Protein AF-0000000072977279 (afdb_homodimer)

Organism: NCBI:txid391626

Secondary structure (DSSP, 8-state):
-EEEEE----B-SS--SSTTS-TTHHHHHHHHHHHHHH-SSPP-EEEE-S--BSS--HHHHHHHHHHHTT--S-EEE---TTS-HHHHHHHTBTTB-PPSTT---EEEEETTEEEEEE--B-TT-SSEE--HHHHHHHHHHHTS---S-EEEEESS-SS--S-HHHHTTSEEETHHHHHHHHHT--S-EEEEE-SSSS-EEEEETTEEEEE---TT--B-----TTPPPP-B--PPEEEEEEEEEETTEEEEEEEEE--/-EEEEE----B-SS--SSTTS-TTHHHHHHHHHHHHHH-SSPP-EEEE-S--BSS--HHHHHHHHHHHTT--S-EEE---TTS-HHHHHHHTTTTS-PPSTT---EEEEETTEEEEEE--B-TT-SSEE--HHHHHHHHHHHHS---S-EEEEESS-SS--S-HHHHTTSEEETHHHHHHHHHT--S-EEEEE-SSSS-EEEEETTEEEEE---TT--B-----TTPPPP-B--PPEEEEEEEEEETTEEEEEEEEE--

Radius of gyration: 22.84 Å; Cα contacts (8 Å, |Δi|>4): 1272; chains: 2; bounding box: 46×68×55 Å

Solvent-accessible surface area (backbone atoms only — not comparable to full-atom values): 26204 Å² total; per-residue (Å²): 92,34,34,36,36,38,19,31,34,39,22,51,69,85,63,66,69,51,88,73,51,46,93,57,19,59,61,38,44,37,50,51,44,50,50,53,58,66,36,67,60,67,52,57,32,35,42,34,14,11,17,59,21,23,63,29,46,67,59,16,49,53,53,46,50,61,50,51,60,74,50,91,46,59,71,48,68,26,45,16,62,33,36,32,70,69,44,50,50,62,74,38,56,89,74,54,66,55,43,71,81,91,47,59,30,30,69,51,70,60,87,74,32,39,33,42,30,37,42,22,52,28,91,98,33,78,32,16,27,41,53,72,69,55,49,50,52,49,50,58,57,67,67,52,89,60,84,40,26,33,38,36,37,24,7,38,40,78,63,71,77,60,27,46,56,58,53,75,41,18,32,59,46,44,32,69,61,49,49,53,53,57,66,69,51,88,51,40,50,35,39,41,17,16,81,64,23,46,49,34,39,27,34,51,73,72,29,48,32,36,28,23,21,17,78,20,45,29,41,46,93,48,58,36,74,84,45,70,69,60,54,76,47,92,65,86,43,39,32,36,38,35,40,42,79,50,54,43,27,34,28,39,36,77,44,76,49,90,114,91,35,32,35,37,39,19,30,34,39,21,53,69,86,63,66,70,51,88,71,52,44,91,57,20,58,60,37,44,37,50,50,43,50,49,53,58,65,36,67,60,66,51,57,31,34,43,36,14,10,17,58,20,23,63,28,45,67,59,16,49,53,51,46,51,60,50,50,60,74,51,92,47,59,73,49,68,26,45,16,61,33,35,33,70,71,43,50,52,62,74,38,55,91,74,52,67,54,42,66,82,90,47,59,29,30,69,51,70,60,86,74,33,38,32,44,29,35,44,22,51,28,90,96,34,77,32,15,28,42,54,71,69,54,47,50,54,48,51,57,57,68,67,51,90,59,84,40,26,35,39,35,35,24,7,38,40,78,64,70,77,60,27,45,55,59,51,75,39,18,32,58,47,44,32,68,62,49,48,53,54,56,65,68,52,89,52,41,50,36,39,41,16,16,81,65,24,46,48,36,39,27,34,52,75,71,30,47,32,36,28,23,20,17,78,20,46,30,42,46,94,49,57,34,76,84,47,72,69,60,56,77,46,93,66,86,42,40,32,38,37,35,40,41,80,51,55,44,26,35,27,39,36,74,42,76,48,90,113

Nearest PDB structures (foldseek):
  3d03-assembly1_A  TM=8.920E-01  e=2.824E-22  Klebsiella aerogenes
  2dxl-assembly1_A  TM=8.934E-01  e=5.277E-21  Klebsiella aerogenes
  3ib7-assembly1_A  TM=8.455E-01  e=9.553E-19  Mycobacterium tuberculosis
  2hy1-assembly1_A-2  TM=8.894E-01  e=1.247E-17  Mycobacterium tuberculosis H37Rv
  2hyo-assembly1_A-2  TM=8.883E-01  e=2.136E-17  Mycobacterium tuberculosis H37Rv

pLDDT: mean 96.82, std 2.59, range [75.62, 98.94]

Foldseek 3Di:
DKEWEEEALAFDDPDAPDPLFDPVSLVLLLLVLVCQLPDPPHHAEYEYFENLHRQADLSRLVSSLVSNVSDPHQYHYEYAQRHDPVNVCVSCPPRFDADDDDGRWHWDDDPLEIETEGHQHDHPALEGEDDPVNLVVVLVVLVPDRQFEYEYGHAFDLDDPLAQQQVVRGYDYCSVSVLVSVLPRDHQYEYEYESQQAWDWDQDNNHTYIYAHHSRWHFDDDNPNPDDGGDTDDDFHWIWMWDDPTSVDIDIDTGTGDD/DKEWEEEALAFDDPDAPDPLFDPVSLVLLLLVLVCQLPDPPHHAEYEYFENLHRQADLRRLVSSLVSNVSDPHQYHYEYAQRHDPVNVCVSCPPRFDADDPDGRWHWDDDPLEIETEGHQHDHPALEGEDDPVNLVVVLVVLVPDRQFEYEYGHAFDLDDPLAQQQVVRGYDYCSVSVLVSVLPRDHQYEYEYESQQAWDWDQDSNHIYIYAHHSRWHFDDDNPNPDDGGDTDDDFHWIWMWDDPTRVDIDIDTGTGDD

Sequence (518 aa):
MLIAHISDFHIFAEAPETSLVRPDAADAARKVVADIAAFTPQIGAVMFTGDLTDGGSAEDYALLTDILSPLDVPVFVVPGNHDARPGMRASFAGKLPFEADPFLNYEAWFNDIRILALDTLWDGQIAGRLDQTQLVWLAERLAVPHHGLTLILMHHPAFPSQMAPLDAMTLQDGRADFERLIANYNEPLRILSGHIHRPFQTLWHGVFCAVSGGPAFQHALTLDPDADEPGIVAEPYAYFIHRITDATSVSIHTRYVALMLIAHISDFHIFAEAPETSLVRPDAADAARKVVADIAAFTPQIGAVMFTGDLTDGGSAEDYALLTDILSPLDVPVFVVPGNHDARPGMRASFAGKLPFEADPFLNYEAWFNDIRILALDTLWDGQIAGRLDQTQLVWLAERLAVPHHGLTLILMHHPAFPSQMAPLDAMTLQDGRADFERLIANYNEPLRILSGHIHRPFQTLWHGVFCAVSGGPAFQHALTLDPDADEPGIVAEPYAYFIHRITDATSVSIHTRYVAL

InterPro domains:
  IPR004843 Calcineurin-like, phosphoesterase domain [PF00149] (1-199)
  IPR029052 Metallo-dependent phosphatase-like [G3DSA:3.60.21.10] (1-258)
  IPR029052 Metallo-dependent phosphatase-like [SSF56300] (1-257)
  IPR050884 Cyclic nucleotide phosphodiesterase class-III [PTHR42988] (1-206)

Structure (mmCIF, N/CA/C/O backbone):
data_AF-0000000072977279-model_v1
#
loop_
_entity.id
_entity.type
_entity.pdbx_description
1 polymer 'Putative calcineurin-like phosphoesterase'
#
loop_
_atom_site.group_PDB
_atom_site.id
_atom_site.type_symbol
_atom_site.label_atom_id
_atom_site.label_alt_id
_atom_site.label_comp_id
_atom_site.label_asym_id
_atom_site.label_entity_id
_atom_site.label_seq_id
_atom_site.pdbx_PDB_ins_code
_atom_site.Cartn_x
_atom_site.Cartn_y
_atom_site.Cartn_z
_atom_site.occupancy
_atom_site.B_iso_or_equiv
_atom_site.auth_seq_id
_atom_site.auth_comp_id
_atom_site.auth_asym_id
_atom_site.auth_atom_id
_atom_site.pdbx_PDB_model_num
ATOM 1 N N . MET A 1 1 ? -15.391 -5.656 -1.01 1 94.06 1 MET A N 1
ATOM 2 C CA . MET A 1 1 ? -14.641 -6.91 -0.968 1 94.06 1 MET A CA 1
ATOM 3 C C . MET A 1 1 ? -13.266 -6.707 -0.345 1 94.06 1 MET A C 1
ATOM 5 O O . MET A 1 1 ? -12.594 -5.707 -0.621 1 94.06 1 MET A O 1
ATOM 9 N N . LEU A 1 2 ? -12.844 -7.707 0.507 1 97.31 2 LEU A N 1
ATOM 10 C CA . LEU A 1 2 ? -11.539 -7.652 1.162 1 97.31 2 LEU A CA 1
ATOM 11 C C . LEU A 1 2 ? -10.617 -8.742 0.624 1 97.31 2 LEU A C 1
ATOM 13 O O . LEU A 1 2 ? -11.008 -9.906 0.544 1 97.31 2 LEU A O 1
ATOM 17 N N . ILE A 1 3 ? -9.391 -8.281 0.251 1 98.38 3 ILE A N 1
ATOM 18 C CA . ILE A 1 3 ? -8.359 -9.219 -0.18 1 98.38 3 ILE A CA 1
ATOM 19 C C . ILE A 1 3 ? -7.105 -9.023 0.673 1 98.38 3 ILE A C 1
ATOM 21 O O . ILE A 1 3 ? -6.727 -7.891 0.988 1 98.38 3 ILE A O 1
ATOM 25 N N . ALA A 1 4 ? -6.465 -10.117 1.058 1 98.88 4 ALA A N 1
ATOM 26 C CA . ALA A 1 4 ? -5.16 -10.07 1.713 1 98.88 4 ALA A CA 1
ATOM 27 C C . ALA A 1 4 ? -4.035 -10.312 0.71 1 98.88 4 ALA A C 1
ATOM 29 O O . ALA A 1 4 ? -4.109 -11.227 -0.108 1 98.88 4 ALA A O 1
ATOM 30 N N . HIS A 1 5 ? -3.047 -9.484 0.627 1 98.94 5 HIS A N 1
ATOM 31 C CA . HIS A 1 5 ? -1.825 -9.633 -0.156 1 98.94 5 HIS A CA 1
ATOM 32 C C . HIS A 1 5 ? -0.649 -10.039 0.728 1 98.94 5 HIS A C 1
ATOM 34 O O . HIS A 1 5 ? -0.213 -9.258 1.581 1 98.94 5 HIS A O 1
ATOM 40 N N . ILE A 1 6 ? -0.159 -11.266 0.569 1 98.94 6 ILE A N 1
ATOM 41 C CA . ILE A 1 6 ? 0.978 -11.773 1.328 1 98.94 6 ILE A CA 1
ATOM 42 C C . ILE A 1 6 ? 2.047 -12.289 0.369 1 98.94 6 ILE A C 1
ATOM 44 O O . ILE A 1 6 ? 1.779 -12.5 -0.816 1 98.94 6 ILE A O 1
ATOM 48 N N . SER A 1 7 ? 3.281 -12.523 0.878 1 98.88 7 SER A N 1
ATOM 49 C CA . SER A 1 7 ? 4.375 -12.977 0.029 1 98.88 7 SER A CA 1
ATOM 50 C C . SER A 1 7 ? 5.531 -13.531 0.86 1 98.88 7 SER A C 1
ATOM 52 O O . SER A 1 7 ? 5.633 -13.242 2.057 1 98.88 7 SER A O 1
ATOM 54 N N . ASP A 1 8 ? 6.359 -14.398 0.327 1 98.81 8 ASP A N 1
ATOM 55 C CA . ASP A 1 8 ? 7.707 -14.742 0.762 1 98.81 8 ASP A CA 1
ATOM 56 C C . ASP A 1 8 ? 7.691 -15.398 2.141 1 98.81 8 ASP A C 1
ATOM 58 O O . ASP A 1 8 ? 8.43 -14.992 3.037 1 98.81 8 ASP A O 1
ATOM 62 N N . PHE A 1 9 ? 6.883 -16.453 2.223 1 98.88 9 PHE A N 1
ATOM 63 C CA . PHE A 1 9 ? 6.863 -17.234 3.449 1 98.88 9 PHE A CA 1
ATOM 64 C C . PHE A 1 9 ? 8.141 -18.062 3.59 1 98.88 9 PHE A C 1
ATOM 66 O O . PHE A 1 9 ? 8.594 -18.328 4.703 1 98.88 9 PHE A O 1
ATOM 73 N N . HIS A 1 10 ? 8.703 -18.547 2.514 1 98.88 10 HIS A N 1
ATOM 74 C CA . HIS A 1 10 ? 9.938 -19.328 2.504 1 98.88 10 HIS A CA 1
ATOM 75 C C . HIS A 1 10 ? 9.82 -20.547 3.41 1 98.88 10 HIS A C 1
ATOM 77 O O . HIS A 1 10 ? 10.734 -20.844 4.195 1 98.88 10 HIS A O 1
ATOM 83 N N . ILE A 1 11 ? 8.766 -21.266 3.217 1 98.81 11 ILE A N 1
ATOM 84 C CA . ILE A 1 11 ? 8.523 -22.438 4.051 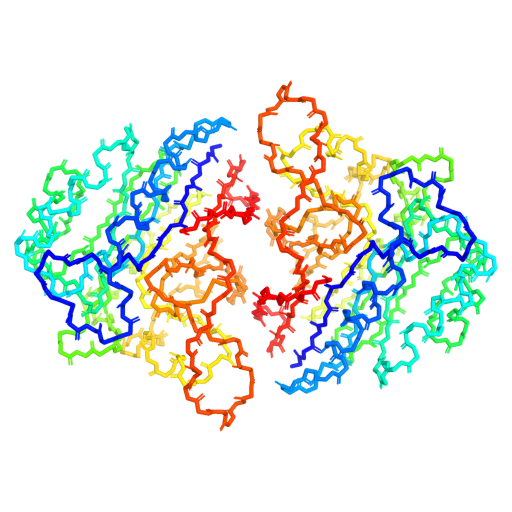1 98.81 11 ILE A CA 1
ATOM 85 C C . ILE A 1 11 ? 9.531 -23.531 3.701 1 98.81 11 ILE A C 1
ATOM 87 O O . ILE A 1 11 ? 9.781 -23.797 2.525 1 98.81 11 ILE A O 1
ATOM 91 N N . PHE A 1 12 ? 10.07 -24.172 4.75 1 98.62 12 PHE A N 1
ATOM 92 C CA . PHE A 1 12 ? 10.969 -25.312 4.562 1 98.62 12 PHE A CA 1
ATOM 93 C C . PHE A 1 12 ? 10.719 -26.391 5.613 1 98.62 12 PHE A C 1
ATOM 95 O O . PHE A 1 12 ? 10.422 -26.078 6.766 1 98.62 12 PHE A O 1
ATOM 102 N N . ALA A 1 13 ? 10.781 -27.641 5.207 1 97.75 13 ALA A N 1
ATOM 103 C CA . ALA A 1 13 ? 10.5 -28.75 6.098 1 97.75 13 ALA A CA 1
ATOM 104 C C . ALA A 1 13 ? 11.766 -29.219 6.812 1 97.75 13 ALA A C 1
ATOM 106 O O . ALA A 1 13 ? 11.727 -29.547 8 1 97.75 13 ALA A O 1
ATOM 107 N N . GLU A 1 14 ? 12.914 -29.266 6.152 1 95.44 14 GLU A N 1
ATOM 108 C CA . GLU A 1 14 ? 14.141 -29.844 6.703 1 95.44 14 GLU A CA 1
ATOM 109 C C . GLU A 1 14 ? 15.18 -28.766 6.984 1 95.44 14 GLU A C 1
ATOM 111 O O . GLU A 1 14 ? 15.562 -28.547 8.133 1 95.44 14 GLU A O 1
ATOM 116 N N . ALA A 1 15 ? 15.578 -28.094 5.805 1 95.44 15 ALA A N 1
ATOM 117 C CA . ALA A 1 15 ? 16.562 -27.016 5.914 1 95.44 15 ALA A CA 1
ATOM 118 C C . ALA A 1 15 ? 16.281 -25.906 4.906 1 95.44 15 ALA A C 1
ATOM 120 O O . ALA A 1 15 ? 15.852 -26.172 3.781 1 95.44 15 ALA A O 1
ATOM 121 N N . PRO A 1 16 ? 16.578 -24.719 5.336 1 95.75 16 PRO A N 1
ATOM 122 C CA . PRO A 1 16 ? 16.375 -23.625 4.375 1 95.75 16 PRO A CA 1
ATOM 123 C C . PRO A 1 16 ? 17.484 -23.562 3.316 1 95.75 16 PRO A C 1
ATOM 125 O O . PRO A 1 16 ? 18.625 -23.906 3.598 1 95.75 16 PRO A O 1
ATOM 128 N N . GLU A 1 17 ? 17.109 -23.25 2.158 1 95.25 17 GLU A N 1
ATOM 129 C CA . GLU A 1 17 ? 18.062 -22.969 1.09 1 95.25 17 GLU A CA 1
ATOM 130 C C . GLU A 1 17 ? 18.734 -21.625 1.3 1 95.25 17 GLU A C 1
ATOM 132 O O . GLU A 1 17 ? 19.938 -21.469 1.048 1 95.25 17 GLU A O 1
ATOM 137 N N . THR A 1 18 ? 17.922 -20.688 1.751 1 95.06 18 THR A N 1
ATOM 138 C CA . THR A 1 18 ? 18.406 -19.328 1.98 1 95.06 18 THR A CA 1
ATOM 139 C C . THR A 1 18 ? 18.828 -19.141 3.436 1 95.06 18 THR A C 1
ATOM 141 O O . THR A 1 18 ? 18.016 -19.344 4.352 1 95.06 18 THR A O 1
ATOM 144 N N . SER A 1 19 ? 20.031 -18.672 3.662 1 95.69 19 SER A N 1
ATOM 145 C CA . SER A 1 19 ? 20.578 -18.531 5.008 1 95.69 19 SER A CA 1
ATOM 146 C C . SER A 1 19 ? 19.906 -17.391 5.766 1 95.69 19 SER A C 1
ATOM 148 O O . SER A 1 19 ? 20 -17.312 6.992 1 95.69 19 SER A O 1
ATOM 150 N N . LEU A 1 20 ? 19.203 -16.562 5.051 1 96.31 20 LEU A N 1
ATOM 151 C CA . LEU A 1 20 ? 18.578 -15.398 5.672 1 96.31 20 LEU A CA 1
ATOM 152 C C . LEU A 1 20 ? 17.25 -15.773 6.32 1 96.31 20 LEU A C 1
ATOM 154 O O . LEU A 1 20 ? 16.703 -15 7.117 1 96.31 20 LEU A O 1
ATOM 158 N N . VAL A 1 21 ? 16.703 -16.953 6.008 1 98.06 21 VAL A N 1
ATOM 159 C CA . VAL A 1 21 ? 15.367 -17.328 6.453 1 98.06 21 VAL A CA 1
ATOM 160 C C . VAL A 1 21 ? 15.391 -17.656 7.945 1 98.06 21 VAL A C 1
ATOM 162 O O . VAL A 1 21 ? 16.266 -18.406 8.406 1 98.06 21 VAL A O 1
ATOM 165 N N . ARG A 1 22 ? 14.484 -17.094 8.672 1 97.94 22 ARG A N 1
ATOM 166 C CA . ARG A 1 22 ? 14.375 -17.406 10.094 1 97.94 22 ARG A CA 1
ATOM 167 C C . ARG A 1 22 ? 14.086 -18.891 10.305 1 97.94 22 ARG A C 1
ATOM 169 O O . ARG A 1 22 ? 13.375 -19.5 9.508 1 97.94 22 ARG A O 1
ATOM 176 N N . PRO A 1 23 ? 14.57 -19.438 11.406 1 97.38 23 PRO A N 1
ATOM 177 C CA . PRO A 1 23 ? 14.375 -20.875 11.648 1 97.38 23 PRO A CA 1
ATOM 178 C C . PRO A 1 23 ? 12.914 -21.234 11.906 1 97.38 23 PRO A C 1
ATOM 180 O O . PRO A 1 23 ? 12.5 -22.359 11.656 1 97.38 23 PRO A O 1
ATOM 183 N N . ASP A 1 24 ? 12.133 -20.219 12.406 1 97.94 24 ASP A N 1
ATOM 184 C CA . ASP A 1 24 ? 10.742 -20.5 12.742 1 97.94 24 ASP A CA 1
ATOM 185 C C . ASP A 1 24 ? 9.797 -20 11.656 1 97.94 24 ASP A C 1
ATOM 187 O O . ASP A 1 24 ? 8.695 -19.516 11.961 1 97.94 24 ASP A O 1
ATOM 191 N N . ALA A 1 25 ? 10.211 -20.047 10.383 1 98.44 25 ALA A N 1
ATOM 192 C CA . ALA A 1 25 ? 9.43 -19.531 9.258 1 98.44 25 ALA A CA 1
ATOM 193 C C . ALA A 1 25 ? 8.047 -20.172 9.227 1 98.44 25 ALA A C 1
ATOM 195 O O . ALA A 1 25 ? 7.051 -19.484 8.953 1 98.44 25 ALA A O 1
ATOM 196 N N . ALA A 1 26 ? 7.941 -21.422 9.539 1 98.75 26 ALA A N 1
ATOM 197 C CA . ALA A 1 26 ? 6.656 -22.109 9.531 1 98.75 26 ALA A CA 1
ATOM 198 C C . ALA A 1 26 ? 5.723 -21.547 10.594 1 98.75 26 ALA A C 1
ATOM 200 O O . ALA A 1 26 ? 4.543 -21.297 10.328 1 98.75 26 ALA A O 1
ATOM 201 N N . ASP A 1 27 ? 6.211 -21.344 11.805 1 98.69 27 ASP A N 1
ATOM 202 C CA . ASP A 1 27 ? 5.41 -20.781 12.891 1 98.69 27 ASP A CA 1
ATOM 203 C C . ASP A 1 27 ? 4.965 -19.344 12.555 1 98.69 27 ASP A C 1
ATOM 205 O O . ASP A 1 27 ? 3.82 -18.984 12.82 1 98.69 27 ASP A O 1
ATOM 209 N N . ALA A 1 28 ? 5.902 -18.578 12.016 1 98.56 28 ALA A N 1
ATOM 210 C CA . ALA A 1 28 ? 5.562 -17.219 11.594 1 98.56 28 ALA A CA 1
ATOM 211 C C . ALA A 1 28 ? 4.441 -17.234 10.562 1 98.56 28 ALA A C 1
ATOM 213 O O . ALA A 1 28 ? 3.486 -16.453 10.664 1 98.56 28 ALA A O 1
ATOM 214 N N . ALA A 1 29 ? 4.539 -18.094 9.641 1 98.81 29 ALA A N 1
ATOM 215 C CA . ALA A 1 29 ? 3.523 -18.219 8.594 1 98.81 29 ALA A CA 1
ATOM 216 C C . ALA A 1 29 ? 2.172 -18.609 9.188 1 98.81 29 ALA A C 1
ATOM 218 O O . ALA A 1 29 ? 1.134 -18.094 8.781 1 98.81 29 ALA A O 1
ATOM 219 N N . ARG A 1 30 ? 2.17 -19.562 10.125 1 98.88 30 ARG A N 1
ATOM 220 C CA . ARG A 1 30 ? 0.931 -20 10.766 1 98.88 30 ARG A CA 1
ATOM 221 C C . ARG A 1 30 ? 0.254 -18.828 11.477 1 98.88 30 ARG A C 1
ATOM 223 O O . ARG A 1 30 ? -0.975 -18.719 11.477 1 98.88 30 ARG A O 1
ATOM 230 N N . LYS A 1 31 ? 1.035 -17.953 12.07 1 98.75 31 LYS A N 1
ATOM 231 C CA . LYS A 1 31 ? 0.484 -16.781 12.742 1 98.75 31 LYS A CA 1
ATOM 232 C C . LYS A 1 31 ? -0.182 -15.844 11.742 1 98.75 31 LYS A C 1
ATOM 234 O O . LYS A 1 31 ? -1.25 -15.289 12.016 1 98.75 31 LYS A O 1
ATOM 239 N N . VAL A 1 32 ? 0.438 -15.617 10.594 1 98.75 32 VAL A N 1
ATOM 240 C CA . VAL A 1 32 ? -0.119 -14.75 9.562 1 98.75 32 VAL A CA 1
ATOM 241 C C . VAL A 1 32 ? -1.418 -15.352 9.031 1 98.75 32 VAL A C 1
ATOM 243 O O . VAL A 1 32 ? -2.426 -14.656 8.906 1 98.75 32 VAL A O 1
ATOM 246 N N . VAL A 1 33 ? -1.401 -16.641 8.797 1 98.88 33 VAL A N 1
ATOM 247 C CA . VAL A 1 33 ? -2.57 -17.344 8.273 1 98.88 33 VAL A CA 1
ATOM 248 C C . VAL A 1 33 ? -3.707 -17.281 9.289 1 98.88 33 VAL A C 1
ATOM 250 O O . VAL A 1 33 ? -4.859 -17.031 8.93 1 98.88 33 VAL A O 1
ATOM 253 N N . ALA A 1 34 ? -3.387 -17.484 10.531 1 98.75 34 ALA A N 1
ATOM 254 C CA . ALA A 1 34 ? -4.395 -17.406 11.586 1 98.75 34 ALA A CA 1
ATOM 255 C C . ALA A 1 34 ? -4.996 -16.016 11.664 1 98.75 34 ALA A C 1
ATOM 257 O O . ALA A 1 34 ? -6.203 -15.859 11.867 1 98.75 34 ALA A O 1
ATOM 258 N N . ASP A 1 35 ? -4.156 -15.047 11.523 1 98.44 35 ASP A N 1
ATOM 259 C CA . ASP A 1 35 ? -4.629 -13.664 11.547 1 98.44 35 ASP A CA 1
ATOM 260 C C . ASP A 1 35 ? -5.594 -13.391 10.398 1 98.44 35 ASP A C 1
ATOM 262 O O . ASP A 1 35 ? -6.648 -12.789 10.594 1 98.44 35 ASP A O 1
ATOM 266 N N . ILE A 1 36 ? -5.262 -13.82 9.219 1 98.69 36 ILE A N 1
ATOM 267 C CA . ILE A 1 36 ? -6.105 -13.641 8.039 1 98.69 36 ILE A CA 1
ATOM 268 C C . ILE A 1 36 ? -7.438 -14.352 8.242 1 98.69 36 ILE A C 1
ATOM 270 O O . ILE A 1 36 ? -8.5 -13.781 7.984 1 98.69 36 ILE A O 1
ATOM 274 N N . ALA A 1 37 ? -7.375 -15.586 8.703 1 98.62 37 ALA A N 1
ATOM 275 C CA . ALA A 1 37 ? -8.57 -16.406 8.883 1 98.62 37 ALA A CA 1
ATOM 276 C C . ALA A 1 37 ? -9.508 -15.797 9.922 1 98.62 37 ALA A C 1
ATOM 278 O O . ALA A 1 37 ? -10.727 -15.938 9.828 1 98.62 37 ALA A O 1
ATOM 279 N N . ALA A 1 38 ? -8.945 -15.055 10.867 1 97.19 38 ALA A N 1
ATOM 280 C CA . ALA A 1 38 ? -9.727 -14.531 11.984 1 97.19 38 ALA A CA 1
ATOM 281 C C . ALA A 1 38 ? -10.18 -13.102 11.719 1 97.19 38 ALA A C 1
ATOM 283 O O . ALA A 1 38 ? -10.969 -12.539 12.484 1 97.19 38 ALA A O 1
ATOM 284 N N . PHE A 1 39 ? -9.727 -12.555 10.648 1 96.94 39 PHE A N 1
ATOM 285 C CA . PHE A 1 39 ? -10.008 -11.148 10.398 1 96.94 39 PHE A CA 1
ATOM 286 C C . PHE A 1 39 ? -11.492 -10.93 10.172 1 96.94 39 PHE A C 1
ATOM 288 O O . PHE A 1 39 ? -12.148 -11.719 9.484 1 96.94 39 PHE A O 1
ATOM 295 N N . THR A 1 40 ? -12.094 -9.883 10.75 1 94.75 40 THR A N 1
ATOM 296 C CA . THR A 1 40 ? -13.484 -9.477 10.578 1 94.75 40 THR A CA 1
ATOM 297 C C . THR A 1 40 ? -13.562 -8.023 10.109 1 94.75 40 THR A C 1
ATOM 299 O O . THR A 1 40 ? -12.961 -7.137 10.711 1 94.75 40 THR A O 1
ATOM 302 N N . PRO A 1 41 ? -14.422 -7.766 9.031 1 96.25 41 PRO A N 1
ATOM 303 C CA . PRO A 1 41 ? -15.172 -8.727 8.219 1 96.25 41 PRO A CA 1
ATOM 304 C C . PRO A 1 41 ? -14.266 -9.719 7.496 1 96.25 41 PRO A C 1
ATOM 306 O O . PRO A 1 41 ? -13.07 -9.461 7.324 1 96.25 41 PRO A O 1
ATOM 309 N N . GLN A 1 42 ? -14.758 -10.805 7.07 1 97.06 42 GLN A N 1
ATOM 310 C CA . GLN A 1 42 ? -13.984 -11.906 6.512 1 97.06 42 GLN A CA 1
ATOM 311 C C . GLN A 1 42 ? -13.234 -11.469 5.254 1 97.06 42 GLN A C 1
ATOM 313 O O . GLN A 1 42 ? -13.812 -10.82 4.375 1 97.06 42 GLN A O 1
ATOM 318 N N . ILE A 1 43 ? -12.016 -11.734 5.145 1 98 43 ILE A N 1
ATOM 319 C CA . ILE A 1 43 ? -11.234 -11.617 3.922 1 98 43 ILE A CA 1
ATOM 320 C C . ILE A 1 43 ? -11.758 -12.594 2.873 1 98 43 ILE A C 1
ATOM 322 O O . ILE A 1 43 ? -11.953 -13.773 3.162 1 98 43 ILE A O 1
ATOM 326 N N . GLY A 1 44 ? -11.938 -12.07 1.696 1 98.44 44 GLY A N 1
ATOM 327 C CA . GLY A 1 44 ? -12.602 -12.867 0.678 1 98.44 44 GLY A CA 1
ATOM 328 C C . GLY A 1 44 ? -11.648 -13.703 -0.146 1 98.44 44 GLY A C 1
ATOM 329 O O . GLY A 1 44 ? -12.047 -14.695 -0.753 1 98.44 44 GLY A O 1
ATOM 330 N N . ALA A 1 45 ? -10.359 -13.297 -0.265 1 98.81 45 ALA A N 1
ATOM 331 C CA . ALA A 1 45 ? -9.352 -14 -1.05 1 98.81 45 ALA A CA 1
ATOM 332 C C . ALA A 1 45 ? -7.941 -13.602 -0.625 1 98.81 45 ALA A C 1
ATOM 334 O O . ALA A 1 45 ? -7.746 -12.531 -0.036 1 98.81 45 ALA A O 1
ATOM 335 N N . VAL A 1 46 ? -7.031 -14.422 -0.862 1 98.88 46 VAL A N 1
ATOM 336 C CA . VAL A 1 46 ? -5.629 -14.172 -0.553 1 98.88 46 VAL A CA 1
ATOM 337 C C . VAL A 1 46 ? -4.805 -14.188 -1.839 1 98.88 46 VAL A C 1
ATOM 339 O O . VAL A 1 46 ? -4.934 -15.102 -2.656 1 98.88 46 VAL A O 1
ATOM 342 N N . MET A 1 47 ? -4.082 -13.18 -2.104 1 98.94 47 MET A N 1
ATOM 343 C CA . MET A 1 47 ? -3.074 -13.109 -3.156 1 98.94 47 MET A CA 1
ATOM 344 C C . MET A 1 47 ? -1.68 -13.359 -2.592 1 98.94 47 MET A C 1
ATOM 346 O O . MET A 1 47 ? -1.15 -12.547 -1.837 1 98.94 47 MET A O 1
ATOM 350 N N . PHE A 1 48 ? -1.059 -14.484 -2.891 1 98.94 48 PHE A N 1
ATOM 351 C CA . PHE A 1 48 ? 0.241 -14.93 -2.398 1 98.94 48 PHE A CA 1
ATOM 352 C C . PHE A 1 48 ? 1.29 -14.859 -3.502 1 98.94 48 PHE A C 1
ATOM 354 O O . PHE A 1 48 ? 1.331 -15.727 -4.379 1 98.94 48 PHE A O 1
ATOM 361 N N . THR A 1 49 ? 2.244 -13.875 -3.416 1 98.88 49 THR A N 1
ATOM 362 C CA . THR A 1 49 ? 2.992 -13.461 -4.598 1 98.88 49 THR A CA 1
ATOM 363 C C . THR A 1 49 ? 4.398 -14.055 -4.582 1 98.88 49 THR A C 1
ATOM 365 O O . THR A 1 49 ? 5.375 -13.352 -4.867 1 98.88 49 THR A O 1
ATOM 368 N N . GLY A 1 50 ? 4.547 -15.281 -4.258 1 98.81 50 GLY A N 1
ATOM 369 C CA . GLY A 1 50 ? 5.734 -16.047 -4.605 1 98.81 50 GLY A CA 1
ATOM 370 C C . GLY A 1 50 ? 6.672 -16.266 -3.43 1 98.81 50 GLY A C 1
ATOM 371 O O . GLY A 1 50 ? 6.445 -15.727 -2.342 1 98.81 50 GLY A O 1
ATOM 372 N N . ASP A 1 51 ? 7.617 -17.203 -3.633 1 98.88 51 ASP A N 1
ATOM 373 C CA . ASP A 1 51 ? 8.5 -17.719 -2.582 1 98.88 51 ASP A CA 1
ATOM 374 C C . ASP A 1 51 ? 7.699 -18.266 -1.405 1 98.88 51 ASP A C 1
ATOM 376 O O . ASP A 1 51 ? 7.941 -17.891 -0.255 1 98.88 51 ASP A O 1
ATOM 380 N N . LEU A 1 52 ? 6.715 -19.094 -1.799 1 98.88 52 LEU A N 1
ATOM 381 C CA . LEU A 1 52 ? 5.918 -19.781 -0.793 1 98.88 52 LEU A CA 1
ATOM 382 C C . LEU A 1 52 ? 6.785 -20.719 0.04 1 98.88 52 LEU A C 1
ATOM 384 O O . LEU A 1 52 ? 6.648 -20.766 1.264 1 98.88 52 LEU A O 1
ATOM 388 N N . THR A 1 53 ? 7.664 -21.406 -0.678 1 98.75 53 THR A N 1
ATOM 389 C CA . THR A 1 53 ? 8.617 -22.312 -0.061 1 98.75 53 THR A CA 1
ATOM 390 C C . THR A 1 53 ? 10.039 -21.781 -0.187 1 98.75 53 THR A C 1
ATOM 392 O O . THR A 1 53 ? 10.266 -20.734 -0.8 1 98.75 53 THR A O 1
ATOM 395 N N . ASP A 1 54 ? 11.008 -22.5 0.523 1 98.25 54 ASP A N 1
ATOM 396 C CA . ASP A 1 54 ? 12.422 -22.156 0.457 1 98.25 54 ASP A CA 1
ATOM 397 C C . ASP A 1 54 ? 13.242 -23.297 -0.144 1 98.25 54 ASP A C 1
ATOM 399 O O . ASP A 1 54 ? 14.156 -23.812 0.496 1 98.25 54 ASP A O 1
ATOM 403 N N . GLY A 1 55 ? 13.023 -23.703 -1.337 1 95.62 55 GLY A N 1
ATOM 404 C CA . GLY A 1 55 ? 13.703 -24.781 -2.035 1 95.62 55 GLY A CA 1
ATOM 405 C C . GLY A 1 55 ? 12.781 -25.609 -2.904 1 95.62 55 GLY A C 1
ATOM 406 O O . GLY A 1 55 ? 13.234 -26.312 -3.812 1 95.62 55 GLY A O 1
ATOM 407 N N . GLY A 1 56 ? 11.539 -25.703 -2.525 1 96.5 56 GLY A N 1
ATOM 408 C CA . GLY A 1 56 ? 10.516 -26.25 -3.402 1 96.5 56 GLY A CA 1
ATOM 409 C C . GLY A 1 56 ? 10.461 -27.766 -3.371 1 96.5 56 GLY A C 1
ATOM 410 O O . GLY A 1 56 ? 10.047 -28.391 -4.348 1 96.5 56 GLY A O 1
ATOM 411 N N . SER A 1 57 ? 10.922 -28.453 -2.283 1 96.44 57 SER A N 1
ATOM 412 C CA . SER A 1 57 ? 10.797 -29.906 -2.164 1 96.44 57 SER A CA 1
ATOM 413 C C . SER A 1 57 ? 9.344 -30.328 -1.964 1 96.44 57 SER A C 1
ATOM 415 O O . SER A 1 57 ? 8.492 -29.484 -1.649 1 96.44 57 SER A O 1
ATOM 417 N N . ALA A 1 58 ? 9.094 -31.516 -2.195 1 96.94 58 ALA A N 1
ATOM 418 C CA . ALA A 1 58 ? 7.758 -32.031 -1.942 1 96.94 58 ALA A CA 1
ATOM 419 C C . ALA A 1 58 ? 7.359 -31.859 -0.48 1 96.94 58 ALA A C 1
ATOM 421 O O . ALA A 1 58 ? 6.203 -31.562 -0.178 1 96.94 58 ALA A O 1
ATOM 422 N N . GLU A 1 59 ? 8.336 -32.062 0.365 1 97.94 59 GLU A N 1
ATOM 423 C CA . GLU A 1 59 ? 8.094 -31.875 1.793 1 97.94 59 GLU A CA 1
ATOM 424 C C . GLU A 1 59 ? 7.777 -30.422 2.121 1 97.94 59 GLU A C 1
ATOM 426 O O . GLU A 1 59 ? 6.949 -30.141 2.992 1 97.94 59 GLU A O 1
ATOM 431 N N . ASP A 1 60 ? 8.406 -29.516 1.473 1 98.62 60 ASP A N 1
ATOM 432 C CA . ASP A 1 60 ? 8.109 -28.094 1.654 1 98.62 60 ASP A CA 1
ATOM 433 C C . ASP A 1 60 ? 6.656 -27.781 1.299 1 98.62 60 ASP A C 1
ATOM 435 O O . ASP A 1 60 ? 5.949 -27.125 2.064 1 98.62 60 ASP A O 1
ATOM 439 N N . TYR A 1 61 ? 6.219 -28.266 0.222 1 98.5 61 TYR A N 1
ATOM 440 C CA . TYR A 1 61 ? 4.867 -27.969 -0.245 1 98.5 61 TYR A CA 1
ATOM 441 C C . TYR A 1 61 ? 3.828 -28.672 0.622 1 98.5 61 TYR A C 1
ATOM 443 O O . TYR A 1 61 ? 2.73 -28.141 0.826 1 98.5 61 TYR A O 1
ATOM 451 N N . ALA A 1 62 ? 4.133 -29.859 1.095 1 98.19 62 ALA A N 1
ATOM 452 C CA . ALA A 1 62 ? 3.23 -30.516 2.033 1 98.19 62 ALA A CA 1
ATOM 453 C C . ALA A 1 62 ? 3.049 -29.688 3.301 1 98.19 62 ALA A C 1
ATOM 455 O O . ALA A 1 62 ? 1.928 -29.516 3.783 1 98.19 62 ALA A O 1
ATOM 456 N N . LEU A 1 63 ? 4.145 -29.219 3.771 1 98.62 63 LEU A N 1
ATOM 457 C CA . LEU A 1 63 ? 4.098 -28.359 4.949 1 98.62 63 LEU A CA 1
ATOM 458 C C . LEU A 1 63 ? 3.324 -27.078 4.664 1 98.62 63 LEU A C 1
ATOM 460 O O . LEU A 1 63 ? 2.52 -26.641 5.484 1 98.62 63 LEU A O 1
ATOM 464 N N . LEU A 1 64 ? 3.541 -26.5 3.514 1 98.75 64 LEU A N 1
ATOM 465 C CA . LEU A 1 64 ? 2.818 -25.297 3.1 1 98.75 64 LEU A CA 1
ATOM 466 C C . LEU A 1 64 ? 1.314 -25.547 3.072 1 98.75 64 LEU A C 1
ATOM 468 O O . LEU A 1 64 ? 0.533 -24.719 3.545 1 98.75 64 LEU A O 1
ATOM 472 N N . THR A 1 65 ? 0.967 -26.625 2.52 1 98.06 65 THR A N 1
ATOM 473 C CA . THR A 1 65 ? -0.445 -26.984 2.434 1 98.06 65 THR A CA 1
ATOM 474 C C . THR A 1 65 ? -1.071 -27.047 3.824 1 98.06 65 THR A C 1
ATOM 476 O O . THR A 1 65 ? -2.178 -26.531 4.035 1 98.06 65 THR A O 1
ATOM 479 N N . ASP A 1 66 ? -0.41 -27.641 4.703 1 98.5 66 ASP A N 1
ATOM 480 C CA . ASP A 1 66 ? -0.869 -27.719 6.086 1 98.5 66 ASP A CA 1
ATOM 481 C C . ASP A 1 66 ? -1.021 -26.328 6.691 1 98.5 66 ASP A C 1
ATOM 483 O O . ASP A 1 66 ? -2.023 -26.031 7.344 1 98.5 66 ASP A O 1
ATOM 487 N N . ILE A 1 67 ? -0.114 -25.5 6.445 1 98.75 67 ILE A N 1
ATOM 488 C CA . ILE A 1 67 ? -0.078 -24.156 7 1 98.75 67 ILE A CA 1
ATOM 489 C C . ILE A 1 67 ? -1.249 -23.344 6.457 1 98.75 67 ILE A C 1
ATOM 491 O O . ILE A 1 67 ? -1.861 -22.547 7.184 1 98.75 67 ILE A O 1
ATOM 495 N N . LEU A 1 68 ? -1.594 -23.5 5.195 1 98.69 68 LEU A N 1
ATOM 496 C CA . LEU A 1 68 ? -2.625 -22.719 4.535 1 98.69 68 LEU A CA 1
ATOM 497 C C . LEU A 1 68 ? -4.012 -23.281 4.812 1 98.69 68 LEU A C 1
ATOM 499 O O . LEU A 1 68 ? -5.023 -22.641 4.512 1 98.69 68 LEU A O 1
ATOM 503 N N . SER A 1 69 ? -4.137 -24.438 5.422 1 98.12 69 SER A N 1
ATOM 504 C CA . SER A 1 69 ? -5.359 -25.219 5.527 1 98.12 69 SER A CA 1
ATOM 505 C C . SER A 1 69 ? -6.434 -24.469 6.309 1 98.12 69 SER A C 1
ATOM 507 O O . SER A 1 69 ? -7.629 -24.688 6.098 1 9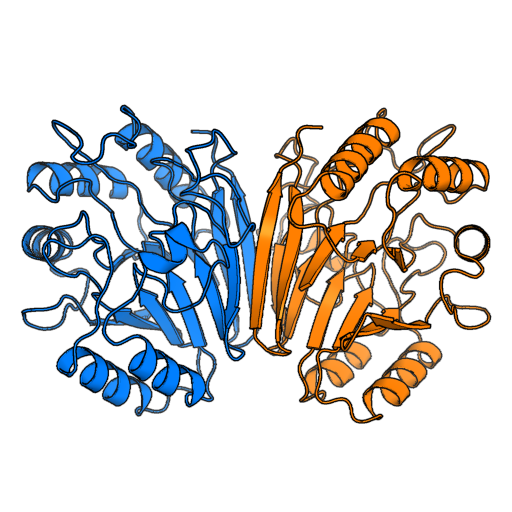8.12 69 SER A O 1
ATOM 509 N N . PRO A 1 70 ? -6.09 -23.531 7.176 1 98.25 70 PRO A N 1
ATOM 510 C CA . PRO A 1 70 ? -7.137 -22.797 7.898 1 98.25 70 PRO A CA 1
ATOM 511 C C . PRO A 1 70 ? -7.84 -21.766 7.023 1 98.25 70 PRO A C 1
ATOM 513 O O . PRO A 1 70 ? -8.867 -21.203 7.426 1 98.25 70 PRO A O 1
ATOM 516 N N . LEU A 1 71 ? -7.281 -21.438 5.922 1 98.31 71 LEU A N 1
ATOM 517 C CA . LEU A 1 71 ? -7.918 -20.484 5.02 1 98.31 71 LEU A CA 1
ATOM 518 C C . LEU A 1 71 ? -9.039 -21.156 4.227 1 98.31 71 LEU A C 1
ATOM 520 O O . LEU A 1 71 ? -8.789 -22.078 3.453 1 98.31 71 LEU A O 1
ATOM 524 N N . ASP A 1 72 ? -10.281 -20.688 4.434 1 95.69 72 ASP A N 1
ATOM 525 C CA . ASP A 1 72 ? -11.445 -21.219 3.734 1 95.69 72 ASP A CA 1
ATOM 526 C C . ASP A 1 72 ? -11.836 -20.312 2.559 1 95.69 72 ASP A C 1
ATOM 528 O O . ASP A 1 72 ? -12.992 -20.312 2.137 1 95.69 72 ASP A O 1
ATOM 532 N N . VAL A 1 73 ? -10.922 -19.578 2.086 1 98 73 VAL A N 1
ATOM 533 C CA . VAL A 1 73 ? -11.141 -18.656 0.967 1 98 73 VAL A CA 1
ATOM 534 C C . VAL A 1 73 ? -10.156 -18.969 -0.156 1 98 73 VAL A C 1
ATOM 536 O O . VAL A 1 73 ? -9.133 -19.625 0.072 1 98 73 VAL A O 1
ATOM 539 N N . PRO A 1 74 ? -10.469 -18.516 -1.426 1 98.38 74 PRO A N 1
ATOM 540 C CA . PRO A 1 74 ? -9.523 -18.734 -2.521 1 98.38 74 PRO A CA 1
ATOM 541 C C . PRO A 1 74 ? -8.156 -18.109 -2.262 1 98.38 74 PRO A C 1
ATOM 543 O O . PRO A 1 74 ? -8.078 -16.984 -1.74 1 98.38 74 PRO A O 1
ATOM 546 N N . VAL A 1 75 ? -7.117 -18.875 -2.559 1 98.81 75 VAL A N 1
ATOM 547 C CA . VAL A 1 75 ? -5.738 -18.406 -2.52 1 98.81 75 VAL A CA 1
ATOM 548 C C . VAL A 1 75 ? -5.137 -18.453 -3.924 1 98.81 75 VAL A C 1
ATOM 550 O O . VAL A 1 75 ? -5.031 -19.516 -4.527 1 98.81 75 VAL A O 1
ATOM 553 N N . PHE A 1 76 ? -4.793 -17.312 -4.469 1 98.88 76 PHE A N 1
ATOM 554 C CA . PHE A 1 76 ? -4.125 -17.203 -5.762 1 98.88 76 PHE A CA 1
ATOM 555 C C . PHE A 1 76 ? -2.619 -17.062 -5.578 1 98.88 76 PHE A C 1
ATOM 557 O O . PHE A 1 76 ? -2.158 -16.234 -4.781 1 98.88 76 PHE A O 1
ATOM 564 N N . VAL A 1 77 ? -1.809 -17.906 -6.316 1 98.88 77 VAL A N 1
ATOM 565 C CA . VAL A 1 77 ? -0.371 -17.938 -6.062 1 98.88 77 VAL A CA 1
ATOM 566 C C . VAL A 1 77 ? 0.388 -17.766 -7.379 1 98.88 77 VAL A C 1
ATOM 568 O O . VAL A 1 77 ? -0.148 -18.047 -8.453 1 98.88 77 VAL A O 1
ATOM 571 N N . VAL A 1 78 ? 1.582 -17.266 -7.285 1 98.75 78 VAL A N 1
ATOM 572 C CA . VAL A 1 78 ? 2.592 -17.312 -8.336 1 98.75 78 VAL A CA 1
ATOM 573 C C . VAL A 1 78 ? 3.916 -17.812 -7.762 1 98.75 78 VAL A C 1
ATOM 575 O O . VAL A 1 78 ? 4.172 -17.672 -6.566 1 98.75 78 VAL A O 1
ATOM 578 N N . PRO A 1 79 ? 4.746 -18.5 -8.625 1 98.62 79 PRO A N 1
ATOM 579 C CA . PRO A 1 79 ? 6.031 -18.969 -8.094 1 98.62 79 PRO A CA 1
ATOM 580 C C . PRO A 1 79 ? 7.059 -17.844 -7.977 1 98.62 79 PRO A C 1
ATOM 582 O O . PRO A 1 79 ? 7.047 -16.906 -8.773 1 98.62 79 PRO A O 1
ATOM 585 N N . GLY A 1 80 ? 7.84 -17.875 -6.977 1 98.62 80 GLY A N 1
ATOM 586 C CA . GLY A 1 80 ? 9.055 -17.094 -6.879 1 98.62 80 GLY A CA 1
ATOM 587 C C . GLY A 1 80 ? 10.312 -17.891 -7.172 1 98.62 80 GLY A C 1
ATOM 588 O O . GLY A 1 80 ? 10.234 -19.047 -7.582 1 98.62 80 GLY A O 1
ATOM 589 N N . ASN A 1 81 ? 11.523 -17.312 -7.039 1 98.44 81 ASN A N 1
ATOM 590 C CA . ASN A 1 81 ? 12.781 -17.938 -7.43 1 98.44 81 ASN A CA 1
ATOM 591 C C . ASN A 1 81 ? 13.18 -19.047 -6.465 1 98.44 81 ASN A C 1
ATOM 593 O O . ASN A 1 81 ? 14.055 -19.859 -6.77 1 98.44 81 ASN A O 1
ATOM 597 N N . HIS A 1 82 ? 12.469 -19.234 -5.336 1 98.56 82 HIS A N 1
ATOM 598 C CA . HIS A 1 82 ? 12.766 -20.312 -4.41 1 98.56 82 HIS A CA 1
ATOM 599 C C . HIS A 1 82 ? 11.703 -21.422 -4.488 1 98.56 82 HIS A C 1
ATOM 601 O O . HIS A 1 82 ? 11.797 -22.422 -3.783 1 98.56 82 HIS A O 1
ATOM 607 N N . ASP A 1 83 ? 10.75 -21.188 -5.336 1 98.31 83 ASP A N 1
ATOM 608 C CA . ASP A 1 83 ? 9.711 -22.203 -5.551 1 98.31 83 ASP A CA 1
ATOM 609 C C . ASP A 1 83 ? 10.094 -23.156 -6.676 1 98.31 83 ASP A C 1
ATOM 611 O O . ASP A 1 83 ? 11.117 -22.969 -7.336 1 98.31 83 ASP A O 1
ATOM 615 N N . ALA A 1 84 ? 9.297 -24.234 -6.762 1 97.38 84 ALA A N 1
ATOM 616 C CA . ALA A 1 84 ? 9.438 -25.219 -7.84 1 97.38 84 ALA A CA 1
ATOM 617 C C . ALA A 1 84 ? 8.117 -25.422 -8.57 1 97.38 84 ALA A C 1
ATOM 619 O O . ALA A 1 84 ? 7.094 -25.719 -7.941 1 97.38 84 ALA A O 1
ATOM 620 N N . ARG A 1 85 ? 8.188 -25.297 -9.906 1 96.94 85 ARG A N 1
ATOM 621 C CA . ARG A 1 85 ? 6.977 -25.375 -10.719 1 96.94 85 ARG A CA 1
ATOM 622 C C . ARG A 1 85 ? 6.258 -26.703 -10.508 1 96.94 85 ARG A C 1
ATOM 624 O O . ARG A 1 85 ? 5.043 -26.719 -10.305 1 96.94 85 ARG A O 1
ATOM 631 N N . PRO A 1 86 ? 7.031 -27.828 -10.5 1 95.5 86 PRO A N 1
ATOM 632 C CA . PRO A 1 86 ? 6.305 -29.094 -10.352 1 95.5 86 PRO A CA 1
ATOM 633 C C . PRO A 1 86 ? 5.582 -29.203 -9.008 1 95.5 86 PRO A C 1
ATOM 635 O O . PRO A 1 86 ? 4.434 -29.656 -8.953 1 95.5 86 PRO A O 1
ATOM 638 N N . GLY A 1 87 ? 6.234 -28.859 -7.984 1 96.31 87 GLY A N 1
ATOM 639 C CA . GLY A 1 87 ? 5.633 -28.906 -6.66 1 96.31 87 GLY A CA 1
ATOM 640 C C . GLY A 1 87 ? 4.418 -28 -6.527 1 96.31 87 GLY A C 1
ATOM 641 O O . GLY A 1 87 ? 3.396 -28.406 -5.969 1 96.31 87 GLY A O 1
ATOM 642 N N . MET A 1 88 ? 4.547 -26.75 -7.039 1 97.5 88 MET A N 1
ATOM 643 C CA . MET A 1 88 ? 3.43 -25.812 -6.961 1 97.5 88 MET A CA 1
ATOM 644 C C . MET A 1 88 ? 2.246 -26.312 -7.781 1 97.5 88 MET A C 1
ATOM 646 O O . MET A 1 88 ? 1.102 -26.25 -7.328 1 97.5 88 MET A O 1
ATOM 650 N N . ARG A 1 89 ? 2.51 -26.797 -8.969 1 96.69 89 ARG A N 1
ATOM 651 C CA . ARG A 1 89 ? 1.448 -27.328 -9.812 1 96.69 89 ARG A CA 1
ATOM 652 C C . ARG A 1 89 ? 0.69 -28.438 -9.094 1 96.69 89 ARG A C 1
ATOM 654 O O . ARG A 1 89 ? -0.542 -28.469 -9.109 1 96.69 89 ARG A O 1
ATOM 661 N N . ALA A 1 90 ? 1.438 -29.281 -8.516 1 95.75 90 ALA A N 1
ATOM 662 C CA . ALA A 1 90 ? 0.823 -30.406 -7.828 1 95.75 90 ALA A CA 1
ATOM 663 C C . ALA A 1 90 ? 0.014 -29.938 -6.621 1 95.75 90 ALA A C 1
ATOM 665 O O . ALA A 1 90 ? -1.113 -30.391 -6.41 1 95.75 90 ALA A O 1
ATOM 666 N N . SER A 1 91 ? 0.536 -29.047 -5.879 1 96.56 91 SER A N 1
ATOM 667 C CA . SER A 1 91 ? -0.073 -28.609 -4.629 1 96.56 91 SER A CA 1
ATOM 668 C C . SER A 1 91 ? -1.348 -27.812 -4.883 1 96.56 91 SER A C 1
ATOM 670 O O . SER A 1 91 ? -2.26 -27.797 -4.055 1 96.56 91 SER A O 1
ATOM 672 N N . PHE A 1 92 ? -1.434 -27.109 -6.008 1 97.06 92 PHE A N 1
ATOM 673 C CA . PHE A 1 92 ? -2.582 -26.266 -6.285 1 97.06 92 PHE A CA 1
ATOM 674 C C . PHE A 1 92 ? -3.391 -26.812 -7.457 1 97.06 92 PHE A C 1
ATOM 676 O O . PHE A 1 92 ? -4.191 -26.078 -8.055 1 97.06 92 PHE A O 1
ATOM 683 N N . ALA A 1 93 ? -3.084 -28.062 -7.734 1 94.69 93 ALA A N 1
ATOM 684 C CA . ALA A 1 93 ? -3.861 -28.734 -8.773 1 94.69 93 ALA A CA 1
ATOM 685 C C . ALA A 1 93 ? -5.352 -28.719 -8.438 1 94.69 93 ALA A C 1
ATOM 687 O O . ALA A 1 93 ? -5.742 -29.016 -7.305 1 94.69 93 ALA A O 1
ATOM 688 N N . GLY A 1 94 ? -6.117 -28.281 -9.461 1 94.06 94 GLY A N 1
ATOM 689 C CA . GLY A 1 94 ? -7.559 -28.25 -9.258 1 94.06 94 GLY A CA 1
ATOM 690 C C . GLY A 1 94 ? -8.039 -27 -8.562 1 94.06 94 GLY A C 1
ATOM 691 O O . GLY A 1 94 ? -9.242 -26.734 -8.516 1 94.06 94 GLY A O 1
ATOM 692 N N . LYS A 1 95 ? -7.137 -26.344 -8.039 1 95.44 95 LYS A N 1
ATOM 693 C CA . LYS A 1 95 ? -7.5 -25.109 -7.344 1 95.44 95 LYS A CA 1
ATOM 694 C C . LYS A 1 95 ? -7.27 -23.891 -8.227 1 95.44 95 LYS A C 1
ATOM 696 O O . LYS A 1 95 ? -8 -22.906 -8.133 1 95.44 95 LYS A O 1
ATOM 701 N N . LEU A 1 96 ? -6.258 -23.969 -9.016 1 97.62 96 LEU A N 1
ATOM 702 C CA . LEU A 1 96 ? -5.918 -22.859 -9.914 1 97.62 96 LEU A CA 1
ATOM 703 C C . LEU A 1 96 ? -5.789 -23.359 -11.352 1 97.62 96 LEU A C 1
ATOM 705 O O . LEU A 1 96 ? -5.328 -24.484 -11.586 1 97.62 96 LEU A O 1
ATOM 709 N N . PRO A 1 97 ? -6.168 -22.531 -12.281 1 97.38 97 PRO A N 1
ATOM 710 C CA . PRO A 1 97 ? -6.152 -22.938 -13.688 1 97.38 97 PRO A CA 1
ATOM 711 C C . PRO A 1 97 ? -4.812 -22.641 -14.367 1 97.38 97 PRO A C 1
ATOM 713 O O . PRO A 1 97 ? -4.77 -21.938 -15.383 1 97.38 97 PRO A O 1
ATOM 716 N N . PHE A 1 98 ? -3.758 -23.266 -13.891 1 96.06 98 PHE A N 1
ATOM 717 C CA . PHE A 1 98 ? -2.443 -23.094 -14.492 1 96.06 98 PHE A CA 1
ATOM 718 C C . PHE A 1 98 ? -2.484 -23.438 -15.977 1 96.06 98 PHE A C 1
ATOM 720 O O . PHE A 1 98 ? -3.139 -24.406 -16.375 1 96.06 98 PHE A O 1
ATOM 727 N N . GLU A 1 99 ? -1.819 -22.547 -16.734 1 89.69 99 GLU A N 1
ATOM 728 C CA . GLU A 1 99 ? -1.595 -22.906 -18.125 1 89.69 99 GLU A CA 1
ATOM 729 C C . GLU A 1 99 ? -0.749 -24.156 -18.25 1 89.69 99 GLU A C 1
ATOM 731 O O . GLU A 1 99 ? -0.129 -24.594 -17.281 1 89.69 99 GLU A O 1
ATOM 736 N N . ALA A 1 100 ? -0.782 -24.703 -19.469 1 77.81 100 ALA A N 1
ATOM 737 C CA . ALA A 1 100 ? 0.054 -25.875 -19.734 1 77.81 100 ALA A CA 1
ATOM 738 C C . ALA A 1 100 ? 1.535 -25.531 -19.625 1 77.81 100 ALA A C 1
ATOM 740 O O . ALA A 1 100 ? 1.913 -24.359 -19.703 1 77.81 100 ALA A O 1
ATOM 741 N N . ASP A 1 101 ? 2.385 -26.453 -19.391 1 75.62 101 ASP A N 1
ATOM 742 C CA . ASP A 1 101 ? 3.828 -26.312 -19.234 1 75.62 101 ASP A CA 1
ATOM 743 C C . ASP A 1 101 ? 4.43 -25.5 -20.391 1 75.62 101 ASP A C 1
ATOM 745 O O . ASP A 1 101 ? 3.848 -25.422 -21.469 1 75.62 101 ASP A O 1
ATOM 749 N N . PRO A 1 102 ? 5.395 -24.672 -20.141 1 91.5 102 PRO A N 1
ATOM 750 C CA . PRO A 1 102 ? 6.289 -24.891 -19 1 91.5 102 PRO A CA 1
ATOM 751 C C . PRO A 1 102 ? 6.039 -23.906 -17.859 1 91.5 102 PRO A C 1
ATOM 753 O O . PRO A 1 102 ? 6.613 -24.062 -16.766 1 91.5 102 PRO A O 1
ATOM 756 N N . PHE A 1 103 ? 5.246 -22.906 -18.094 1 95.19 103 PHE A N 1
ATOM 757 C CA . PHE A 1 103 ? 5.09 -21.875 -17.078 1 95.19 103 PHE A CA 1
ATOM 758 C C . PHE A 1 103 ? 3.748 -22 -16.375 1 95.19 103 PHE A C 1
ATOM 760 O O . PHE A 1 103 ? 2.801 -22.562 -16.922 1 95.19 103 PHE A O 1
ATOM 767 N N . LEU A 1 104 ? 3.625 -21.5 -15.148 1 97.5 104 LEU A N 1
ATOM 768 C CA . LEU A 1 104 ? 2.42 -21.562 -14.328 1 97.5 104 LEU A CA 1
ATOM 769 C C . LEU A 1 104 ? 1.604 -20.281 -14.469 1 97.5 104 LEU A C 1
ATOM 771 O O . LEU A 1 104 ? 1.027 -19.797 -13.492 1 97.5 104 LEU A O 1
ATOM 775 N N . ASN A 1 105 ? 1.646 -19.641 -15.672 1 98.25 105 ASN A N 1
ATOM 776 C CA . ASN A 1 105 ? 0.737 -18.531 -15.906 1 98.25 105 ASN A CA 1
ATOM 777 C C . ASN A 1 105 ? -0.722 -18.969 -15.867 1 98.25 105 ASN A C 1
ATOM 779 O O . ASN A 1 105 ? -1.036 -20.109 -16.219 1 98.25 105 ASN A O 1
ATOM 783 N N . TYR A 1 106 ? -1.639 -18.047 -15.398 1 98.62 106 TYR A N 1
ATOM 784 C CA . TYR A 1 106 ? -3.057 -18.375 -15.5 1 98.62 106 TYR A CA 1
ATOM 785 C C . TYR A 1 106 ? -3.912 -17.125 -15.406 1 98.62 106 TYR A C 1
ATOM 787 O O . TYR A 1 106 ? -3.455 -16.078 -14.914 1 98.62 106 TYR A O 1
ATOM 795 N N . GLU A 1 107 ? -5.043 -17.188 -16.016 1 98.31 107 GLU A N 1
ATOM 796 C CA . GLU A 1 107 ? -6.121 -16.219 -15.867 1 98.31 107 GLU A CA 1
ATOM 797 C C . GLU A 1 107 ? -7.234 -16.766 -14.984 1 98.31 107 GLU A C 1
ATOM 799 O O . GLU A 1 107 ? -7.645 -17.922 -15.141 1 98.31 107 GLU A O 1
ATOM 804 N N . ALA A 1 108 ? -7.656 -16.078 -14 1 98.44 108 ALA A N 1
ATOM 805 C CA . ALA A 1 108 ? -8.742 -16.453 -13.102 1 98.44 108 ALA A CA 1
ATOM 806 C C . ALA A 1 108 ? -9.625 -15.25 -12.781 1 98.44 108 ALA A C 1
ATOM 808 O O . ALA A 1 108 ? -9.383 -14.141 -13.266 1 98.44 108 ALA A O 1
ATOM 809 N N . TRP A 1 109 ? -10.711 -15.5 -12.078 1 97.5 109 TRP A N 1
ATOM 810 C CA . TRP A 1 109 ? -11.656 -14.461 -11.68 1 97.5 109 TRP A CA 1
ATOM 811 C C . TRP A 1 109 ? -12 -14.57 -10.203 1 97.5 109 TRP A C 1
ATOM 813 O O . TRP A 1 109 ? -12.188 -15.68 -9.688 1 97.5 109 TRP A O 1
ATOM 823 N N . PHE A 1 110 ? -12.008 -13.57 -9.516 1 97.69 110 PHE A N 1
ATOM 824 C CA . PHE A 1 110 ? -12.609 -13.422 -8.195 1 97.69 110 PHE A CA 1
ATOM 825 C C . PHE A 1 110 ? -13.688 -12.352 -8.211 1 97.69 110 PHE A C 1
ATOM 827 O O . PHE A 1 110 ? -13.391 -11.156 -8.203 1 97.69 110 PHE A O 1
ATOM 834 N N . ASN A 1 111 ? -14.898 -12.867 -8.203 1 95.44 111 ASN A N 1
ATOM 835 C CA . ASN A 1 111 ? -16.016 -11.977 -8.492 1 95.44 111 ASN A CA 1
ATOM 836 C C . ASN A 1 111 ? -15.812 -11.227 -9.805 1 95.44 111 ASN A C 1
ATOM 838 O O . ASN A 1 111 ? -15.656 -11.844 -10.859 1 95.44 111 ASN A O 1
ATOM 842 N N . ASP A 1 112 ? -15.719 -9.945 -9.805 1 95.25 112 ASP A N 1
ATOM 843 C CA . ASP A 1 112 ? -15.594 -9.164 -11.031 1 95.25 112 ASP A CA 1
ATOM 844 C C . ASP A 1 112 ? -14.156 -8.727 -11.266 1 95.25 112 ASP A C 1
ATOM 846 O O . ASP A 1 112 ? -13.875 -7.961 -12.188 1 95.25 112 ASP A O 1
ATOM 850 N N . ILE A 1 113 ? -13.266 -9.242 -10.484 1 97.62 113 ILE A N 1
ATOM 851 C CA . ILE A 1 113 ? -11.852 -8.922 -10.641 1 97.62 113 ILE A CA 1
ATOM 852 C C . ILE A 1 113 ? -11.188 -9.969 -11.539 1 97.62 113 ILE A C 1
ATOM 854 O O . ILE A 1 113 ? -11.258 -11.164 -11.266 1 97.62 113 ILE A O 1
ATOM 858 N N . ARG A 1 114 ? -10.562 -9.5 -12.68 1 98.56 114 ARG A N 1
ATOM 859 C CA . ARG A 1 114 ? -9.727 -10.352 -13.516 1 98.56 114 ARG A CA 1
ATOM 860 C C . ARG A 1 114 ? -8.328 -10.492 -12.922 1 98.56 114 ARG A C 1
ATOM 862 O O . ARG A 1 114 ? -7.684 -9.492 -12.586 1 98.56 114 ARG A O 1
ATOM 869 N N . ILE A 1 115 ? -7.914 -11.703 -12.711 1 98.81 115 ILE A N 1
ATOM 870 C CA . ILE A 1 115 ? -6.586 -11.984 -12.18 1 98.81 115 ILE A CA 1
ATOM 871 C C . ILE A 1 115 ? -5.703 -12.57 -13.281 1 98.81 115 ILE A C 1
ATOM 873 O O . ILE A 1 115 ? -6.051 -13.586 -13.891 1 98.81 115 ILE A O 1
ATOM 877 N N . LEU A 1 116 ? -4.676 -11.906 -13.609 1 98.88 116 LEU A N 1
ATOM 878 C CA . LEU A 1 116 ? -3.629 -12.422 -14.484 1 98.88 116 LEU A CA 1
ATOM 879 C C . LEU A 1 116 ? -2.359 -12.719 -13.695 1 98.88 116 LEU A C 1
ATOM 881 O O . LEU A 1 116 ? -1.643 -11.805 -13.289 1 98.88 116 LEU A O 1
ATOM 885 N N . ALA A 1 117 ? -2.117 -14.023 -13.445 1 98.88 117 ALA A N 1
ATOM 886 C CA . ALA A 1 117 ? -0.97 -14.477 -12.664 1 98.88 117 ALA A CA 1
ATOM 887 C C . ALA A 1 117 ? 0.189 -14.875 -13.57 1 98.88 117 ALA A C 1
ATOM 889 O O . ALA A 1 117 ? 0.021 -15.695 -14.477 1 98.88 117 ALA A O 1
ATOM 890 N N . LEU A 1 118 ? 1.355 -14.281 -13.336 1 98.81 118 LEU A N 1
ATOM 891 C CA . LEU A 1 118 ? 2.506 -14.477 -14.211 1 98.81 118 LEU A CA 1
ATOM 892 C C . LEU A 1 118 ? 3.629 -15.203 -13.484 1 98.81 118 LEU A C 1
ATOM 894 O O . LEU A 1 118 ? 4.066 -14.766 -12.414 1 98.81 118 LEU A O 1
ATOM 898 N N . ASP A 1 119 ? 4.105 -16.281 -14.07 1 98.69 119 ASP A N 1
ATOM 899 C CA . ASP A 1 119 ? 5.285 -17.016 -13.625 1 98.69 119 ASP A CA 1
ATOM 900 C C . ASP A 1 119 ? 6.566 -16.328 -14.07 1 98.69 119 ASP A C 1
ATOM 902 O O . ASP A 1 119 ? 6.992 -16.469 -15.219 1 98.69 119 ASP A O 1
ATOM 906 N N . THR A 1 120 ? 7.168 -15.641 -13.125 1 98.75 120 THR A N 1
ATOM 907 C CA . THR A 1 120 ? 8.367 -14.891 -13.461 1 98.75 120 THR A CA 1
ATOM 908 C C . THR A 1 120 ? 9.625 -15.648 -13.039 1 98.75 120 THR A C 1
ATOM 910 O O . THR A 1 120 ? 10.727 -15.094 -13.039 1 98.75 120 THR A O 1
ATOM 913 N N . LEU A 1 121 ? 9.516 -16.844 -12.648 1 98.31 121 LEU A N 1
ATOM 914 C CA . LEU A 1 121 ? 10.625 -17.688 -12.203 1 98.31 121 LEU A CA 1
ATOM 915 C C . LEU A 1 121 ? 11.609 -17.938 -13.344 1 98.31 121 LEU A C 1
ATOM 917 O O . LEU A 1 121 ? 11.219 -18.422 -14.406 1 98.31 121 LEU A O 1
ATOM 921 N N . TRP A 1 122 ? 12.859 -17.516 -13.125 1 97.62 122 TRP A N 1
ATOM 922 C CA . TRP A 1 122 ? 13.984 -17.781 -14.008 1 97.62 122 TRP A CA 1
ATOM 923 C C . TRP A 1 122 ? 14.914 -18.828 -13.406 1 97.62 122 TRP A C 1
ATOM 925 O O . TRP A 1 122 ? 15.719 -18.531 -12.523 1 97.62 122 TRP A O 1
ATOM 935 N N . ASP A 1 123 ? 14.781 -20.125 -13.969 1 95.12 123 ASP A N 1
ATOM 936 C CA . ASP A 1 123 ? 15.469 -21.266 -13.383 1 95.12 123 ASP A CA 1
ATOM 937 C C . ASP A 1 123 ? 16.953 -20.969 -13.156 1 95.12 123 ASP A C 1
ATOM 939 O O . ASP A 1 123 ? 17.656 -20.547 -14.086 1 95.12 123 ASP A O 1
ATOM 943 N N . GLY A 1 124 ? 17.344 -21.094 -11.875 1 94.75 124 GLY A N 1
ATOM 944 C CA . GLY A 1 124 ? 18.734 -20.953 -11.516 1 94.75 124 GLY A CA 1
ATOM 945 C C . GLY A 1 124 ? 19.141 -19.516 -11.266 1 94.75 124 GLY A C 1
ATOM 946 O O . GLY A 1 124 ? 20.312 -19.219 -11.016 1 94.75 124 GLY A O 1
ATOM 947 N N . GLN A 1 125 ? 18.172 -18.625 -11.383 1 97.5 125 GLN A N 1
ATOM 948 C CA . GLN A 1 125 ? 18.469 -17.219 -11.203 1 97.5 125 GLN A CA 1
ATOM 949 C C . GLN A 1 125 ? 17.656 -16.625 -10.047 1 97.5 125 GLN A C 1
ATOM 951 O O . GLN A 1 125 ? 16.547 -17.078 -9.766 1 97.5 125 GLN A O 1
ATOM 956 N N . ILE A 1 126 ? 18.266 -15.656 -9.398 1 97.5 126 ILE A N 1
ATOM 957 C CA . ILE A 1 126 ? 17.562 -14.898 -8.375 1 97.5 126 ILE A CA 1
ATOM 958 C C . ILE A 1 126 ? 16.578 -13.938 -9.031 1 97.5 126 ILE A C 1
ATOM 960 O O . ILE A 1 126 ? 15.445 -13.766 -8.562 1 97.5 126 ILE A O 1
ATOM 964 N N . ALA A 1 127 ? 16.969 -13.32 -10.203 1 98.38 127 ALA A N 1
ATOM 965 C CA . ALA A 1 127 ? 16.141 -12.375 -10.961 1 98.38 127 ALA A CA 1
ATOM 966 C C . ALA A 1 127 ? 15.047 -13.102 -11.734 1 98.38 127 ALA A C 1
ATOM 968 O O . ALA A 1 127 ? 15.047 -14.336 -11.82 1 98.38 127 ALA A O 1
ATOM 969 N N . GLY A 1 128 ? 14.039 -12.305 -12.188 1 98.75 128 GLY A N 1
ATOM 970 C CA . GLY A 1 128 ? 12.906 -12.875 -12.906 1 98.75 128 GLY A CA 1
ATOM 971 C C . GLY A 1 128 ? 12.961 -12.633 -14.398 1 98.75 128 GLY A C 1
ATOM 972 O O . GLY A 1 128 ? 13.789 -11.852 -14.875 1 98.75 128 GLY A O 1
ATOM 973 N N . ARG A 1 129 ? 12.086 -13.359 -15.031 1 98.38 129 ARG A N 1
ATOM 974 C CA . ARG A 1 129 ? 12.016 -13.258 -16.484 1 98.38 129 ARG A CA 1
ATOM 975 C C . ARG A 1 129 ? 10.594 -13.508 -16.969 1 98.38 129 ARG A C 1
ATOM 977 O O . ARG A 1 129 ? 9.836 -14.25 -16.344 1 98.38 129 ARG A O 1
ATOM 984 N N . LEU A 1 130 ? 10.227 -12.766 -17.938 1 98.38 130 LEU A N 1
ATOM 985 C CA . LEU A 1 130 ? 9.109 -13.094 -18.828 1 98.38 130 LEU A CA 1
ATOM 986 C C . LEU A 1 130 ? 9.586 -13.242 -20.266 1 98.38 130 LEU A C 1
ATOM 988 O O . LEU A 1 130 ? 9.938 -12.258 -20.922 1 98.38 130 LEU A O 1
ATOM 992 N N . ASP A 1 131 ? 9.625 -14.477 -20.75 1 97.12 131 ASP A N 1
ATOM 993 C CA . ASP A 1 131 ? 10.094 -14.648 -22.125 1 97.12 131 ASP A CA 1
ATOM 994 C C . ASP A 1 131 ? 9.023 -14.219 -23.125 1 97.12 131 ASP A C 1
ATOM 996 O O . ASP A 1 131 ? 7.953 -13.75 -22.734 1 97.12 131 ASP A O 1
ATOM 1000 N N . GLN A 1 132 ? 9.383 -14.352 -24.375 1 97.31 132 GLN A N 1
ATOM 1001 C CA . GLN A 1 132 ? 8.508 -13.844 -25.438 1 97.31 132 GLN A CA 1
ATOM 1002 C C . GLN A 1 132 ? 7.168 -14.57 -25.438 1 97.31 132 GLN A C 1
ATOM 1004 O O . GLN A 1 132 ? 6.129 -13.961 -25.719 1 97.31 132 GLN A O 1
ATOM 1009 N N . THR A 1 133 ? 7.145 -15.789 -25.156 1 96.38 133 THR A N 1
ATOM 1010 C CA . THR A 1 133 ? 5.91 -16.562 -25.141 1 96.38 133 THR A CA 1
ATOM 1011 C C . THR A 1 133 ? 4.98 -16.062 -24.031 1 96.38 133 THR A C 1
ATOM 1013 O O . THR A 1 133 ? 3.777 -15.906 -24.25 1 96.38 133 THR A O 1
ATOM 1016 N N . GLN A 1 134 ? 5.5 -15.812 -22.906 1 97.19 134 GLN A N 1
ATOM 1017 C CA . GLN A 1 134 ? 4.723 -15.312 -21.781 1 97.19 134 GLN A CA 1
ATOM 1018 C C . GLN A 1 134 ? 4.203 -13.906 -22.047 1 97.19 134 GLN A C 1
ATOM 1020 O O . GLN A 1 134 ? 3.076 -13.57 -21.688 1 97.19 134 GLN A O 1
ATOM 1025 N N . LEU A 1 135 ? 5.047 -13.102 -22.703 1 98.25 135 LEU A N 1
ATOM 1026 C CA . LEU A 1 135 ? 4.648 -11.734 -23.031 1 98.25 135 LEU A CA 1
ATOM 1027 C C . LEU A 1 135 ? 3.525 -11.727 -24.062 1 98.25 135 LEU A C 1
ATOM 1029 O O . LEU A 1 135 ? 2.613 -10.898 -23.984 1 98.25 135 LEU A O 1
ATOM 1033 N N . VAL A 1 136 ? 3.629 -12.633 -24.984 1 97.88 136 VAL A N 1
ATOM 1034 C CA . VAL A 1 136 ? 2.564 -12.758 -25.969 1 97.88 136 VAL A CA 1
ATOM 1035 C C . VAL A 1 136 ? 1.275 -13.211 -25.297 1 97.88 136 VAL A C 1
ATOM 1037 O O . VAL A 1 136 ? 0.197 -12.68 -25.578 1 97.88 136 VAL A O 1
ATOM 1040 N N . TRP A 1 137 ? 1.387 -14.133 -24.391 1 97.75 137 TRP A N 1
ATOM 1041 C CA . TRP A 1 137 ? 0.241 -14.602 -23.625 1 97.75 137 TRP A CA 1
ATOM 1042 C C . TRP A 1 137 ? -0.428 -13.445 -22.891 1 97.75 137 TRP A C 1
ATOM 1044 O O . TRP A 1 137 ? -1.65 -13.289 -22.938 1 97.75 137 TRP A O 1
ATOM 1054 N N . LEU A 1 138 ? 0.355 -12.68 -22.234 1 98.19 138 LEU A N 1
ATOM 1055 C CA . LEU A 1 138 ? -0.162 -11.531 -21.484 1 98.19 138 LEU A CA 1
ATOM 1056 C C . LEU A 1 138 ? -0.822 -10.531 -22.422 1 98.19 138 LEU A C 1
ATOM 1058 O O . LEU A 1 138 ? -1.916 -10.031 -22.141 1 98.19 138 LEU A O 1
ATOM 1062 N N . ALA A 1 139 ? -0.162 -10.188 -23.5 1 98.25 139 ALA A N 1
ATOM 1063 C CA . ALA A 1 139 ? -0.685 -9.234 -24.484 1 98.25 139 ALA A CA 1
ATOM 1064 C C . ALA A 1 139 ? -2.055 -9.672 -25 1 98.25 139 ALA A C 1
ATOM 1066 O O . ALA A 1 139 ? -2.965 -8.852 -25.125 1 98.25 139 ALA A O 1
ATOM 1067 N N . GLU A 1 140 ? -2.154 -10.992 -25.25 1 98 140 GLU A N 1
ATOM 1068 C CA . GLU A 1 140 ? -3.414 -11.531 -25.75 1 98 140 GLU A CA 1
ATOM 1069 C C . GLU A 1 140 ? -4.523 -11.383 -24.703 1 98 140 GLU A C 1
ATOM 1071 O O . GLU A 1 140 ? -5.664 -11.07 -25.062 1 98 140 GLU A O 1
ATOM 1076 N N . ARG A 1 141 ? -4.242 -11.617 -23.484 1 97.69 141 ARG A N 1
ATOM 1077 C CA . ARG A 1 141 ? -5.238 -11.477 -22.422 1 97.69 141 ARG A CA 1
ATOM 1078 C C . ARG A 1 141 ? -5.637 -10.016 -22.234 1 97.69 141 ARG A C 1
ATOM 1080 O O . ARG A 1 141 ? -6.816 -9.711 -22.078 1 97.69 141 ARG A O 1
ATOM 1087 N N . LEU A 1 142 ? -4.652 -9.141 -22.297 1 97.75 142 LEU A N 1
ATOM 1088 C CA . LEU A 1 142 ? -4.91 -7.723 -22.078 1 97.75 142 LEU A CA 1
ATOM 1089 C C . LEU A 1 142 ? -5.684 -7.117 -23.234 1 97.75 142 LEU A C 1
ATOM 1091 O O . LEU A 1 142 ? -6.309 -6.066 -23.094 1 97.75 142 LEU A O 1
ATOM 1095 N N . ALA A 1 143 ? -5.578 -7.758 -24.344 1 97.31 143 ALA A N 1
ATOM 1096 C CA . ALA A 1 143 ? -6.281 -7.27 -25.531 1 97.31 143 ALA A CA 1
ATOM 1097 C C . ALA A 1 143 ? -7.785 -7.508 -25.406 1 97.31 143 ALA A C 1
ATOM 1099 O O . ALA A 1 143 ? -8.57 -6.887 -26.125 1 97.31 143 ALA A O 1
ATOM 1100 N N . VAL A 1 144 ? -8.227 -8.5 -24.578 1 96.88 144 VAL A N 1
ATOM 1101 C CA . VAL A 1 144 ? -9.641 -8.766 -24.344 1 96.88 144 VAL A CA 1
ATOM 1102 C C . VAL A 1 144 ? -10.234 -7.672 -23.453 1 96.88 144 VAL A C 1
ATOM 1104 O O . VAL A 1 144 ? -9.781 -7.461 -22.328 1 96.88 144 VAL A O 1
ATOM 1107 N N . PRO A 1 145 ? -11.203 -7.031 -23.938 1 94 145 PRO A N 1
ATOM 1108 C CA . PRO A 1 145 ? -11.758 -5.906 -23.188 1 94 145 PRO A CA 1
ATOM 1109 C C . PRO A 1 145 ? -12.305 -6.316 -21.828 1 94 145 PRO A C 1
ATOM 1111 O O . PRO A 1 145 ? -12.938 -7.367 -21.703 1 94 145 PRO A O 1
ATOM 1114 N N . HIS A 1 146 ? -11.969 -5.664 -20.781 1 95.88 146 HIS A N 1
ATOM 1115 C CA . HIS A 1 146 ? -12.453 -5.773 -19.406 1 95.88 146 HIS A CA 1
ATOM 1116 C C . HIS A 1 146 ? -12.438 -4.418 -18.703 1 95.88 146 HIS A C 1
ATOM 1118 O O . HIS A 1 146 ? -11.375 -3.85 -18.469 1 95.88 146 HIS A O 1
ATOM 1124 N N . HIS A 1 147 ? -13.648 -3.941 -18.344 1 93.69 147 HIS A N 1
ATOM 1125 C CA . HIS A 1 147 ? -13.75 -2.592 -17.797 1 93.69 147 HIS A CA 1
ATOM 1126 C C . HIS A 1 147 ? -13.617 -2.598 -16.281 1 93.69 147 HIS A C 1
ATOM 1128 O O . HIS A 1 147 ? -13.484 -1.539 -15.656 1 93.69 147 HIS A O 1
ATOM 1134 N N . GLY A 1 148 ? -13.672 -3.865 -15.734 1 95.81 148 GLY A N 1
ATOM 1135 C CA . GLY A 1 148 ? -13.43 -4.004 -14.312 1 95.81 148 GLY A CA 1
ATOM 1136 C C . GLY A 1 148 ? -11.953 -4.043 -13.961 1 95.81 148 GLY A C 1
ATOM 1137 O O . GLY A 1 148 ? -11.102 -3.775 -14.812 1 95.81 148 GLY A O 1
ATOM 1138 N N . LEU A 1 149 ? -11.641 -4.262 -12.727 1 97.06 149 LEU A N 1
ATOM 1139 C CA . LEU A 1 149 ? -10.266 -4.281 -12.242 1 97.06 149 LEU A CA 1
ATOM 1140 C C . LEU A 1 149 ? -9.539 -5.531 -12.719 1 97.06 149 LEU A C 1
ATOM 1142 O O . LEU A 1 149 ? -10.055 -6.645 -12.594 1 97.06 149 LEU A O 1
ATOM 1146 N N . THR A 1 150 ? -8.406 -5.355 -13.383 1 98.38 150 THR A N 1
ATOM 1147 C CA . THR A 1 150 ? -7.445 -6.426 -13.609 1 98.38 150 THR A CA 1
ATOM 1148 C C . THR A 1 150 ? -6.328 -6.387 -12.578 1 98.38 150 THR A C 1
ATOM 1150 O O . THR A 1 150 ? -5.719 -5.336 -12.352 1 98.38 150 THR A O 1
ATOM 1153 N N . LEU A 1 151 ? -6.16 -7.445 -11.914 1 98.5 151 LEU A N 1
ATOM 1154 C CA . LEU A 1 151 ? -5.066 -7.625 -10.961 1 98.5 151 LEU A CA 1
ATOM 1155 C C . LEU A 1 151 ? -3.986 -8.531 -11.547 1 98.5 151 LEU A C 1
ATOM 1157 O O . LEU A 1 151 ? -4.258 -9.68 -11.891 1 98.5 151 LEU A O 1
ATOM 1161 N N . ILE A 1 152 ? -2.771 -8.016 -11.703 1 98.88 152 ILE A N 1
ATOM 1162 C CA . ILE A 1 152 ? -1.645 -8.844 -12.117 1 98.88 152 ILE A CA 1
ATOM 1163 C C . ILE A 1 152 ? -0.865 -9.312 -10.891 1 98.88 152 ILE A C 1
ATOM 1165 O O . ILE A 1 152 ? -0.488 -8.5 -10.039 1 98.88 152 ILE A O 1
ATOM 1169 N N . LEU A 1 153 ? -0.688 -10.547 -10.773 1 98.94 153 LEU A N 1
ATOM 1170 C CA . LEU A 1 153 ? 0.181 -11.141 -9.758 1 98.94 153 LEU A CA 1
ATOM 1171 C C . LEU A 1 153 ? 1.511 -11.57 -10.367 1 98.94 153 LEU A C 1
ATOM 1173 O O . LEU A 1 153 ? 1.536 -12.242 -11.398 1 98.94 153 LEU A O 1
ATOM 1177 N N . MET A 1 154 ? 2.59 -11.18 -9.773 1 98.94 154 MET A N 1
ATOM 1178 C CA . MET A 1 154 ? 3.93 -11.609 -10.164 1 98.94 154 MET A CA 1
ATOM 1179 C C . MET A 1 154 ? 4.891 -11.523 -8.984 1 98.94 154 MET A C 1
ATOM 1181 O O . MET A 1 154 ? 4.715 -10.688 -8.094 1 98.94 154 MET A O 1
ATOM 1185 N N . HIS A 1 155 ? 5.848 -12.367 -8.969 1 98.94 155 HIS A N 1
ATOM 1186 C CA . HIS A 1 155 ? 6.77 -12.375 -7.836 1 98.94 155 HIS A CA 1
ATOM 1187 C C . HIS A 1 155 ? 7.805 -11.258 -7.957 1 98.94 155 HIS A C 1
ATOM 1189 O O . HIS A 1 155 ? 8.023 -10.508 -7.008 1 98.94 155 HIS A O 1
ATOM 1195 N N . HIS A 1 156 ? 8.406 -11.195 -9.141 1 98.94 156 HIS A N 1
ATOM 1196 C CA . HIS A 1 156 ? 9.453 -10.219 -9.398 1 98.94 156 HIS A CA 1
ATOM 1197 C C . HIS A 1 156 ? 8.875 -8.914 -9.922 1 98.94 156 HIS A C 1
ATOM 1199 O O . HIS A 1 156 ? 8.398 -8.844 -11.055 1 98.94 156 HIS A O 1
ATOM 1205 N N . PRO A 1 157 ? 8.945 -7.824 -9.133 1 98.81 157 PRO A N 1
ATOM 1206 C CA . PRO A 1 157 ? 8.359 -6.559 -9.586 1 98.81 157 PRO A CA 1
ATOM 1207 C C . PRO A 1 157 ? 9.031 -6.023 -10.852 1 98.81 157 PRO A C 1
ATOM 1209 O O . PRO A 1 157 ? 10.25 -6.133 -11 1 98.81 157 PRO A O 1
ATOM 1212 N N . ALA A 1 158 ? 8.211 -5.539 -11.695 1 98.25 158 ALA A N 1
ATOM 1213 C CA . ALA A 1 158 ? 8.719 -4.82 -12.859 1 98.25 158 ALA A CA 1
ATOM 1214 C C . ALA A 1 158 ? 8.875 -3.332 -12.562 1 98.25 158 ALA A C 1
ATOM 1216 O O . ALA A 1 158 ? 9.5 -2.598 -13.336 1 98.25 158 ALA A O 1
ATOM 1217 N N . PHE A 1 159 ? 8.258 -2.816 -11.469 1 97.56 159 PHE A N 1
ATOM 1218 C CA . PHE A 1 159 ? 8.273 -1.425 -11.031 1 97.56 159 PHE A CA 1
ATOM 1219 C C . PHE A 1 159 ? 9.359 -1.203 -9.984 1 97.56 159 PHE A C 1
ATOM 1221 O O . PHE A 1 159 ? 9.703 -2.121 -9.242 1 97.56 159 PHE A O 1
ATOM 1228 N N . PRO A 1 160 ? 9.906 -0.079 -9.883 1 95.44 160 PRO A N 1
ATOM 1229 C CA . PRO A 1 160 ? 11.07 0.138 -9.023 1 95.44 160 PRO A CA 1
ATOM 1230 C C . PRO A 1 160 ? 10.695 0.393 -7.566 1 95.44 160 PRO A C 1
ATOM 1232 O O . PRO A 1 160 ? 9.703 1.07 -7.293 1 95.44 160 PRO A O 1
ATOM 1235 N N . SER A 1 161 ? 11.461 -0.194 -6.625 1 95.56 161 SER A N 1
ATOM 1236 C CA . SER A 1 161 ? 11.461 0.163 -5.211 1 95.56 161 SER A CA 1
ATOM 1237 C C . SER A 1 161 ? 12.367 1.358 -4.938 1 95.56 161 SER A C 1
ATOM 1239 O O . SER A 1 161 ? 12.281 1.974 -3.871 1 95.56 161 SER A O 1
ATOM 1241 N N . GLN A 1 162 ? 13.266 1.672 -5.832 1 94.06 162 GLN A N 1
ATOM 1242 C CA . GLN A 1 162 ? 14.297 2.701 -5.727 1 94.06 162 GLN A CA 1
ATOM 1243 C C . GLN A 1 162 ? 15.406 2.273 -4.777 1 94.06 162 GLN A C 1
ATOM 1245 O O . GLN A 1 162 ? 16.188 3.105 -4.309 1 94.06 162 GLN A O 1
ATOM 1250 N N . MET A 1 163 ? 15.398 1.033 -4.348 1 95.94 163 MET A N 1
ATOM 1251 C CA . MET A 1 163 ? 16.547 0.39 -3.709 1 95.94 163 MET A CA 1
ATOM 1252 C C . MET A 1 163 ? 17.359 -0.392 -4.73 1 95.94 163 MET A C 1
ATOM 1254 O O . MET A 1 163 ? 17.062 -1.554 -5.012 1 95.94 163 MET A O 1
ATOM 1258 N N . ALA A 1 164 ? 18.453 0.256 -5.199 1 94.06 164 ALA A N 1
ATOM 1259 C CA . ALA A 1 164 ? 19.141 -0.12 -6.43 1 94.06 164 ALA A CA 1
ATOM 1260 C C . ALA A 1 164 ? 19.609 -1.572 -6.375 1 94.06 164 ALA A C 1
ATOM 1262 O O . ALA A 1 164 ? 19.359 -2.342 -7.309 1 94.06 164 ALA A O 1
ATOM 1263 N N . PRO A 1 165 ? 20.234 -2.029 -5.27 1 95.19 165 PRO A N 1
ATOM 1264 C CA . PRO A 1 165 ? 20.703 -3.414 -5.25 1 95.19 165 PRO A CA 1
ATOM 1265 C C . PRO A 1 165 ? 19.578 -4.43 -5.336 1 95.19 165 PRO A C 1
ATOM 1267 O O . PRO A 1 165 ? 19.75 -5.508 -5.91 1 95.19 165 PRO A O 1
ATOM 1270 N N . LEU A 1 166 ? 18.406 -4.102 -4.773 1 96.25 166 LEU A N 1
ATOM 1271 C CA . LEU A 1 166 ? 17.266 -5.004 -4.812 1 96.25 166 LEU A CA 1
ATOM 1272 C C . LEU A 1 166 ? 16.562 -4.938 -6.168 1 96.25 166 LEU A C 1
ATOM 1274 O O . LEU A 1 166 ? 16.141 -5.965 -6.703 1 96.25 166 LEU A O 1
ATOM 1278 N N . ASP A 1 167 ? 16.469 -3.742 -6.715 1 96.44 167 ASP A N 1
ATOM 1279 C CA . ASP A 1 167 ? 15.859 -3.566 -8.031 1 96.44 167 ASP A CA 1
ATOM 1280 C C . ASP A 1 167 ? 16.641 -4.332 -9.102 1 96.44 167 ASP A C 1
ATOM 1282 O O . ASP A 1 167 ? 16.062 -4.793 -10.086 1 96.44 167 ASP A O 1
ATOM 1286 N N . ALA A 1 168 ? 17.969 -4.535 -8.836 1 95.56 168 ALA A N 1
ATOM 1287 C CA . ALA A 1 168 ? 18.828 -5.215 -9.797 1 95.56 168 ALA A CA 1
ATOM 1288 C C . ALA A 1 168 ? 18.5 -6.707 -9.852 1 95.56 168 ALA A C 1
ATOM 1290 O O . ALA A 1 168 ? 18.953 -7.406 -10.766 1 95.56 168 ALA A O 1
ATOM 1291 N N . MET A 1 169 ? 17.672 -7.16 -8.945 1 97.12 169 MET A N 1
ATOM 1292 C CA . MET A 1 169 ? 17.391 -8.594 -8.875 1 97.12 169 MET A CA 1
ATOM 1293 C C . MET A 1 169 ? 15.922 -8.883 -9.133 1 97.12 169 MET A C 1
ATOM 1295 O O . MET A 1 169 ? 15.438 -9.969 -8.828 1 97.12 169 MET A O 1
ATOM 1299 N N . THR A 1 170 ? 15.148 -7.945 -9.617 1 98.25 170 THR A N 1
ATOM 1300 C CA . THR A 1 170 ? 13.719 -8.109 -9.875 1 98.25 170 THR A CA 1
ATOM 1301 C C . THR A 1 170 ? 13.484 -8.641 -11.289 1 98.25 170 THR A C 1
ATOM 1303 O O . THR A 1 170 ? 14.227 -9.484 -11.773 1 98.25 170 THR A O 1
ATOM 1306 N N . LEU A 1 171 ? 12.391 -8.227 -11.93 1 98.69 171 LEU A N 1
ATOM 1307 C CA . LEU A 1 171 ? 12.172 -8.648 -13.312 1 98.69 171 LEU A CA 1
ATOM 1308 C C . LEU A 1 171 ? 13.211 -8.031 -14.242 1 98.69 171 LEU A C 1
ATOM 1310 O O . LEU A 1 171 ? 13.266 -6.809 -14.391 1 98.69 171 LEU A O 1
ATOM 1314 N N . GLN A 1 172 ? 14.078 -8.883 -14.82 1 97.62 172 GLN A N 1
ATOM 1315 C CA . GLN A 1 172 ? 15.164 -8.391 -15.664 1 97.62 172 GLN A CA 1
ATOM 1316 C C . GLN A 1 172 ? 14.875 -8.656 -17.141 1 97.62 172 GLN A C 1
ATOM 1318 O O . GLN A 1 172 ? 14.734 -7.723 -17.922 1 97.62 172 GLN A O 1
ATOM 1323 N N . ASP A 1 173 ? 14.688 -9.898 -17.438 1 98.12 173 ASP A N 1
ATOM 1324 C CA . ASP A 1 173 ? 14.367 -10.266 -18.812 1 98.12 173 ASP A CA 1
ATOM 1325 C C . ASP A 1 173 ? 12.883 -10.062 -19.109 1 98.12 173 ASP A C 1
ATOM 1327 O O . ASP A 1 173 ? 12.031 -10.539 -18.359 1 98.12 173 ASP A O 1
ATOM 1331 N N . GLY A 1 174 ? 12.57 -9.281 -20.188 1 98.56 174 GLY A N 1
ATOM 1332 C CA . GLY A 1 174 ? 11.188 -9.039 -20.578 1 98.56 174 GLY A CA 1
ATOM 1333 C C . GLY A 1 174 ? 10.586 -7.809 -19.938 1 98.56 174 GLY A C 1
ATOM 1334 O O . GLY A 1 174 ? 9.438 -7.461 -20.188 1 98.56 174 GLY A O 1
ATOM 1335 N N . ARG A 1 175 ? 11.398 -7.16 -19.125 1 98.31 175 ARG A N 1
ATOM 1336 C CA . ARG A 1 175 ? 10.898 -6.031 -18.359 1 98.31 175 ARG A CA 1
ATOM 1337 C C . ARG A 1 175 ? 10.406 -4.918 -19.281 1 98.31 175 ARG A C 1
ATOM 1339 O O . ARG A 1 175 ? 9.328 -4.352 -19.062 1 98.31 175 ARG A O 1
ATOM 1346 N N . ALA A 1 176 ? 11.164 -4.57 -20.281 1 98.12 176 ALA A N 1
ATOM 1347 C CA . ALA A 1 176 ? 10.82 -3.471 -21.188 1 98.12 176 ALA A CA 1
ATOM 1348 C C . ALA A 1 176 ? 9.523 -3.756 -21.938 1 98.12 176 ALA A C 1
ATOM 1350 O O . ALA A 1 176 ? 8.68 -2.869 -22.078 1 98.12 176 ALA A O 1
ATOM 1351 N N . ASP A 1 177 ? 9.375 -5 -22.406 1 98.56 177 ASP A N 1
ATOM 1352 C CA . ASP A 1 177 ? 8.156 -5.387 -23.109 1 98.56 177 ASP A CA 1
ATOM 1353 C C . ASP A 1 177 ? 6.949 -5.375 -22.172 1 98.56 177 ASP A C 1
ATOM 1355 O O . ASP A 1 177 ? 5.867 -4.918 -22.562 1 98.56 177 ASP A O 1
ATOM 1359 N N . PHE A 1 178 ? 7.145 -5.902 -21.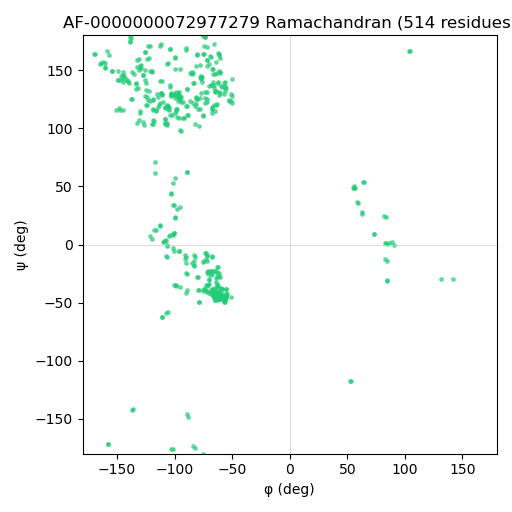031 1 98.75 178 PHE A N 1
ATOM 1360 C CA . PHE A 1 178 ? 6.09 -5.852 -20.031 1 98.75 178 PHE A CA 1
ATOM 1361 C C . PHE A 1 178 ? 5.668 -4.414 -19.75 1 98.75 178 PHE A C 1
ATOM 1363 O O . PHE A 1 178 ? 4.473 -4.105 -19.75 1 98.75 178 PHE A O 1
ATOM 1370 N N . GLU A 1 179 ? 6.629 -3.549 -19.5 1 98.06 179 GLU A N 1
ATOM 1371 C CA . GLU A 1 179 ? 6.371 -2.135 -19.25 1 98.06 179 GLU A CA 1
ATOM 1372 C C . GLU A 1 179 ? 5.562 -1.505 -20.375 1 98.06 179 GLU A C 1
ATOM 1374 O O . GLU A 1 179 ? 4.641 -0.729 -20.125 1 98.06 179 GLU A O 1
ATOM 1379 N N . ARG A 1 180 ? 5.887 -1.817 -21.609 1 97.69 180 ARG A N 1
ATOM 1380 C CA . ARG A 1 180 ? 5.16 -1.289 -22.75 1 97.69 180 ARG A CA 1
ATOM 1381 C C . ARG A 1 180 ? 3.701 -1.729 -22.734 1 97.69 180 ARG A C 1
ATOM 1383 O O . ARG A 1 180 ? 2.805 -0.935 -23.016 1 97.69 180 ARG A O 1
ATOM 1390 N N . LEU A 1 181 ? 3.482 -3.016 -22.375 1 98 181 LEU A N 1
ATOM 1391 C CA . LEU A 1 181 ? 2.119 -3.525 -22.281 1 98 181 LEU A CA 1
ATOM 1392 C C . LEU A 1 181 ? 1.319 -2.773 -21.234 1 98 181 LEU A C 1
ATOM 1394 O O . LEU A 1 181 ? 0.182 -2.365 -21.484 1 98 181 LEU A O 1
ATOM 1398 N N . ILE A 1 182 ? 1.92 -2.582 -20.078 1 96.31 182 ILE A N 1
ATOM 1399 C CA . ILE A 1 182 ? 1.261 -1.945 -18.953 1 96.31 182 ILE A CA 1
ATOM 1400 C C . ILE A 1 182 ? 0.995 -0.475 -19.266 1 96.31 182 ILE A C 1
ATOM 1402 O O . ILE A 1 182 ? -0.091 0.039 -18.984 1 96.31 182 ILE A O 1
ATOM 1406 N N . ALA A 1 183 ? 1.977 0.202 -19.875 1 94.12 183 ALA A N 1
ATOM 1407 C CA . ALA A 1 183 ? 1.872 1.625 -20.188 1 94.12 183 ALA A CA 1
ATOM 1408 C C . ALA A 1 183 ? 0.76 1.887 -21.188 1 94.12 183 ALA A C 1
ATOM 1410 O O . ALA A 1 183 ? 0.198 2.984 -21.234 1 94.12 183 ALA A O 1
ATOM 1411 N N . ASN A 1 184 ? 0.372 0.805 -22 1 94.44 184 ASN A N 1
ATOM 1412 C CA . ASN A 1 184 ? -0.613 0.971 -23.062 1 94.44 184 ASN A CA 1
ATOM 1413 C C . ASN A 1 184 ? -1.985 0.452 -22.641 1 94.44 184 ASN A C 1
ATOM 1415 O O . ASN A 1 184 ? -2.951 0.548 -23.391 1 94.44 184 ASN A O 1
ATOM 1419 N N . TYR A 1 185 ? -2.02 -0.078 -21.484 1 95 185 TYR A N 1
ATOM 1420 C CA . TYR A 1 185 ? -3.293 -0.589 -20.984 1 95 185 TYR A CA 1
ATOM 1421 C C . TYR A 1 185 ? -4.094 0.512 -20.297 1 95 185 TYR A C 1
ATOM 1423 O O . TYR A 1 185 ? -3.645 1.085 -19.312 1 95 185 TYR A O 1
ATOM 1431 N N . ASN A 1 186 ? -5.332 0.803 -20.719 1 91.38 186 ASN A N 1
ATOM 1432 C CA . ASN A 1 186 ? -6.055 2.008 -20.328 1 91.38 186 ASN A CA 1
ATOM 1433 C C . ASN A 1 186 ? -7.207 1.684 -19.375 1 91.38 186 ASN A C 1
ATOM 1435 O O . ASN A 1 186 ? -8.016 2.557 -19.062 1 91.38 186 ASN A O 1
ATOM 1439 N N . GLU A 1 187 ? -7.363 0.456 -18.984 1 95.12 187 GLU A N 1
ATOM 1440 C CA . GLU A 1 187 ? -8.383 0.042 -18.031 1 95.12 187 GLU A CA 1
ATOM 1441 C C . GLU A 1 187 ? -7.793 -0.108 -16.625 1 95.12 187 GLU A C 1
ATOM 1443 O O . GLU A 1 187 ? -6.574 -0.111 -16.453 1 95.12 187 GLU A O 1
ATOM 1448 N N . PRO A 1 188 ? -8.656 -0.093 -15.539 1 95.31 188 PRO A N 1
ATOM 1449 C CA . PRO A 1 188 ? -8.141 -0.236 -14.172 1 95.31 188 PRO A CA 1
ATOM 1450 C C . PRO A 1 188 ? -7.25 -1.464 -14.008 1 95.31 188 PRO A C 1
ATOM 1452 O O . PRO A 1 188 ? -7.645 -2.574 -14.375 1 95.31 188 PRO A O 1
ATOM 1455 N N . LEU A 1 189 ? -6.027 -1.235 -13.555 1 96.56 189 LEU A N 1
ATOM 1456 C CA . LEU A 1 189 ? -5.012 -2.27 -13.398 1 96.56 189 LEU A CA 1
ATOM 1457 C C . LEU A 1 189 ? -4.219 -2.064 -12.117 1 96.56 189 LEU A C 1
ATOM 1459 O O . LEU A 1 189 ? -3.91 -0.93 -11.742 1 96.56 189 LEU A O 1
ATOM 1463 N N . ARG A 1 190 ? -3.936 -3.129 -11.43 1 97.19 190 ARG A N 1
ATOM 1464 C CA . ARG A 1 190 ? -3.053 -3.143 -10.266 1 97.19 190 ARG A CA 1
ATOM 1465 C C . ARG A 1 190 ? -2.092 -4.324 -10.32 1 97.19 190 ARG A C 1
ATOM 1467 O O . ARG A 1 190 ? -2.438 -5.391 -10.844 1 97.19 190 ARG A O 1
ATOM 1474 N N . ILE A 1 191 ? -0.901 -4.125 -9.797 1 98.69 191 ILE A N 1
ATOM 1475 C CA . ILE A 1 191 ? 0.109 -5.176 -9.812 1 98.69 191 ILE A CA 1
ATOM 1476 C C . ILE A 1 191 ? 0.542 -5.492 -8.383 1 98.69 191 ILE A C 1
ATOM 1478 O O . ILE A 1 191 ? 0.915 -4.59 -7.629 1 98.69 191 ILE A O 1
ATOM 1482 N N . LEU A 1 192 ? 0.421 -6.734 -7.98 1 98.88 192 LEU A N 1
ATOM 1483 C CA . LEU A 1 192 ? 0.876 -7.207 -6.676 1 98.88 192 LEU A CA 1
ATOM 1484 C C . LEU A 1 192 ? 2.082 -8.133 -6.824 1 98.88 192 LEU A C 1
ATOM 1486 O O . LEU A 1 192 ? 2.072 -9.047 -7.652 1 98.88 192 LEU A O 1
ATOM 1490 N N . SER A 1 193 ? 3.182 -7.867 -6.066 1 98.94 193 SER A N 1
ATOM 1491 C CA . SER A 1 193 ? 4.438 -8.594 -6.195 1 98.94 193 SER A CA 1
ATOM 1492 C C . SER A 1 193 ? 5.039 -8.906 -4.832 1 98.94 193 SER A C 1
ATOM 1494 O O . SER A 1 193 ? 4.395 -8.695 -3.801 1 98.94 193 SER A O 1
ATOM 1496 N N . GLY A 1 194 ? 6.168 -9.617 -4.797 1 98.75 194 GLY A N 1
ATOM 1497 C CA . GLY A 1 194 ? 6.973 -9.93 -3.625 1 98.75 194 GLY A CA 1
ATOM 1498 C C . GLY A 1 194 ? 8.461 -9.758 -3.859 1 98.75 194 GLY A C 1
ATOM 1499 O O . GLY A 1 194 ? 8.898 -8.727 -4.375 1 98.75 194 GLY A O 1
ATOM 1500 N N . HIS A 1 195 ? 9.273 -10.516 -3.396 1 98.56 195 HIS A N 1
ATOM 1501 C CA . HIS A 1 195 ? 10.68 -10.703 -3.746 1 98.56 195 HIS A CA 1
ATOM 1502 C C . HIS A 1 195 ? 11.57 -9.695 -3.023 1 98.56 195 HIS A C 1
ATOM 1504 O O . HIS A 1 195 ? 12.664 -10.039 -2.57 1 98.56 195 HIS A O 1
ATOM 1510 N N . ILE A 1 196 ? 11.07 -8.57 -2.748 1 97.44 196 ILE A N 1
ATOM 1511 C CA . ILE A 1 196 ? 11.852 -7.453 -2.229 1 97.44 196 ILE A CA 1
ATOM 1512 C C . ILE A 1 196 ? 12.062 -7.625 -0.726 1 97.44 196 ILE A C 1
ATOM 1514 O O . ILE A 1 196 ? 13.062 -7.164 -0.176 1 97.44 196 ILE A O 1
ATOM 1518 N N . HIS A 1 197 ? 11.156 -8.297 -0.006 1 97.5 197 HIS A N 1
ATOM 1519 C CA . HIS A 1 197 ? 11.195 -8.555 1.43 1 97.5 197 HIS A CA 1
ATOM 1520 C C . HIS A 1 197 ? 11.148 -7.25 2.223 1 97.5 197 HIS A C 1
ATOM 1522 O O . HIS A 1 197 ? 11.758 -7.145 3.289 1 97.5 197 HIS A O 1
ATOM 1528 N N . ARG A 1 198 ? 10.594 -6.312 1.656 1 96 198 ARG A N 1
ATOM 1529 C CA . ARG A 1 198 ? 10.203 -5.055 2.289 1 96 198 ARG A CA 1
ATOM 1530 C C . ARG A 1 198 ? 8.953 -4.473 1.631 1 96 198 ARG A C 1
ATOM 1532 O O . ARG A 1 198 ? 8.961 -4.18 0.434 1 96 198 ARG A O 1
ATOM 1539 N N . PRO A 1 199 ? 7.863 -4.359 2.451 1 97.06 199 PRO A N 1
ATOM 1540 C CA . PRO A 1 199 ? 6.617 -3.881 1.846 1 97.06 199 PRO A CA 1
ATOM 1541 C C . PRO A 1 199 ? 6.691 -2.416 1.422 1 97.06 199 PRO A C 1
ATOM 1543 O O . PRO A 1 199 ? 7.289 -1.597 2.125 1 97.06 199 PRO A O 1
ATOM 1546 N N . PHE A 1 200 ? 6.172 -2.107 0.236 1 97.12 200 PHE A N 1
ATOM 1547 C CA . PHE A 1 200 ? 6.031 -0.743 -0.258 1 97.12 200 PHE A CA 1
ATOM 1548 C C . PHE A 1 200 ? 4.938 -0.662 -1.316 1 97.12 200 PHE A C 1
ATOM 1550 O O . PHE A 1 200 ? 4.414 -1.688 -1.756 1 97.12 200 PHE A O 1
ATOM 1557 N N . GLN A 1 201 ? 4.496 0.525 -1.569 1 97.12 201 GLN A N 1
ATOM 1558 C CA . GLN A 1 201 ? 3.545 0.804 -2.641 1 97.12 201 GLN A CA 1
ATOM 1559 C C . GLN A 1 201 ? 4.113 1.812 -3.633 1 97.12 201 GLN A C 1
ATOM 1561 O O . GLN A 1 201 ? 5.008 2.59 -3.293 1 97.12 201 GLN A O 1
ATOM 1566 N N . THR A 1 202 ? 3.693 1.669 -4.879 1 95.25 202 THR A N 1
ATOM 1567 C CA . THR A 1 202 ? 4.211 2.562 -5.91 1 95.25 202 THR A CA 1
ATOM 1568 C C . THR A 1 202 ? 3.137 2.869 -6.949 1 95.25 202 THR A C 1
ATOM 1570 O O . THR A 1 202 ? 2.256 2.043 -7.203 1 95.25 202 THR A O 1
ATOM 1573 N N . LEU A 1 203 ? 3.111 4.074 -7.359 1 94.38 203 LEU A N 1
ATOM 1574 C CA . LEU A 1 203 ? 2.514 4.402 -8.648 1 94.38 203 LEU A CA 1
ATOM 1575 C C . LEU A 1 203 ? 3.549 4.328 -9.766 1 94.38 203 LEU A C 1
ATOM 1577 O O . LEU A 1 203 ? 4.598 4.973 -9.688 1 94.38 203 LEU A O 1
ATOM 1581 N N . TRP A 1 204 ? 3.324 3.463 -10.719 1 95.56 204 TRP A N 1
ATOM 1582 C CA . TRP A 1 204 ? 4.234 3.199 -11.828 1 95.56 204 TRP A CA 1
ATOM 1583 C C . TRP A 1 204 ? 3.512 3.328 -13.172 1 95.56 204 TRP A C 1
ATOM 1585 O O . TRP A 1 204 ? 2.73 2.453 -13.547 1 95.56 204 TRP A O 1
ATOM 1595 N N . HIS A 1 205 ? 3.729 4.473 -13.906 1 91.44 205 HIS A N 1
ATOM 1596 C CA . HIS A 1 205 ? 3.006 4.793 -15.133 1 91.44 205 HIS A CA 1
ATOM 1597 C C . HIS A 1 205 ? 1.504 4.883 -14.875 1 91.44 205 HIS A C 1
ATOM 1599 O O . HIS A 1 205 ? 0.704 4.395 -15.672 1 91.44 205 HIS A O 1
ATOM 1605 N N . GLY A 1 206 ? 1.22 5.383 -13.719 1 89.75 206 GLY A N 1
ATOM 1606 C CA . GLY A 1 206 ? -0.181 5.574 -13.375 1 89.75 206 GLY A CA 1
ATOM 1607 C C . GLY A 1 206 ? -0.836 4.324 -12.82 1 89.75 206 GLY A C 1
ATOM 1608 O O . GLY A 1 206 ? -2.016 4.344 -12.461 1 89.75 206 GLY A O 1
ATOM 1609 N N . VAL A 1 207 ? -0.111 3.236 -12.703 1 94.56 207 VAL A N 1
ATOM 1610 C CA . VAL A 1 207 ? -0.629 1.972 -12.195 1 94.56 207 VAL A CA 1
ATOM 1611 C C . VAL A 1 207 ? -0.216 1.797 -10.734 1 94.56 207 VAL A C 1
ATOM 1613 O O . VAL A 1 207 ? 0.953 1.979 -10.383 1 94.56 207 VAL A O 1
ATOM 1616 N N . PHE A 1 208 ? -1.21 1.487 -9.883 1 95.25 208 PHE A N 1
ATOM 1617 C CA . PHE A 1 208 ? -0.911 1.232 -8.477 1 95.25 208 PHE A CA 1
ATOM 1618 C C . PHE A 1 208 ? -0.332 -0.166 -8.297 1 95.25 208 PHE A C 1
ATOM 1620 O O . PHE A 1 208 ? -0.898 -1.147 -8.781 1 95.25 208 PHE A O 1
ATOM 1627 N N . CYS A 1 209 ? 0.813 -0.26 -7.672 1 97.88 209 CYS A N 1
ATOM 1628 C CA . CYS A 1 209 ? 1.536 -1.507 -7.449 1 97.88 209 CYS A CA 1
ATOM 1629 C C . CYS A 1 209 ? 1.93 -1.657 -5.984 1 97.88 209 CYS A C 1
ATOM 1631 O O . CYS A 1 209 ? 2.049 -0.664 -5.266 1 97.88 209 CYS A O 1
ATOM 1633 N N . ALA A 1 210 ? 2.047 -2.873 -5.57 1 98.44 210 ALA A N 1
ATOM 1634 C CA . ALA A 1 210 ? 2.445 -3.104 -4.184 1 98.44 210 ALA A CA 1
ATOM 1635 C C . ALA A 1 210 ? 3.336 -4.34 -4.07 1 98.44 210 ALA A C 1
ATOM 1637 O O . ALA A 1 210 ? 3.186 -5.293 -4.832 1 98.44 210 ALA A O 1
ATOM 1638 N N . VAL A 1 211 ? 4.285 -4.273 -3.215 1 98.62 211 VAL A N 1
ATOM 1639 C CA . VAL A 1 211 ? 5.031 -5.422 -2.709 1 98.62 211 VAL A CA 1
ATOM 1640 C C . VAL A 1 211 ? 4.664 -5.672 -1.247 1 98.62 211 VAL A C 1
ATOM 1642 O O . VAL A 1 211 ? 4.723 -4.758 -0.421 1 98.62 211 VAL A O 1
ATOM 1645 N N . SER A 1 212 ? 4.188 -6.848 -0.967 1 97.88 212 SER A N 1
ATOM 1646 C CA . SER A 1 212 ? 3.846 -7.199 0.408 1 97.88 212 SER A CA 1
ATOM 1647 C C . SER A 1 212 ? 5.086 -7.598 1.2 1 97.88 212 SER A C 1
ATOM 1649 O O . SER A 1 212 ? 6.145 -7.855 0.62 1 97.88 212 SER A O 1
ATOM 1651 N N . GLY A 1 213 ? 4.977 -7.617 2.518 1 95.5 213 GLY A N 1
ATOM 1652 C CA . GLY A 1 213 ? 6.047 -8.086 3.381 1 95.5 213 GLY A CA 1
ATOM 1653 C C . GLY A 1 213 ? 6.246 -9.594 3.324 1 95.5 213 GLY A C 1
ATOM 1654 O O . GLY A 1 213 ? 5.375 -10.32 2.84 1 95.5 213 GLY A O 1
ATOM 1655 N N . GLY A 1 214 ? 7.359 -10.023 3.693 1 96.75 214 GLY A N 1
ATOM 1656 C CA . GLY A 1 214 ? 7.707 -11.414 3.902 1 96.75 214 GLY A CA 1
ATOM 1657 C C . GLY A 1 214 ? 8.125 -11.727 5.328 1 96.75 214 GLY A C 1
ATOM 1658 O O . GLY A 1 214 ? 9.109 -11.172 5.824 1 96.75 214 GLY A O 1
ATOM 1659 N N . PRO A 1 215 ? 7.348 -12.547 5.957 1 97.81 215 PRO A N 1
ATOM 1660 C CA . PRO A 1 215 ? 7.621 -12.797 7.375 1 97.81 215 PRO A CA 1
ATOM 1661 C C . PRO A 1 215 ? 8.93 -13.555 7.594 1 97.81 215 PRO A C 1
ATOM 1663 O O . PRO A 1 215 ? 9.398 -13.672 8.727 1 97.81 215 PRO A O 1
ATOM 1666 N N . ALA A 1 216 ? 9.531 -14.055 6.504 1 98.31 216 ALA A N 1
ATOM 1667 C CA . ALA A 1 216 ? 10.734 -14.867 6.633 1 98.31 216 ALA A CA 1
ATOM 1668 C C . ALA A 1 216 ? 11.93 -14.008 7.031 1 98.31 216 ALA A C 1
ATOM 1670 O O . ALA A 1 216 ? 12.812 -14.461 7.77 1 98.31 216 ALA A O 1
ATOM 1671 N N . PHE A 1 217 ? 12.047 -12.914 6.523 1 97.88 217 PHE A N 1
ATOM 1672 C CA . PHE A 1 217 ? 13.023 -11.875 6.848 1 97.88 217 PHE A CA 1
ATOM 1673 C C . PHE A 1 217 ? 12.672 -10.57 6.152 1 97.88 217 PHE A C 1
ATOM 1675 O O . PHE A 1 217 ? 11.812 -10.539 5.27 1 97.88 217 PHE A O 1
ATOM 1682 N N . GLN A 1 218 ? 13.203 -9.477 6.523 1 97.44 218 GLN A N 1
ATOM 1683 C CA . GLN A 1 218 ? 12.938 -8.164 5.953 1 97.44 218 GLN A CA 1
ATOM 1684 C C . GLN A 1 218 ? 14.227 -7.398 5.695 1 97.44 218 GLN A C 1
ATOM 1686 O O . GLN A 1 218 ? 15.164 -7.457 6.5 1 97.44 218 GLN A O 1
ATOM 1691 N N . HIS A 1 219 ? 14.297 -6.738 4.566 1 97.25 219 HIS A N 1
ATOM 1692 C CA . HIS A 1 219 ? 15.438 -5.879 4.246 1 97.25 219 HIS A CA 1
ATOM 1693 C C . HIS A 1 219 ? 15.25 -4.484 4.832 1 97.25 219 HIS A C 1
ATOM 1695 O O . HIS A 1 219 ? 14.125 -3.992 4.941 1 97.25 219 HIS A O 1
ATOM 1701 N N . ALA A 1 220 ? 16.359 -3.861 5.195 1 95.75 220 ALA A N 1
ATOM 1702 C CA . ALA A 1 220 ? 16.359 -2.473 5.648 1 95.75 220 ALA A CA 1
ATOM 1703 C C . ALA A 1 220 ? 15.992 -1.527 4.504 1 95.75 220 ALA A C 1
ATOM 1705 O O . ALA A 1 220 ? 16.203 -1.85 3.334 1 95.75 220 ALA A O 1
ATOM 1706 N N . LEU A 1 221 ? 15.391 -0.404 4.805 1 96.19 221 LEU A N 1
ATOM 1707 C CA . LEU A 1 221 ? 15.125 0.646 3.828 1 96.19 221 LEU A CA 1
ATOM 1708 C C . LEU A 1 221 ? 16.406 1.413 3.494 1 96.19 221 LEU A C 1
ATOM 1710 O O . LEU A 1 221 ? 16.984 2.068 4.363 1 96.19 221 LEU A O 1
ATOM 1714 N N . THR A 1 222 ? 16.906 1.27 2.32 1 95.56 222 THR A N 1
ATOM 1715 C CA . THR A 1 222 ? 18.062 2.008 1.823 1 95.56 222 THR A CA 1
ATOM 1716 C C . THR A 1 222 ? 17.766 2.633 0.464 1 95.56 222 THR A C 1
ATOM 1718 O O . THR A 1 222 ? 17.641 1.924 -0.537 1 95.56 222 THR A O 1
ATOM 1721 N N . LEU A 1 223 ? 17.719 3.992 0.419 1 95.44 223 LEU A N 1
ATOM 1722 C CA . LEU A 1 223 ? 17.359 4.664 -0.824 1 95.44 223 LEU A CA 1
ATOM 1723 C C . LEU A 1 223 ? 18.578 5.348 -1.446 1 95.44 223 LEU A C 1
ATOM 1725 O O . LEU A 1 223 ? 18.453 6.02 -2.473 1 95.44 223 LEU A O 1
ATOM 1729 N N . ASP A 1 224 ? 19.75 5.152 -0.785 1 93.06 224 ASP A N 1
ATOM 1730 C CA . ASP A 1 224 ? 21 5.598 -1.395 1 93.06 224 ASP A CA 1
ATOM 1731 C C . ASP A 1 224 ? 21.328 4.781 -2.646 1 93.06 224 ASP A C 1
ATOM 1733 O O . ASP A 1 224 ? 21.5 3.562 -2.574 1 93.06 224 ASP A O 1
ATOM 1737 N N . PRO A 1 225 ? 21.406 5.461 -3.822 1 89.12 225 PRO A N 1
ATOM 1738 C CA . PRO A 1 225 ? 21.625 4.734 -5.074 1 89.12 225 PRO A CA 1
ATOM 1739 C C . PRO A 1 225 ? 22.953 3.99 -5.102 1 89.12 225 PRO A C 1
ATOM 1741 O O . PRO A 1 225 ? 23.125 3.057 -5.887 1 89.12 225 PRO A O 1
ATOM 1744 N N . ASP A 1 226 ? 23.875 4.371 -4.258 1 90.62 226 ASP A N 1
ATOM 1745 C CA . ASP A 1 226 ? 25.203 3.773 -4.262 1 90.62 226 ASP A CA 1
ATOM 1746 C C . ASP A 1 226 ? 25.375 2.797 -3.1 1 90.62 226 ASP A C 1
ATOM 1748 O O . ASP A 1 226 ? 26.484 2.312 -2.844 1 90.62 226 ASP A O 1
ATOM 1752 N N . ALA A 1 227 ? 24.234 2.574 -2.449 1 91.31 227 ALA A N 1
ATOM 1753 C CA . ALA A 1 227 ? 24.312 1.699 -1.281 1 91.31 227 ALA A CA 1
ATOM 1754 C C . ALA A 1 227 ? 24.547 0.249 -1.698 1 91.31 227 ALA A C 1
ATOM 1756 O O . ALA A 1 227 ? 24.141 -0.16 -2.791 1 91.31 227 ALA A O 1
ATOM 1757 N N . ASP A 1 228 ? 25.156 -0.52 -0.83 1 93.19 228 ASP A N 1
ATOM 1758 C CA . ASP A 1 228 ? 25.203 -1.972 -0.973 1 93.19 228 ASP A CA 1
ATOM 1759 C C . ASP A 1 228 ? 23.844 -2.594 -0.689 1 93.19 228 ASP A C 1
ATOM 1761 O O . ASP A 1 228 ? 22.891 -1.893 -0.315 1 93.19 228 ASP A O 1
ATOM 1765 N N . GLU A 1 229 ? 23.688 -3.855 -0.971 1 92.56 229 GLU A N 1
ATOM 1766 C CA . GLU A 1 229 ? 22.484 -4.582 -0.601 1 92.56 229 GLU A CA 1
ATOM 1767 C C . GLU A 1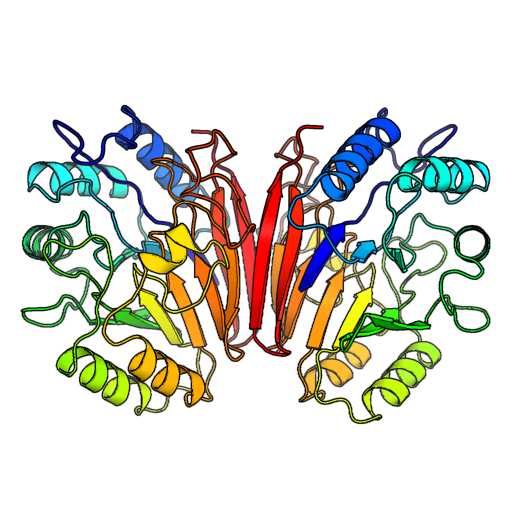 229 ? 22.141 -4.379 0.875 1 92.56 229 GLU A C 1
ATOM 1769 O O . GLU A 1 229 ? 23.016 -4.527 1.739 1 92.56 229 GLU A O 1
ATOM 1774 N N . PRO A 1 230 ? 20.984 -4.004 1.079 1 94.5 230 PRO A N 1
ATOM 1775 C CA . PRO A 1 230 ? 20.641 -3.742 2.479 1 94.5 230 PRO A CA 1
ATOM 1776 C C . PRO A 1 230 ? 20.688 -5 3.344 1 94.5 230 PRO A C 1
ATOM 1778 O O . PRO A 1 230 ? 20.359 -6.09 2.873 1 94.5 230 PRO A O 1
ATOM 1781 N N . GLY A 1 231 ? 21.062 -4.863 4.57 1 94.69 231 GLY A N 1
ATOM 1782 C CA . GLY A 1 231 ? 20.984 -5.953 5.531 1 94.69 231 GLY A CA 1
ATOM 1783 C C . GLY A 1 231 ? 19.578 -6.266 5.98 1 94.69 231 GLY A C 1
ATOM 1784 O O . GLY A 1 231 ? 18.609 -5.652 5.508 1 94.69 231 GLY A O 1
ATOM 1785 N N . ILE A 1 232 ? 19.422 -7.246 6.812 1 94.69 232 ILE A N 1
ATOM 1786 C CA . ILE A 1 232 ? 18.141 -7.652 7.375 1 94.69 232 ILE A CA 1
ATOM 1787 C C . ILE A 1 232 ? 17.828 -6.805 8.602 1 94.69 232 ILE A C 1
ATOM 1789 O O . ILE A 1 232 ? 18.734 -6.371 9.32 1 94.69 232 ILE A O 1
ATOM 1793 N N . VAL A 1 233 ? 16.516 -6.555 8.789 1 94.88 233 VAL A N 1
ATOM 1794 C CA . VAL A 1 233 ? 16.094 -5.762 9.938 1 94.88 233 VAL A CA 1
ATOM 1795 C C . VAL A 1 233 ? 14.961 -6.48 10.672 1 94.88 233 VAL A C 1
ATOM 1797 O O . VAL A 1 233 ? 14.312 -7.367 10.109 1 94.88 233 VAL A O 1
ATOM 1800 N N . ALA A 1 234 ? 14.758 -6.094 11.977 1 90.88 234 ALA A N 1
ATOM 1801 C CA . ALA A 1 234 ? 13.656 -6.605 12.797 1 90.88 234 ALA A CA 1
ATOM 1802 C C . ALA A 1 234 ? 12.523 -5.59 12.883 1 90.88 234 ALA A C 1
ATOM 1804 O O . ALA A 1 234 ? 12.117 -5.199 13.984 1 90.88 234 ALA A O 1
ATOM 1805 N N . GLU A 1 235 ? 12.047 -5.125 11.781 1 92.75 235 GLU A N 1
ATOM 1806 C CA . GLU A 1 235 ? 10.859 -4.273 11.734 1 92.75 235 GLU A CA 1
ATOM 1807 C C . GLU A 1 235 ? 9.586 -5.094 11.875 1 92.75 235 GLU A C 1
ATOM 1809 O O . GLU A 1 235 ? 9.586 -6.305 11.648 1 92.75 235 GLU A O 1
ATOM 1814 N N . PRO A 1 236 ? 8.477 -4.387 12.406 1 91.69 236 PRO A N 1
ATOM 1815 C CA . PRO A 1 236 ? 7.211 -5.125 12.477 1 91.69 236 PRO A CA 1
ATOM 1816 C C . PRO A 1 236 ? 6.789 -5.703 11.125 1 91.69 236 PRO A C 1
ATOM 1818 O O . PRO A 1 236 ? 6.945 -5.043 10.094 1 91.69 236 PRO A O 1
ATOM 1821 N N . TYR A 1 237 ? 6.371 -7.027 11.25 1 95.56 237 TYR A N 1
ATOM 1822 C CA . TYR A 1 237 ? 5.848 -7.605 10.016 1 95.56 237 TYR A CA 1
ATOM 1823 C C . TYR A 1 237 ? 4.438 -7.102 9.734 1 95.56 237 TYR A C 1
ATOM 1825 O O . TYR A 1 237 ? 3.629 -6.961 10.648 1 95.56 237 TYR A O 1
ATOM 1833 N N . ALA A 1 238 ? 4.238 -6.852 8.484 1 96.56 238 ALA A N 1
ATOM 1834 C CA . ALA A 1 238 ? 2.902 -6.449 8.055 1 96.56 238 ALA A CA 1
ATOM 1835 C C . ALA A 1 238 ? 2.584 -6.996 6.668 1 96.56 238 ALA A C 1
ATOM 1837 O O . ALA A 1 238 ? 3.492 -7.246 5.871 1 96.56 238 ALA A O 1
ATOM 1838 N N . TYR A 1 239 ? 1.351 -7.277 6.422 1 98.19 239 TYR A N 1
ATOM 1839 C CA . TYR A 1 239 ? 0.818 -7.531 5.09 1 98.19 239 TYR A CA 1
ATOM 1840 C C . TYR A 1 239 ? -0.295 -6.543 4.75 1 98.19 239 TYR A C 1
ATOM 1842 O O . TYR A 1 239 ? -0.66 -5.703 5.574 1 98.19 239 TYR A O 1
ATOM 1850 N N . PHE A 1 240 ? -0.741 -6.543 3.523 1 98.62 240 PHE A N 1
ATOM 1851 C CA . PHE A 1 240 ? -1.706 -5.539 3.09 1 98.62 240 PHE A CA 1
ATOM 1852 C C . PHE A 1 240 ? -3.105 -6.137 2.996 1 98.62 240 PHE A C 1
ATOM 1854 O O . PHE A 1 240 ? -3.273 -7.266 2.527 1 98.62 240 PHE A O 1
ATOM 1861 N N . ILE A 1 241 ? -4.098 -5.41 3.471 1 98.62 241 ILE A N 1
ATOM 1862 C CA . ILE A 1 241 ? -5.508 -5.676 3.227 1 98.62 241 ILE A CA 1
ATOM 1863 C C . ILE A 1 241 ? -6.066 -4.645 2.248 1 98.62 241 ILE A C 1
ATOM 1865 O O . ILE A 1 241 ? -5.984 -3.439 2.494 1 98.62 241 ILE A O 1
ATOM 1869 N N . HIS A 1 242 ? -6.551 -5.105 1.144 1 98.06 242 HIS A N 1
ATOM 1870 C CA . HIS A 1 242 ? -7.184 -4.262 0.134 1 98.06 242 HIS A CA 1
ATOM 1871 C C . HIS A 1 242 ? -8.703 -4.309 0.245 1 98.06 242 HIS A C 1
ATOM 1873 O O . HIS A 1 242 ? -9.297 -5.387 0.163 1 98.06 242 HIS A O 1
ATOM 1879 N N . ARG A 1 243 ? -9.32 -3.227 0.535 1 97.38 243 ARG A N 1
ATOM 1880 C CA . ARG A 1 243 ? -10.766 -3.078 0.404 1 97.38 243 ARG A CA 1
ATOM 1881 C C . ARG A 1 243 ? -11.141 -2.51 -0.962 1 97.38 243 ARG A C 1
ATOM 1883 O O . ARG A 1 243 ? -10.914 -1.326 -1.229 1 97.38 243 ARG A O 1
ATOM 1890 N N . ILE A 1 244 ? -11.688 -3.311 -1.747 1 96.06 244 ILE A N 1
ATOM 1891 C CA . ILE A 1 244 ? -12.031 -2.922 -3.109 1 96.06 244 ILE A CA 1
ATOM 1892 C C . ILE A 1 244 ? -13.516 -2.568 -3.178 1 96.06 244 ILE A C 1
ATOM 1894 O O . ILE A 1 244 ? -14.383 -3.434 -3.006 1 96.06 244 ILE A O 1
ATOM 1898 N N . THR A 1 245 ? -13.82 -1.287 -3.426 1 93.56 245 THR A N 1
ATOM 1899 C CA . THR A 1 245 ? -15.195 -0.813 -3.521 1 93.56 245 THR A CA 1
ATOM 1900 C C . THR A 1 245 ? -15.656 -0.779 -4.977 1 93.56 245 THR A C 1
ATOM 1902 O O . THR A 1 245 ? -16.812 -1.068 -5.27 1 93.56 245 THR A O 1
ATOM 1905 N N . ASP A 1 246 ? -14.797 -0.444 -5.848 1 93.06 246 ASP A N 1
ATOM 1906 C CA . ASP A 1 246 ? -14.984 -0.563 -7.289 1 93.06 246 ASP A CA 1
ATOM 1907 C C . ASP A 1 246 ? -13.648 -0.613 -8.016 1 93.06 246 ASP A C 1
ATOM 1909 O O . ASP A 1 246 ? -12.594 -0.735 -7.383 1 93.06 246 ASP A O 1
ATOM 1913 N N . ALA A 1 247 ? -13.672 -0.542 -9.352 1 92.38 247 ALA A N 1
ATOM 1914 C CA . ALA A 1 247 ? -12.484 -0.784 -10.172 1 92.38 247 ALA A CA 1
ATOM 1915 C C . ALA A 1 247 ? -11.445 0.316 -9.969 1 92.38 247 ALA A C 1
ATOM 1917 O O . ALA A 1 247 ? -10.258 0.097 -10.188 1 92.38 247 ALA A O 1
ATOM 1918 N N . THR A 1 248 ? -11.859 1.5 -9.516 1 91.12 248 THR A N 1
ATOM 1919 C CA . THR A 1 248 ? -10.93 2.621 -9.43 1 91.12 248 THR A CA 1
ATOM 1920 C C . THR A 1 248 ? -10.836 3.131 -7.996 1 91.12 248 THR A C 1
ATOM 1922 O O . THR A 1 248 ? -10.219 4.168 -7.738 1 91.12 248 THR A O 1
ATOM 1925 N N . SER A 1 249 ? -11.469 2.385 -7.098 1 92.81 249 SER A N 1
ATOM 1926 C CA . SER A 1 249 ? -11.477 2.791 -5.695 1 92.81 249 SER A CA 1
ATOM 1927 C C . SER A 1 249 ? -11.125 1.624 -4.781 1 92.81 249 SER A C 1
ATOM 1929 O O . SER A 1 249 ? -11.93 0.707 -4.598 1 92.81 249 SER A O 1
ATOM 1931 N N . VAL A 1 250 ? -9.883 1.673 -4.281 1 94.5 250 VAL A N 1
ATOM 1932 C CA . VAL A 1 250 ? -9.344 0.633 -3.414 1 94.5 250 VAL A CA 1
ATOM 1933 C C . VAL A 1 250 ? -8.586 1.271 -2.25 1 94.5 250 VAL A C 1
ATOM 1935 O O . VAL A 1 250 ? -7.742 2.146 -2.457 1 94.5 250 VAL A O 1
ATOM 1938 N N . SER A 1 251 ? -8.969 0.899 -1.062 1 96.06 251 SER A N 1
ATOM 1939 C CA . SER A 1 251 ? -8.203 1.292 0.122 1 96.06 251 SER A CA 1
ATOM 1940 C C . SER A 1 251 ? -7.281 0.172 0.582 1 96.06 251 SER A C 1
ATOM 1942 O O . SER A 1 251 ? -7.672 -0.997 0.601 1 96.06 251 SER A O 1
ATOM 1944 N N . ILE A 1 252 ? -6.008 0.515 0.829 1 97.56 252 ILE A N 1
ATOM 1945 C CA . ILE A 1 252 ? -5.004 -0.452 1.255 1 97.56 252 ILE A CA 1
ATOM 1946 C C . ILE A 1 252 ? -4.566 -0.144 2.686 1 97.56 252 ILE A C 1
ATOM 1948 O O . ILE A 1 252 ? -4.078 0.952 2.971 1 97.56 252 ILE A O 1
ATOM 1952 N N . HIS A 1 253 ? -4.773 -1.096 3.535 1 97.75 253 HIS A N 1
ATOM 1953 C CA . HIS A 1 253 ? -4.398 -0.961 4.938 1 97.75 253 HIS A CA 1
ATOM 1954 C C . HIS A 1 253 ? -3.262 -1.915 5.297 1 97.75 253 HIS A C 1
ATOM 1956 O O . HIS A 1 253 ? -3.199 -3.033 4.785 1 97.75 253 HIS A O 1
ATOM 1962 N N . THR A 1 254 ? -2.357 -1.408 6.105 1 96.81 254 THR A N 1
ATOM 1963 C CA . THR A 1 254 ? -1.281 -2.223 6.66 1 96.81 254 THR A CA 1
ATOM 1964 C C . THR A 1 254 ? -1.768 -3.01 7.875 1 96.81 254 THR A C 1
ATOM 1966 O O . THR A 1 254 ? -2.275 -2.428 8.836 1 96.81 254 THR A O 1
ATOM 1969 N N . ARG A 1 255 ? -1.677 -4.316 7.824 1 97.06 255 ARG A N 1
ATOM 1970 C CA . ARG A 1 255 ? -2.049 -5.199 8.922 1 97.06 255 ARG A CA 1
ATOM 1971 C C . ARG A 1 255 ? -0.813 -5.777 9.609 1 97.06 255 ARG A C 1
ATOM 1973 O O . ARG A 1 255 ? -0.031 -6.492 8.984 1 97.06 255 ARG A O 1
ATOM 1980 N N . TYR A 1 256 ? -0.639 -5.441 10.859 1 96 256 TYR A N 1
ATOM 1981 C CA . TYR A 1 256 ? 0.521 -5.895 11.625 1 96 256 TYR A CA 1
ATOM 1982 C C . TYR A 1 256 ? 0.235 -7.223 12.312 1 96 256 TYR A C 1
ATOM 1984 O O . TYR A 1 256 ? -0.855 -7.43 12.852 1 96 256 TYR A O 1
ATOM 1992 N N . VAL A 1 257 ? 1.149 -8.125 12.219 1 96.75 257 VAL A N 1
ATOM 1993 C CA . VAL A 1 257 ? 1.084 -9.406 12.906 1 96.75 257 VAL A CA 1
ATOM 1994 C C . VAL A 1 257 ? 2.334 -9.602 13.758 1 96.75 257 VAL A C 1
ATOM 1996 O O . VAL A 1 257 ? 3.457 -9.516 13.258 1 96.75 257 VAL A O 1
ATOM 1999 N N . ALA A 1 258 ? 2.191 -9.758 15.078 1 93.69 258 ALA A N 1
ATOM 2000 C CA . ALA A 1 258 ? 3.316 -10.109 15.938 1 93.69 258 ALA A CA 1
ATOM 2001 C C . ALA A 1 258 ? 3.814 -11.523 15.648 1 93.69 258 ALA A C 1
ATOM 2003 O O . ALA A 1 258 ? 3.08 -12.5 15.828 1 93.69 258 ALA A O 1
ATOM 2004 N N . LEU A 1 259 ? 5.023 -11.648 15.188 1 95.25 259 LEU A N 1
ATOM 2005 C CA . LEU A 1 259 ? 5.559 -12.945 14.789 1 95.25 259 LEU A CA 1
ATOM 2006 C C . LEU A 1 259 ? 6.266 -13.625 15.953 1 95.25 259 LEU A C 1
ATOM 2008 O O . LEU A 1 259 ? 6.812 -12.953 16.828 1 95.25 259 LEU A O 1
ATOM 2012 N N . MET B 1 1 ? 13.617 12.836 -6.23 1 94.12 1 MET B N 1
ATOM 2013 C CA . MET B 1 1 ? 13.336 13.703 -5.09 1 94.12 1 MET B CA 1
ATOM 2014 C C . MET B 1 1 ? 12.625 12.93 -3.979 1 94.12 1 MET B C 1
ATOM 2016 O O . MET B 1 1 ? 11.75 12.109 -4.246 1 94.12 1 MET B O 1
ATOM 2020 N N . LEU B 1 2 ? 13.031 13.227 -2.711 1 97.31 2 LEU B N 1
ATOM 2021 C CA . LEU B 1 2 ? 12.438 12.578 -1.546 1 97.31 2 LEU B CA 1
ATOM 2022 C C . LEU B 1 2 ? 11.625 13.57 -0.726 1 97.31 2 LEU B C 1
ATOM 2024 O O . LEU B 1 2 ? 12.109 14.656 -0.402 1 97.31 2 LEU B O 1
ATOM 2028 N N . ILE B 1 3 ? 10.406 13.133 -0.421 1 98.38 3 ILE B N 1
ATOM 2029 C CA . ILE B 1 3 ? 9.555 13.922 0.461 1 98.38 3 ILE B CA 1
ATOM 2030 C C . ILE B 1 3 ? 9.078 13.062 1.632 1 98.38 3 ILE B C 1
ATOM 2032 O O . ILE B 1 3 ? 8.75 11.891 1.454 1 98.38 3 ILE B O 1
ATOM 2036 N N . ALA B 1 4 ? 9.016 13.664 2.799 1 98.88 4 ALA B N 1
ATOM 2037 C CA . ALA B 1 4 ? 8.414 13.023 3.967 1 98.88 4 ALA B CA 1
ATOM 2038 C C . ALA B 1 4 ? 6.988 13.516 4.195 1 98.88 4 ALA B C 1
ATOM 2040 O O . ALA B 1 4 ? 6.727 14.719 4.145 1 98.88 4 ALA B O 1
ATOM 2041 N N . HIS B 1 5 ? 6.055 12.648 4.332 1 98.94 5 HIS B N 1
ATOM 2042 C CA . HIS B 1 5 ? 4.672 12.93 4.699 1 98.94 5 HIS B CA 1
ATOM 2043 C C . HIS B 1 5 ? 4.402 12.57 6.156 1 98.94 5 HIS B C 1
ATOM 2045 O O . HIS B 1 5 ? 4.441 11.391 6.523 1 98.94 5 HIS B O 1
ATOM 2051 N N . ILE B 1 6 ? 4.172 13.578 7.004 1 98.94 6 ILE B N 1
ATOM 2052 C CA . ILE B 1 6 ? 3.881 13.375 8.414 1 98.94 6 ILE B CA 1
ATOM 2053 C C . ILE B 1 6 ? 2.58 14.086 8.781 1 98.94 6 ILE B C 1
ATOM 2055 O O . ILE B 1 6 ? 2.092 14.93 8.023 1 98.94 6 ILE B O 1
ATOM 2059 N N . SER B 1 7 ? 2.029 13.75 9.953 1 98.88 7 SER B N 1
ATOM 2060 C CA . SER B 1 7 ? 0.767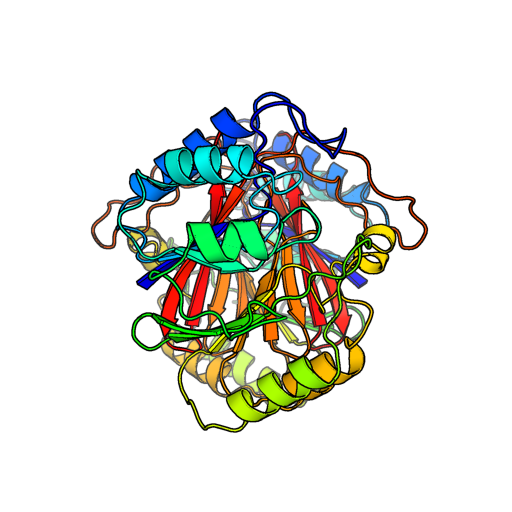 14.344 10.375 1 98.88 7 SER B CA 1
ATOM 2061 C C . SER B 1 7 ? 0.52 14.133 11.867 1 98.88 7 SER B C 1
ATOM 2063 O O . SER B 1 7 ? 1.126 13.25 12.477 1 98.88 7 SER B O 1
ATOM 2065 N N . ASP B 1 8 ? -0.28 14.961 12.492 1 98.81 8 ASP B N 1
ATOM 2066 C CA . ASP B 1 8 ? -0.966 14.75 13.758 1 98.81 8 ASP B CA 1
ATOM 2067 C C . ASP B 1 8 ? 0.034 14.578 14.898 1 98.81 8 ASP B C 1
ATOM 2069 O O . ASP B 1 8 ? -0.051 13.617 15.672 1 98.81 8 ASP B O 1
ATOM 2073 N N . PHE B 1 9 ? 0.923 15.562 15.008 1 98.88 9 PHE B N 1
ATOM 2074 C CA . PHE B 1 9 ? 1.857 15.578 16.125 1 98.88 9 PHE B CA 1
ATOM 2075 C C . PHE B 1 9 ? 1.138 15.922 17.422 1 98.88 9 PHE B C 1
ATOM 2077 O O . PHE B 1 9 ? 1.546 15.477 18.5 1 98.88 9 PHE B O 1
ATOM 2084 N N . HIS B 1 10 ? 0.145 16.781 17.391 1 98.88 10 HIS B N 1
ATOM 2085 C CA . HIS B 1 10 ? -0.637 17.188 18.562 1 98.88 10 HIS B CA 1
ATOM 2086 C C . HIS B 1 10 ? 0.26 17.75 19.656 1 98.88 10 HIS B C 1
ATOM 2088 O O . HIS B 1 10 ? 0.11 17.391 20.828 1 98.88 10 HIS B O 1
ATOM 2094 N N . ILE B 1 11 ? 1.111 18.625 19.266 1 98.81 11 ILE B N 1
ATOM 2095 C CA . ILE B 1 11 ? 2.045 19.219 20.219 1 98.81 11 ILE B CA 1
ATOM 2096 C C . ILE B 1 11 ? 1.284 20.094 21.203 1 98.81 11 ILE B C 1
ATOM 2098 O O . ILE B 1 11 ? 0.424 20.891 20.812 1 98.81 11 ILE B O 1
ATOM 2102 N N . PHE B 1 12 ? 1.655 19.984 22.453 1 98.62 12 PHE B N 1
ATOM 2103 C CA . PHE B 1 12 ? 1.088 20.844 23.484 1 98.62 12 PHE B CA 1
ATOM 2104 C C . PHE B 1 12 ? 2.148 21.234 24.516 1 98.62 12 PHE B C 1
ATOM 2106 O O . PHE B 1 12 ? 3.02 20.438 24.844 1 98.62 12 PHE B O 1
ATOM 2113 N N . ALA B 1 13 ? 2.082 22.422 24.969 1 97.81 13 ALA B N 1
ATOM 2114 C CA . ALA B 1 13 ? 3.072 22.953 25.906 1 97.81 13 ALA B CA 1
ATOM 2115 C C . ALA B 1 13 ? 2.645 22.688 27.344 1 97.81 13 ALA B C 1
ATOM 2117 O O . ALA B 1 13 ? 3.471 22.328 28.188 1 97.81 13 ALA B O 1
ATOM 2118 N N . GLU B 1 14 ? 1.408 22.859 27.656 1 95.5 14 GLU B N 1
ATOM 2119 C CA . GLU B 1 14 ? 0.94 22.781 29.047 1 95.5 14 GLU B CA 1
ATOM 2120 C C . GLU B 1 14 ? 0.084 21.547 29.266 1 95.5 14 GLU B C 1
ATOM 2122 O O . GLU B 1 14 ? 0.449 20.672 30.062 1 95.5 14 GLU B O 1
ATOM 2127 N N . ALA B 1 15 ? -1.098 21.5 28.5 1 95.38 15 ALA B N 1
ATOM 2128 C CA . ALA B 1 15 ? -2.01 20.375 28.594 1 95.38 15 ALA B CA 1
ATOM 2129 C C . ALA B 1 15 ? -2.639 20.047 27.25 1 95.38 15 ALA B C 1
ATOM 2131 O O . ALA B 1 15 ? -2.939 20.953 26.469 1 95.38 15 ALA B O 1
ATOM 2132 N N . PRO B 1 16 ? -2.84 18.797 27.078 1 95.88 16 PRO B N 1
ATOM 2133 C CA . PRO B 1 16 ? -3.502 18.438 25.812 1 95.88 16 PRO B CA 1
ATOM 2134 C C . PRO B 1 16 ? -5.004 18.719 25.844 1 95.88 16 PRO B C 1
ATOM 2136 O O . PRO B 1 16 ? -5.629 18.641 26.906 1 95.88 16 PRO B O 1
ATOM 2139 N N . GLU B 1 17 ? -5.527 19.109 24.75 1 95.12 17 GLU B N 1
ATOM 2140 C CA . GLU B 1 17 ? -6.973 19.234 24.562 1 95.12 17 GLU B CA 1
ATOM 2141 C C . GLU B 1 17 ? -7.629 17.859 24.406 1 95.12 17 GLU B C 1
ATOM 2143 O O . GLU B 1 17 ? -8.719 17.641 24.938 1 95.12 17 GLU B O 1
ATOM 2148 N N . THR B 1 18 ? -6.926 17.016 23.719 1 94.88 18 THR B N 1
ATOM 2149 C CA . THR B 1 18 ? -7.422 15.68 23.453 1 94.88 18 THR B CA 1
ATOM 2150 C C . THR B 1 18 ? -6.871 14.688 24.484 1 94.88 18 THR B C 1
ATOM 2152 O O . THR B 1 18 ? -5.652 14.547 24.625 1 94.88 18 THR B O 1
ATOM 2155 N N . SER B 1 19 ? -7.75 13.938 25.109 1 95.56 19 SER B N 1
ATOM 2156 C CA . SER B 1 19 ? -7.348 13.016 26.172 1 95.56 19 SER B CA 1
ATOM 2157 C C . SER B 1 19 ? -6.605 11.812 25.609 1 95.56 19 SER B C 1
ATOM 2159 O O . SER B 1 19 ? -5.93 11.094 26.344 1 95.56 19 SER B O 1
ATOM 2161 N N . LEU B 1 20 ? -6.656 11.664 24.344 1 96.31 20 LEU B N 1
ATOM 2162 C CA . LEU B 1 20 ? -6.043 10.5 23.719 1 96.31 20 LEU B CA 1
ATOM 2163 C C . LEU B 1 20 ? -4.559 10.734 23.469 1 96.31 20 LEU B C 1
ATOM 2165 O O . LEU B 1 20 ? -3.811 9.789 23.203 1 96.31 20 LEU B O 1
ATOM 2169 N N . VAL B 1 21 ? -4.102 11.977 23.531 1 98.12 21 VAL B N 1
ATOM 2170 C CA . VAL B 1 21 ? -2.734 12.336 23.172 1 98.12 21 VAL B CA 1
ATOM 2171 C C . VAL B 1 21 ? -1.764 11.828 24.234 1 98.12 21 VAL B C 1
ATOM 2173 O O . VAL B 1 21 ? -1.989 12.016 25.438 1 98.12 21 VAL B O 1
ATOM 2176 N N . ARG B 1 22 ? -0.747 11.188 23.828 1 97.94 22 ARG B N 1
ATOM 2177 C CA . ARG B 1 22 ? 0.281 10.727 24.75 1 97.94 22 ARG B CA 1
ATOM 2178 C C . ARG B 1 22 ? 0.932 11.906 25.469 1 97.94 22 ARG B C 1
ATOM 2180 O O . ARG B 1 22 ? 1.103 12.977 24.891 1 97.94 22 ARG B O 1
ATOM 2187 N N . PRO B 1 23 ? 1.359 11.648 26.688 1 97.44 23 PRO B N 1
ATOM 2188 C CA . PRO B 1 23 ? 1.945 12.75 27.453 1 97.44 23 PRO B CA 1
ATOM 2189 C C . PRO B 1 23 ? 3.289 13.211 26.891 1 97.44 23 PRO B C 1
ATOM 2191 O O . PRO B 1 23 ? 3.676 14.367 27.078 1 97.44 23 PRO B O 1
ATOM 2194 N N . ASP B 1 24 ? 3.975 12.289 26.203 1 98 24 ASP B N 1
ATOM 2195 C CA . ASP B 1 24 ? 5.301 12.625 25.688 1 98 24 ASP B CA 1
ATOM 2196 C C . ASP B 1 24 ? 5.254 12.969 24.203 1 98 24 ASP B C 1
ATOM 2198 O O . ASP B 1 24 ? 6.184 12.641 23.469 1 98 24 ASP B O 1
ATOM 2202 N N . ALA B 1 25 ? 4.164 13.594 23.734 1 98.5 25 ALA B N 1
ATOM 2203 C CA . ALA B 1 25 ? 3.965 13.906 22.328 1 98.5 25 ALA B CA 1
ATOM 2204 C C . ALA B 1 25 ? 5.129 14.727 21.781 1 98.5 25 ALA B C 1
ATOM 2206 O O . ALA B 1 25 ? 5.574 14.508 20.656 1 98.5 25 ALA B O 1
ATOM 2207 N N . ALA B 1 26 ? 5.648 15.641 22.562 1 98.75 26 ALA B N 1
ATOM 2208 C CA . ALA B 1 26 ? 6.762 16.484 22.125 1 98.75 26 ALA B CA 1
ATOM 2209 C C . ALA B 1 26 ? 8.016 15.641 21.891 1 98.75 26 ALA B C 1
ATOM 2211 O O . ALA B 1 26 ? 8.703 15.812 20.875 1 98.75 26 ALA B O 1
ATOM 2212 N N . ASP B 1 27 ? 8.32 14.75 22.797 1 98.69 27 ASP B N 1
ATOM 2213 C CA . ASP B 1 27 ? 9.484 13.883 22.641 1 98.69 27 ASP B CA 1
ATOM 2214 C C . ASP B 1 27 ? 9.336 12.969 21.438 1 98.69 27 ASP B C 1
ATOM 2216 O O . ASP B 1 27 ? 10.297 12.758 20.688 1 98.69 27 ASP B O 1
ATOM 2220 N N . ALA B 1 28 ? 8.172 12.398 21.297 1 98.56 28 ALA B N 1
ATOM 2221 C CA . ALA B 1 28 ? 7.891 11.57 20.125 1 98.56 28 ALA B CA 1
ATOM 2222 C C . ALA B 1 28 ? 8.109 12.344 18.828 1 98.56 28 ALA B C 1
ATOM 2224 O O . ALA B 1 28 ? 8.742 11.844 17.891 1 98.56 28 ALA B O 1
ATOM 2225 N N . ALA B 1 29 ? 7.602 13.562 18.797 1 98.81 29 ALA B N 1
ATOM 2226 C CA . ALA B 1 29 ? 7.754 14.414 17.625 1 98.81 29 ALA B CA 1
ATOM 2227 C C . ALA B 1 29 ? 9.227 14.703 17.344 1 98.81 29 ALA B C 1
ATOM 2229 O O . ALA B 1 29 ? 9.656 14.688 16.188 1 98.81 29 ALA B O 1
ATOM 2230 N N . ARG B 1 30 ? 10.008 14.969 18.391 1 98.88 30 ARG B N 1
ATOM 2231 C CA . ARG B 1 30 ? 11.43 15.234 18.219 1 98.88 30 ARG B CA 1
ATOM 2232 C C . ARG B 1 30 ? 12.148 14.039 17.609 1 98.88 30 ARG B C 1
ATOM 2234 O O . ARG B 1 30 ? 13.062 14.195 16.797 1 98.88 30 ARG B O 1
ATOM 2241 N N . LYS B 1 31 ? 11.742 12.867 18 1 98.75 31 LYS B N 1
ATOM 2242 C CA . LYS B 1 31 ? 12.336 11.656 17.438 1 98.75 31 LYS B CA 1
ATOM 2243 C C . LYS B 1 31 ? 12.031 11.539 15.953 1 98.75 31 LYS B C 1
ATOM 2245 O O . LYS B 1 31 ? 12.898 11.156 15.164 1 98.75 31 LYS B O 1
ATOM 2250 N N . VAL B 1 32 ? 10.805 11.828 15.547 1 98.75 32 VAL B N 1
ATOM 2251 C CA . VAL B 1 32 ? 10.414 11.766 14.148 1 98.75 32 VAL B CA 1
ATOM 2252 C C . VAL B 1 32 ? 11.195 12.797 13.344 1 98.75 32 VAL B C 1
ATOM 2254 O O . VAL B 1 32 ? 11.742 12.484 12.281 1 98.75 32 VAL B O 1
ATOM 2257 N N . VAL B 1 33 ? 11.289 14.008 13.883 1 98.88 33 VAL B N 1
ATOM 2258 C CA . VAL B 1 33 ? 12 15.094 13.219 1 98.88 33 VAL B CA 1
ATOM 2259 C C . VAL B 1 33 ? 13.477 14.734 13.086 1 98.88 33 VAL B C 1
ATOM 2261 O O . VAL B 1 33 ? 14.078 14.953 12.023 1 98.88 33 VAL B O 1
ATOM 2264 N N . ALA B 1 34 ? 14.047 14.195 14.125 1 98.75 34 ALA B N 1
ATOM 2265 C CA . ALA B 1 34 ? 15.453 13.781 14.086 1 98.75 34 ALA B CA 1
ATOM 2266 C C . ALA B 1 34 ? 15.672 12.703 13.023 1 98.75 34 ALA B C 1
ATOM 2268 O O . ALA B 1 34 ? 16.672 12.719 12.32 1 98.75 34 ALA B O 1
ATOM 2269 N N . ASP B 1 35 ? 14.75 11.789 12.961 1 98.44 35 ASP B N 1
ATOM 2270 C CA . ASP B 1 35 ? 14.836 10.727 11.961 1 98.44 35 ASP B CA 1
ATOM 2271 C C . ASP B 1 35 ? 14.812 11.305 10.547 1 98.44 35 ASP B C 1
ATOM 2273 O O . ASP 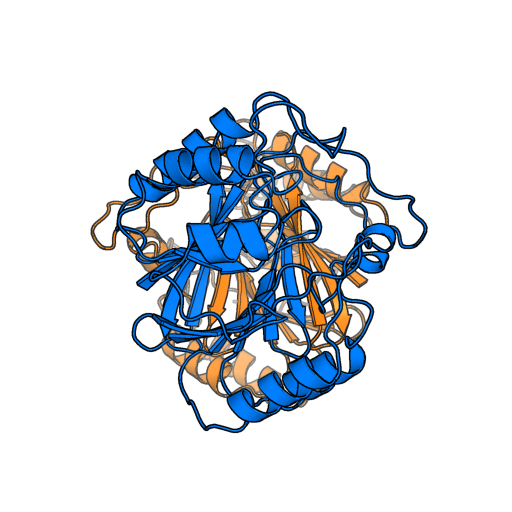B 1 35 ? 15.609 10.914 9.695 1 98.44 35 ASP B O 1
ATOM 2277 N N . ILE B 1 36 ? 13.906 12.219 10.273 1 98.69 36 ILE B N 1
ATOM 2278 C CA . ILE B 1 36 ? 13.781 12.859 8.961 1 98.69 36 ILE B CA 1
ATOM 2279 C C . ILE B 1 36 ? 15.062 13.609 8.633 1 98.69 36 ILE B C 1
ATOM 2281 O O . ILE B 1 36 ? 15.594 13.484 7.523 1 98.69 36 ILE B O 1
ATOM 2285 N N . ALA B 1 37 ? 15.555 14.359 9.602 1 98.62 37 ALA B N 1
ATOM 2286 C CA . ALA B 1 37 ? 16.734 15.188 9.398 1 98.62 37 ALA B CA 1
ATOM 2287 C C . ALA B 1 37 ? 17.969 14.32 9.102 1 98.62 37 ALA B C 1
ATOM 2289 O O . ALA B 1 37 ? 18.859 14.734 8.367 1 98.62 37 ALA B O 1
ATOM 2290 N N . ALA B 1 38 ? 17.969 13.117 9.625 1 97.19 38 ALA B N 1
ATOM 2291 C CA . ALA B 1 38 ? 19.156 12.258 9.531 1 97.19 38 ALA B CA 1
ATOM 2292 C C . ALA B 1 38 ? 19.047 11.297 8.352 1 97.19 38 ALA B C 1
ATOM 2294 O O . ALA B 1 38 ? 20 10.594 8.016 1 97.19 38 ALA B O 1
ATOM 2295 N N . PHE B 1 39 ? 17.906 11.32 7.715 1 97.06 39 PHE B N 1
ATOM 2296 C CA . PHE B 1 39 ? 17.672 10.336 6.66 1 97.06 39 PHE B CA 1
ATOM 2297 C C . PHE B 1 39 ? 18.625 10.57 5.488 1 97.06 39 PHE B C 1
ATOM 2299 O O . PHE B 1 39 ? 18.859 11.711 5.09 1 97.06 39 PHE B O 1
ATOM 2306 N N . THR B 1 40 ? 19.25 9.492 4.949 1 94.62 40 THR B N 1
ATOM 2307 C CA . THR B 1 40 ? 20.109 9.523 3.773 1 94.62 40 THR B CA 1
ATOM 2308 C C . THR B 1 40 ? 19.578 8.578 2.697 1 94.62 40 THR B C 1
ATOM 2310 O O . THR B 1 40 ? 19.312 7.406 2.967 1 94.62 40 THR B O 1
ATOM 2313 N N . PRO B 1 41 ? 19.5 9.117 1.407 1 96.25 41 PRO B N 1
ATOM 2314 C CA . PRO B 1 41 ? 19.766 10.484 0.964 1 96.25 41 PRO B CA 1
ATOM 2315 C C . PRO B 1 41 ? 18.828 11.508 1.608 1 96.25 41 PRO B C 1
ATOM 2317 O O . PRO B 1 41 ? 17.766 11.148 2.111 1 96.25 41 PRO B O 1
ATOM 2320 N N . GLN B 1 42 ? 19.156 12.734 1.553 1 97 42 GLN B N 1
ATOM 2321 C CA . GLN B 1 42 ? 18.453 13.781 2.279 1 97 42 GLN B CA 1
ATOM 2322 C C . GLN B 1 42 ? 17.016 13.922 1.781 1 97 42 GLN B C 1
ATOM 2324 O O . GLN B 1 42 ? 16.781 13.961 0.573 1 97 42 GLN B O 1
ATOM 2329 N N . ILE B 1 43 ? 16.094 13.953 2.65 1 98.06 43 ILE B N 1
ATOM 2330 C CA . ILE B 1 43 ? 14.727 14.336 2.354 1 98.06 43 ILE B CA 1
ATOM 2331 C C . ILE B 1 43 ? 14.672 15.797 1.921 1 98.06 43 ILE B C 1
ATOM 2333 O O . ILE B 1 43 ? 15.242 16.672 2.586 1 98.06 43 ILE B O 1
ATOM 2337 N N . GLY B 1 44 ? 13.961 16.047 0.82 1 98.44 44 GLY B N 1
ATOM 2338 C CA . GLY B 1 44 ? 14.008 17.359 0.222 1 98.44 44 GLY B CA 1
ATOM 2339 C C . GLY B 1 44 ? 12.945 18.297 0.769 1 98.44 44 GLY B C 1
ATOM 2340 O O . GLY B 1 44 ? 13.086 19.516 0.686 1 98.44 44 GLY B O 1
ATOM 2341 N N . ALA B 1 45 ? 11.836 17.734 1.29 1 98.81 45 ALA B N 1
ATOM 2342 C CA . ALA B 1 45 ? 10.734 18.531 1.824 1 98.81 45 ALA B CA 1
ATOM 2343 C C . ALA B 1 45 ? 9.836 17.688 2.729 1 98.81 45 ALA B C 1
ATOM 2345 O O . ALA B 1 45 ? 9.828 16.453 2.633 1 98.81 45 ALA B O 1
ATOM 2346 N N . VAL B 1 46 ? 9.148 18.344 3.582 1 98.94 46 VAL B N 1
ATOM 2347 C CA . VAL B 1 46 ? 8.219 17.688 4.504 1 98.94 46 VAL B CA 1
ATOM 2348 C C . VAL B 1 46 ? 6.805 18.203 4.254 1 98.94 46 VAL B C 1
ATOM 2350 O O . VAL B 1 46 ? 6.586 19.422 4.168 1 98.94 46 VAL B O 1
ATOM 2353 N N . MET B 1 47 ? 5.906 17.344 3.998 1 98.94 47 MET B N 1
ATOM 2354 C CA . MET B 1 47 ? 4.473 17.625 3.967 1 98.94 47 MET B CA 1
ATOM 2355 C C . MET B 1 47 ? 3.816 17.266 5.293 1 98.94 47 MET B C 1
ATOM 2357 O O . MET B 1 47 ? 3.713 16.078 5.637 1 98.94 47 MET B O 1
ATOM 2361 N N . PHE B 1 48 ? 3.393 18.25 6.082 1 98.94 48 PHE B N 1
ATOM 2362 C CA . PHE B 1 48 ? 2.805 18.094 7.406 1 98.94 48 PHE B CA 1
ATOM 2363 C C . PHE B 1 48 ? 1.312 18.391 7.375 1 98.94 48 PHE B C 1
ATOM 2365 O O . PHE B 1 48 ? 0.913 19.562 7.332 1 98.94 48 PHE B O 1
ATOM 2372 N N . THR B 1 49 ? 0.444 17.328 7.508 1 98.88 49 THR B N 1
ATOM 2373 C CA . THR B 1 49 ? -0.939 17.438 7.059 1 98.88 49 THR B CA 1
ATOM 2374 C C . THR B 1 49 ? -1.878 17.641 8.242 1 98.88 49 THR B C 1
ATOM 2376 O O . THR B 1 49 ? -2.936 17.016 8.32 1 98.88 49 THR B O 1
ATOM 2379 N N . GLY B 1 50 ? -1.536 18.469 9.156 1 98.81 50 GLY B N 1
ATOM 2380 C CA . GLY B 1 50 ? -2.494 19.031 10.086 1 98.81 50 GLY B CA 1
ATOM 2381 C C . GLY B 1 50 ? -2.434 18.406 11.469 1 98.81 50 GLY B C 1
ATOM 2382 O O . GLY B 1 50 ? -1.691 17.453 11.688 1 98.81 50 GLY B O 1
ATOM 2383 N N . ASP B 1 51 ? -3.094 19.094 12.406 1 98.88 51 ASP B N 1
ATOM 2384 C CA . ASP B 1 51 ? -3.02 18.797 13.836 1 98.88 51 ASP B CA 1
ATOM 2385 C C . ASP B 1 51 ? -1.573 18.797 14.32 1 98.88 51 ASP B C 1
ATOM 2387 O O . ASP B 1 51 ? -1.126 17.844 14.961 1 98.88 51 ASP B O 1
ATOM 2391 N N . LEU B 1 52 ? -0.897 19.891 13.906 1 98.88 52 LEU B N 1
ATOM 2392 C CA . LEU B 1 52 ? 0.47 20.094 14.367 1 98.88 52 LEU B CA 1
ATOM 2393 C C . LEU B 1 52 ? 0.511 20.266 15.883 1 98.88 52 LEU B C 1
ATOM 2395 O O . LEU B 1 52 ? 1.379 19.688 16.547 1 98.88 52 LEU B O 1
ATOM 2399 N N . THR B 1 53 ? -0.458 21.016 16.359 1 98.75 53 THR B N 1
ATOM 2400 C CA . THR B 1 53 ? -0.612 21.266 17.781 1 98.75 53 THR B CA 1
ATOM 2401 C C . THR B 1 53 ? -1.884 20.609 18.312 1 98.75 53 THR B C 1
ATOM 2403 O O . THR B 1 53 ? -2.654 20.031 17.531 1 98.75 53 THR B O 1
ATOM 2406 N N . ASP B 1 54 ? -2.012 20.625 19.641 1 98.31 54 ASP B N 1
ATOM 2407 C CA . ASP B 1 54 ? -3.205 20.109 20.297 1 98.31 54 ASP B CA 1
ATOM 2408 C C . ASP B 1 54 ? -3.93 21.219 21.062 1 98.31 54 ASP B C 1
ATOM 2410 O O . ASP B 1 54 ? -4.039 21.156 22.297 1 98.31 54 ASP B O 1
ATOM 2414 N N . GLY B 1 55 ? -4.539 22.141 20.406 1 95.69 55 GLY B N 1
ATOM 2415 C CA . GLY B 1 55 ? -5.238 23.266 21 1 95.69 55 GLY B CA 1
ATOM 2416 C C . GLY B 1 55 ? -4.867 24.594 20.375 1 95.69 55 GLY B C 1
ATOM 2417 O O . GLY B 1 55 ? -5.609 25.578 20.484 1 95.69 55 GLY B O 1
ATOM 2418 N N . GLY B 1 56 ? -3.643 24.719 19.875 1 96.69 56 GLY B N 1
ATOM 2419 C CA . GLY B 1 56 ? -3.268 25.828 19.031 1 96.69 56 GLY B CA 1
ATOM 2420 C C . GLY B 1 56 ? -2.904 27.078 19.812 1 96.69 56 GLY B C 1
ATOM 2421 O O . GLY B 1 56 ? -3.068 28.203 19.312 1 96.69 56 GLY B O 1
ATOM 2422 N N . SER B 1 57 ? -2.477 27 21.078 1 96.69 57 SER B N 1
ATOM 2423 C CA . SER B 1 57 ? -2.02 28.156 21.828 1 96.69 57 SER B CA 1
ATOM 2424 C C . SER B 1 57 ? -0.705 28.703 21.281 1 96.69 57 SER B C 1
ATOM 2426 O O . SER B 1 57 ? -0.027 28.016 20.5 1 96.69 57 SER B O 1
ATOM 2428 N N . ALA B 1 58 ? -0.409 29.859 21.594 1 97 58 ALA B N 1
ATOM 2429 C CA . ALA B 1 58 ? 0.871 30.438 21.188 1 97 58 ALA B CA 1
ATOM 2430 C C . ALA B 1 58 ? 2.037 29.609 21.719 1 97 58 ALA B C 1
ATOM 2432 O O . ALA B 1 58 ? 3.045 29.438 21.016 1 97 58 ALA B O 1
ATOM 2433 N N . GLU B 1 59 ? 1.865 29.141 22.906 1 98.06 59 GLU B N 1
ATOM 2434 C CA . GLU B 1 59 ? 2.898 28.297 23.516 1 98.06 59 GLU B CA 1
ATOM 2435 C C . GLU B 1 59 ? 3.051 26.984 22.75 1 98.06 59 GLU B C 1
ATOM 2437 O O . GLU B 1 59 ? 4.16 26.469 22.609 1 98.06 59 GLU B O 1
ATOM 2442 N N . ASP B 1 60 ? 1.984 26.438 22.328 1 98.62 60 ASP B N 1
ATOM 2443 C CA . ASP B 1 60 ? 2.037 25.234 21.516 1 98.62 60 ASP B CA 1
ATOM 2444 C C . ASP B 1 60 ? 2.857 25.453 20.234 1 98.62 60 ASP B C 1
ATOM 2446 O O . ASP B 1 60 ? 3.736 24.656 19.922 1 98.62 60 ASP B O 1
ATOM 2450 N N . TYR B 1 61 ? 2.598 26.516 19.562 1 98.5 61 TYR B N 1
ATOM 2451 C CA . TYR B 1 61 ? 3.277 26.781 18.312 1 98.5 61 TYR B CA 1
ATOM 2452 C C . TYR B 1 61 ? 4.746 27.125 18.531 1 98.5 61 TYR B C 1
ATOM 2454 O O . TYR B 1 61 ? 5.602 26.812 17.703 1 98.5 61 TYR B O 1
ATOM 2462 N N . ALA B 1 62 ? 5.051 27.797 19.641 1 98.25 62 ALA B N 1
ATOM 2463 C CA . ALA B 1 62 ? 6.449 28.047 19.984 1 98.25 62 ALA B CA 1
ATOM 2464 C C . ALA B 1 62 ? 7.203 26.734 20.188 1 98.25 62 ALA B C 1
ATOM 2466 O O . ALA B 1 62 ? 8.32 26.562 19.688 1 98.25 62 ALA B O 1
ATOM 2467 N N . LEU B 1 63 ? 6.582 25.891 20.875 1 98.62 63 LEU B N 1
ATOM 2468 C CA . LEU B 1 63 ? 7.172 24.578 21.094 1 98.62 63 LEU B CA 1
ATOM 2469 C C . LEU B 1 63 ? 7.328 23.812 19.781 1 98.62 63 LEU B C 1
ATOM 2471 O O . LEU B 1 63 ? 8.359 23.188 19.547 1 98.62 63 LEU B O 1
ATOM 2475 N N . LEU B 1 64 ? 6.328 23.859 18.969 1 98.75 64 LEU B N 1
ATOM 2476 C CA . LEU B 1 64 ? 6.383 23.234 17.656 1 98.75 64 LEU B CA 1
ATOM 2477 C C . LEU B 1 64 ? 7.559 23.766 16.844 1 98.75 64 LEU B C 1
ATOM 2479 O O . LEU B 1 64 ? 8.273 22.984 16.203 1 98.75 64 LEU B O 1
ATOM 2483 N N . THR B 1 65 ? 7.688 25.047 16.828 1 98.06 65 THR B N 1
ATOM 2484 C CA . THR B 1 65 ? 8.781 25.672 16.094 1 98.06 65 THR B CA 1
ATOM 2485 C C . THR B 1 65 ? 10.125 25.125 16.547 1 98.06 65 THR B C 1
ATOM 2487 O O . THR B 1 65 ? 11 24.828 15.734 1 98.06 65 THR B O 1
ATOM 2490 N N . ASP B 1 66 ? 10.281 25.016 17.828 1 98.5 66 ASP B N 1
ATOM 2491 C CA . ASP B 1 66 ? 11.5 24.453 18.391 1 98.5 66 ASP B CA 1
ATOM 2492 C C . ASP B 1 66 ? 11.711 23.016 17.922 1 98.5 66 ASP B C 1
ATOM 2494 O O . ASP B 1 66 ? 12.82 22.625 17.531 1 98.5 66 ASP B O 1
ATOM 2498 N N . ILE B 1 67 ? 10.711 22.281 17.906 1 98.81 67 ILE B N 1
ATOM 2499 C CA . ILE B 1 67 ? 10.75 20.875 17.547 1 98.81 67 ILE B CA 1
ATOM 2500 C C . ILE B 1 67 ? 11.141 20.719 16.078 1 98.81 67 ILE B C 1
ATOM 2502 O O . ILE B 1 67 ? 11.898 19.812 15.727 1 98.81 67 ILE B O 1
ATOM 2506 N N . LEU B 1 68 ? 10.648 21.562 15.234 1 98.69 68 LEU B N 1
ATOM 2507 C CA . LEU B 1 68 ? 10.859 21.469 13.797 1 98.69 68 LEU B CA 1
ATOM 2508 C C . LEU B 1 68 ? 12.203 22.078 13.406 1 98.69 68 LEU B C 1
ATOM 2510 O O . LEU B 1 68 ? 12.656 21.906 12.266 1 98.69 68 LEU B O 1
ATOM 2514 N N . SER B 1 69 ? 12.891 22.766 14.273 1 98.12 69 SER B N 1
ATOM 2515 C CA . SER B 1 69 ? 14.047 23.625 13.984 1 98.12 69 SER B CA 1
ATOM 2516 C C . SER B 1 69 ? 15.188 22.812 13.391 1 98.12 69 SER B C 1
ATOM 2518 O O . SER B 1 69 ? 16 23.328 12.633 1 98.12 69 SER B O 1
ATOM 2520 N N . PRO B 1 70 ? 15.305 21.469 13.633 1 98.25 70 PRO B N 1
ATOM 2521 C CA . PRO B 1 70 ? 16.391 20.703 13.039 1 98.25 70 PRO B CA 1
ATOM 2522 C C . PRO B 1 70 ? 16.188 20.438 11.547 1 98.25 70 PRO B C 1
ATOM 2524 O O . PRO B 1 70 ? 17.109 19.984 10.859 1 98.25 70 PRO B O 1
ATOM 2527 N N . LEU B 1 71 ? 14.984 20.656 11.062 1 98.31 71 LEU B N 1
ATOM 2528 C CA . LEU B 1 71 ? 14.719 20.453 9.641 1 98.31 71 LEU B CA 1
ATOM 2529 C C . LEU B 1 71 ? 15.219 21.641 8.828 1 98.31 71 LEU B C 1
ATOM 2531 O O . LEU B 1 71 ? 14.742 22.766 9 1 98.31 71 LEU B O 1
ATOM 2535 N N . ASP B 1 72 ? 16.188 21.406 7.949 1 96.19 72 ASP B N 1
ATOM 2536 C CA . ASP B 1 72 ? 16.734 22.453 7.094 1 96.19 72 ASP B CA 1
ATOM 2537 C C . ASP B 1 72 ? 16.125 22.391 5.695 1 96.19 72 ASP B C 1
ATOM 2539 O O . ASP B 1 72 ? 16.766 22.812 4.719 1 96.19 72 ASP B O 1
ATOM 2543 N N . VAL B 1 73 ? 15 21.828 5.551 1 98.06 73 VAL B N 1
ATOM 2544 C CA . VAL B 1 73 ? 14.289 21.703 4.281 1 98.06 73 VAL B CA 1
ATOM 2545 C C . VAL B 1 73 ? 12.914 22.359 4.395 1 98.06 73 VAL B C 1
ATOM 2547 O O . VAL B 1 73 ? 12.406 22.562 5.5 1 98.06 73 VAL B O 1
ATOM 2550 N N . PRO B 1 74 ? 12.266 22.703 3.271 1 98.44 74 PRO B N 1
ATOM 2551 C CA . PRO B 1 74 ? 10.914 23.266 3.33 1 98.44 74 PRO B CA 1
ATOM 2552 C C . PRO B 1 74 ? 9.906 22.328 3.996 1 98.44 74 PRO B C 1
ATOM 2554 O O . PRO B 1 74 ? 9.938 21.125 3.768 1 98.44 74 PRO B O 1
ATOM 2557 N N . VAL B 1 75 ? 9.102 22.922 4.844 1 98.81 75 VAL B N 1
ATOM 2558 C CA . VAL B 1 75 ? 7.98 22.234 5.473 1 98.81 75 VAL B CA 1
ATOM 2559 C C . VAL B 1 75 ? 6.668 22.875 5.039 1 98.81 75 VAL B C 1
ATOM 2561 O O . VAL B 1 75 ? 6.434 24.062 5.305 1 98.81 75 VAL B O 1
ATOM 2564 N N . PHE B 1 76 ? 5.84 22.156 4.332 1 98.88 76 PHE B N 1
ATOM 2565 C CA . PHE B 1 76 ? 4.512 22.609 3.924 1 98.88 76 PHE B CA 1
ATOM 2566 C C . PHE B 1 76 ? 3.447 22.078 4.883 1 98.88 76 PHE B C 1
ATOM 2568 O O . PHE B 1 76 ? 3.408 20.891 5.191 1 98.88 76 PHE B O 1
ATOM 2575 N N . VAL B 1 77 ? 2.549 23 5.383 1 98.88 77 VAL B N 1
ATOM 2576 C CA . VAL B 1 77 ? 1.621 22.594 6.438 1 98.88 77 VAL B CA 1
ATOM 2577 C C . VAL B 1 77 ? 0.198 23 6.051 1 98.88 77 VAL B C 1
ATOM 2579 O O . VAL B 1 77 ? -0.002 23.891 5.234 1 98.88 77 VAL B O 1
ATOM 2582 N N . VAL B 1 78 ? -0.75 22.297 6.566 1 98.81 78 VAL B N 1
ATOM 2583 C CA . VAL B 1 78 ? -2.158 22.688 6.598 1 98.81 78 VAL B CA 1
ATOM 2584 C C . VAL B 1 78 ? -2.707 22.531 8.016 1 98.81 78 VAL B C 1
ATOM 2586 O O . VAL B 1 78 ? -2.191 21.734 8.805 1 98.81 78 VAL B O 1
ATOM 2589 N N . PRO B 1 79 ? -3.727 23.359 8.359 1 98.75 79 PRO B N 1
ATOM 2590 C CA . PRO B 1 79 ? -4.277 23.203 9.703 1 98.75 79 PRO B CA 1
ATOM 2591 C C . PRO B 1 79 ? -5.211 22 9.828 1 98.75 79 PRO B C 1
ATOM 2593 O O . PRO B 1 79 ? -5.891 21.656 8.867 1 98.75 79 PRO B O 1
ATOM 2596 N N . GLY B 1 80 ? -5.199 21.359 10.93 1 98.69 80 GLY B N 1
ATOM 2597 C CA . GLY 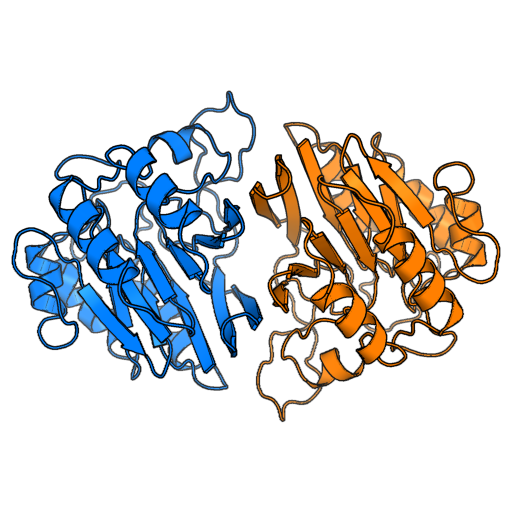B 1 80 ? -6.223 20.406 11.328 1 98.69 80 GLY B CA 1
ATOM 2598 C C . GLY B 1 80 ? -7.199 20.953 12.344 1 98.69 80 GLY B C 1
ATOM 2599 O O . GLY B 1 80 ? -7.152 22.141 12.672 1 98.69 80 GLY B O 1
ATOM 2600 N N . ASN B 1 81 ? -8.125 20.172 12.859 1 98.44 81 ASN B N 1
ATOM 2601 C CA . ASN B 1 81 ? -9.195 20.641 13.734 1 98.44 81 ASN B CA 1
ATOM 2602 C C . ASN B 1 81 ? -8.68 20.969 15.125 1 98.44 81 ASN B C 1
ATOM 2604 O O . ASN B 1 81 ? -9.367 21.625 15.914 1 98.44 81 ASN B O 1
ATOM 2608 N N . HIS B 1 82 ? -7.406 20.672 15.445 1 98.56 82 HIS B N 1
ATOM 2609 C CA . HIS B 1 82 ? -6.84 21.016 16.734 1 98.56 82 HIS B CA 1
ATOM 2610 C C . HIS B 1 82 ? -5.859 22.188 16.609 1 98.56 82 HIS B C 1
ATOM 2612 O O . HIS B 1 82 ? -5.297 22.641 17.609 1 98.56 82 HIS B O 1
ATOM 2618 N N . ASP B 1 83 ? -5.695 22.641 15.406 1 98.38 83 ASP B N 1
ATOM 2619 C CA . ASP B 1 83 ? -4.836 23.797 15.164 1 98.38 83 ASP B CA 1
ATOM 2620 C C . ASP B 1 83 ? -5.633 25.094 15.242 1 98.38 83 ASP B C 1
ATOM 2622 O O . ASP B 1 83 ? -6.855 25.078 15.391 1 98.38 83 ASP B O 1
ATOM 2626 N N . ALA B 1 84 ? -4.863 26.188 15.289 1 97.5 84 ALA B N 1
ATOM 2627 C CA . ALA B 1 84 ? -5.438 27.531 15.25 1 97.5 84 ALA B CA 1
ATOM 2628 C C . ALA B 1 84 ? -4.848 28.344 14.109 1 97.5 84 ALA B C 1
ATOM 2630 O O . ALA B 1 84 ? -3.625 28.469 13.984 1 97.5 84 ALA B O 1
ATOM 2631 N N . ARG B 1 85 ? -5.758 28.906 13.273 1 97.19 85 ARG B N 1
ATOM 2632 C CA . ARG B 1 85 ? -5.32 29.641 12.086 1 97.19 85 ARG B CA 1
ATOM 2633 C C . ARG B 1 85 ? -4.375 30.766 12.453 1 97.19 85 ARG B C 1
ATOM 2635 O O . ARG B 1 85 ? -3.32 30.938 11.836 1 97.19 85 ARG B O 1
ATOM 2642 N N . PRO B 1 86 ? -4.707 31.609 13.516 1 95.94 86 PRO B N 1
ATOM 2643 C CA . PRO B 1 86 ? -3.805 32.719 13.812 1 95.94 86 PRO B CA 1
ATOM 2644 C C . PRO B 1 86 ? -2.406 32.25 14.219 1 95.94 86 PRO B C 1
ATOM 2646 O O . PRO B 1 86 ? -1.409 32.844 13.773 1 95.94 86 PRO B O 1
ATOM 2649 N N . GLY B 1 87 ? -2.359 31.266 15.062 1 96.62 87 GLY B N 1
ATOM 2650 C CA . GLY B 1 87 ? -1.074 30.75 15.5 1 96.62 87 GLY B CA 1
ATOM 2651 C C . GLY B 1 87 ? -0.245 30.172 14.367 1 96.62 87 GLY B C 1
ATOM 2652 O O . GLY B 1 87 ? 0.958 30.438 14.281 1 96.62 87 GLY B O 1
ATOM 2653 N N . MET B 1 88 ? -0.889 29.406 13.531 1 97.75 88 MET B N 1
ATOM 2654 C CA . MET B 1 88 ? -0.179 28.812 12.398 1 97.75 88 MET B CA 1
ATOM 2655 C C . MET B 1 88 ? 0.314 29.891 11.438 1 97.75 88 MET B C 1
ATOM 2657 O O . MET B 1 88 ? 1.452 29.828 10.969 1 97.75 88 MET B O 1
ATOM 2661 N N . ARG B 1 89 ? -0.557 30.828 11.086 1 97.06 89 ARG B N 1
ATOM 2662 C CA . ARG B 1 89 ? -0.161 31.938 10.219 1 97.06 89 ARG B CA 1
ATOM 2663 C C . ARG B 1 89 ? 1.087 32.625 10.742 1 97.06 89 ARG B C 1
ATOM 2665 O O . ARG B 1 89 ? 2.02 32.906 9.992 1 97.06 89 ARG B O 1
ATOM 2672 N N . ALA B 1 90 ? 1.092 32.875 12.023 1 96.19 90 ALA B N 1
ATOM 2673 C CA . ALA B 1 90 ? 2.215 33.594 12.641 1 96.19 90 ALA B CA 1
ATOM 2674 C C . ALA B 1 90 ? 3.479 32.719 12.609 1 96.19 90 ALA B C 1
ATOM 2676 O O . ALA B 1 90 ? 4.559 33.219 12.273 1 96.19 90 ALA B O 1
ATOM 2677 N N . SER B 1 91 ? 3.338 31.5 12.891 1 96.94 91 SER B N 1
ATOM 2678 C CA . SER B 1 91 ? 4.484 30.594 13.023 1 96.94 91 SER B CA 1
ATOM 2679 C C . SER B 1 91 ? 5.141 30.328 11.68 1 96.94 91 SER B C 1
ATOM 2681 O O . SER B 1 91 ? 6.344 30.078 11.609 1 96.94 91 SER B O 1
ATOM 2683 N N . PHE B 1 92 ? 4.363 30.359 10.633 1 97.38 92 PHE B N 1
ATOM 2684 C CA . PHE B 1 92 ? 4.898 30.047 9.312 1 97.38 92 PHE B CA 1
ATOM 2685 C C . PHE B 1 92 ? 4.891 31.266 8.406 1 97.38 92 PHE B C 1
ATOM 2687 O O . PHE B 1 92 ? 4.98 31.141 7.184 1 97.38 92 PHE B O 1
ATOM 2694 N N . ALA B 1 93 ? 4.746 32.375 9.039 1 95 93 ALA B N 1
ATOM 2695 C CA . ALA B 1 93 ? 4.828 33.656 8.305 1 95 93 ALA B CA 1
ATOM 2696 C C . ALA B 1 93 ? 6.16 33.75 7.566 1 95 93 ALA B C 1
ATOM 2698 O O . ALA B 1 93 ? 7.219 33.5 8.141 1 95 93 ALA B O 1
ATOM 2699 N N . GLY B 1 94 ? 6.051 34.125 6.297 1 94.56 94 GLY B N 1
ATOM 2700 C CA . GLY B 1 94 ? 7.262 34.312 5.512 1 94.56 94 GLY B CA 1
ATOM 2701 C C . GLY B 1 94 ? 7.797 33 4.957 1 94.56 94 GLY B C 1
ATOM 2702 O O . GLY B 1 94 ? 8.68 33 4.098 1 94.56 94 GLY B O 1
ATOM 2703 N N . LYS B 1 95 ? 7.277 31.969 5.461 1 96.12 95 LYS B N 1
ATOM 2704 C CA . LYS B 1 95 ? 7.734 30.656 5 1 96.12 95 LYS B CA 1
ATOM 2705 C C . LYS B 1 95 ? 6.754 30.062 3.99 1 96.12 95 LYS B C 1
ATOM 2707 O O . LYS B 1 95 ? 7.16 29.359 3.066 1 96.12 95 LYS B O 1
ATOM 2712 N N . LEU B 1 96 ? 5.516 30.344 4.211 1 97.81 96 LEU B N 1
ATOM 2713 C CA . LEU B 1 96 ? 4.469 29.828 3.328 1 97.81 96 LEU B CA 1
ATOM 2714 C C . LEU B 1 96 ? 3.572 30.969 2.84 1 97.81 96 LEU B C 1
ATOM 2716 O O . LEU B 1 96 ? 3.301 31.906 3.582 1 97.81 96 LEU B O 1
ATOM 2720 N N . PRO B 1 97 ? 3.105 30.844 1.634 1 97.75 97 PRO B N 1
ATOM 2721 C CA . PRO B 1 97 ? 2.293 31.906 1.043 1 97.75 97 PRO B CA 1
ATOM 2722 C C . PRO B 1 97 ? 0.803 31.734 1.329 1 97.75 97 PRO B C 1
ATOM 2724 O O . PRO B 1 97 ? -0.007 31.688 0.4 1 97.75 97 PRO B O 1
ATOM 2727 N N . PHE B 1 98 ? 0.441 31.781 2.586 1 96.81 98 PHE B N 1
ATOM 2728 C CA . PHE B 1 98 ? -0.96 31.672 2.971 1 96.81 98 PHE B CA 1
ATOM 2729 C C . PHE B 1 98 ? -1.8 32.75 2.285 1 96.81 98 PHE B C 1
ATOM 2731 O O . PHE B 1 98 ? -1.365 33.875 2.152 1 96.81 98 PHE B O 1
ATOM 2738 N N . GLU B 1 99 ? -2.943 32.25 1.875 1 91.56 99 GLU B N 1
ATOM 2739 C CA . GLU B 1 99 ? -3.926 33.25 1.455 1 91.56 99 GLU B CA 1
ATOM 2740 C C . GLU B 1 99 ? -4.301 34.188 2.607 1 91.56 99 GLU B C 1
ATOM 2742 O O . GLU B 1 99 ? -4.043 33.875 3.771 1 91.56 99 GLU B O 1
ATOM 2747 N N . ALA B 1 100 ? -4.863 35.25 2.203 1 83.44 100 ALA B N 1
ATOM 2748 C CA . ALA B 1 100 ? -5.328 36.156 3.248 1 83.44 100 ALA B CA 1
ATOM 2749 C C . ALA B 1 100 ? -6.453 35.531 4.062 1 83.44 100 ALA B C 1
ATOM 2751 O O . ALA B 1 100 ? -6.961 34.469 3.709 1 83.44 100 ALA B O 1
ATOM 2752 N N . ASP B 1 101 ? -6.969 35.969 5.078 1 77.62 101 ASP B N 1
ATOM 2753 C CA . ASP B 1 101 ? -8.062 35.5 5.918 1 77.62 101 ASP B CA 1
ATOM 2754 C C . ASP B 1 101 ? -9.344 35.312 5.109 1 77.62 101 ASP B C 1
ATOM 2756 O O . ASP B 1 101 ? -9.5 35.938 4.051 1 77.62 101 ASP B O 1
ATOM 2760 N N . PRO B 1 102 ? -10.055 34.375 5.32 1 93.38 102 PRO B N 1
ATOM 2761 C CA . PRO B 1 102 ? -10.008 33.75 6.641 1 93.38 102 PRO B CA 1
ATOM 2762 C C . PRO B 1 102 ? -9.305 32.406 6.629 1 93.38 102 PRO B C 1
ATOM 2764 O O . PRO B 1 102 ? -9.055 31.828 7.688 1 93.38 102 PRO B O 1
ATOM 2767 N N . PHE B 1 103 ? -9.031 31.875 5.469 1 95.88 103 PHE B N 1
ATOM 2768 C CA . PHE B 1 103 ? -8.5 30.516 5.395 1 95.88 103 PHE B CA 1
ATOM 2769 C C . PHE B 1 103 ? -7.02 30.516 5.047 1 95.88 103 PHE B C 1
ATOM 2771 O O . PHE B 1 103 ? -6.531 31.469 4.414 1 95.88 103 PHE B O 1
ATOM 2778 N N . LEU B 1 104 ? -6.301 29.484 5.41 1 97.81 104 LEU B N 1
ATOM 2779 C CA . LEU B 1 104 ? -4.867 29.375 5.184 1 97.81 104 LEU B CA 1
ATOM 2780 C C . LEU B 1 104 ? -4.578 28.547 3.928 1 97.81 104 LEU B C 1
ATOM 2782 O O . LEU B 1 104 ? -3.605 27.797 3.879 1 97.81 104 LEU B O 1
ATOM 2786 N N . ASN B 1 105 ? -5.5 28.609 2.934 1 98.44 105 ASN B N 1
ATOM 2787 C CA . ASN B 1 105 ? -5.184 28 1.647 1 98.44 105 ASN B CA 1
ATOM 2788 C C . ASN B 1 105 ? -3.961 28.641 1.005 1 98.44 105 ASN B C 1
ATOM 2790 O O . ASN B 1 105 ? -3.705 29.828 1.203 1 98.44 105 ASN B O 1
ATOM 2794 N N . TYR B 1 106 ? -3.174 27.828 0.249 1 98.69 106 TYR B N 1
ATOM 2795 C CA . TYR B 1 106 ? -2.1 28.453 -0.52 1 98.69 106 TYR B CA 1
ATOM 2796 C C . TYR B 1 106 ? -1.642 27.531 -1.648 1 98.69 106 TYR B C 1
ATOM 2798 O O . TYR B 1 106 ? -1.879 26.328 -1.61 1 98.69 106 TYR B O 1
ATOM 2806 N N . GLU B 1 107 ? -1.144 28.125 -2.682 1 98.44 107 GLU B N 1
ATOM 2807 C CA . GLU B 1 107 ? -0.424 27.469 -3.766 1 98.44 107 GLU B CA 1
ATOM 2808 C C . GLU B 1 107 ? 1.081 27.688 -3.645 1 98.44 107 GLU B C 1
ATOM 2810 O O . GLU B 1 107 ? 1.533 28.797 -3.383 1 98.44 107 GLU B O 1
ATOM 2815 N N . ALA B 1 108 ? 1.843 26.703 -3.682 1 98.5 108 ALA B N 1
ATOM 2816 C CA . ALA B 1 108 ? 3.301 26.766 -3.635 1 98.5 108 ALA B CA 1
ATOM 2817 C C . ALA B 1 108 ? 3.926 25.781 -4.617 1 98.5 108 ALA B C 1
ATOM 2819 O O . ALA B 1 108 ? 3.215 25.062 -5.324 1 98.5 108 ALA B O 1
ATOM 2820 N N . TRP B 1 109 ? 5.246 25.828 -4.73 1 97.69 109 TRP B N 1
ATOM 2821 C CA . TRP B 1 109 ? 5.992 24.953 -5.625 1 97.69 109 TRP B CA 1
ATOM 2822 C C . TRP B 1 109 ? 7.195 24.344 -4.91 1 97.69 109 TRP B C 1
ATOM 2824 O O . TRP B 1 109 ? 7.883 25.031 -4.148 1 97.69 109 TRP B O 1
ATOM 2834 N N . PHE B 1 110 ? 7.391 23.172 -5.043 1 97.75 110 PHE B N 1
ATOM 2835 C CA . PHE B 1 110 ? 8.633 22.484 -4.715 1 97.75 110 PHE B CA 1
ATOM 2836 C C . PHE B 1 110 ? 9.234 21.828 -5.949 1 97.75 110 PHE B C 1
ATOM 2838 O O . PHE B 1 110 ? 8.766 20.766 -6.383 1 97.75 110 PHE B O 1
ATOM 2845 N N . ASN B 1 111 ? 10.258 22.5 -6.41 1 95.56 111 ASN B N 1
ATOM 2846 C CA . ASN B 1 111 ? 10.75 22.156 -7.734 1 95.56 111 ASN B CA 1
ATOM 2847 C C . ASN B 1 111 ? 9.633 22.172 -8.773 1 95.56 111 ASN B C 1
ATOM 2849 O O . ASN B 1 111 ? 8.977 23.188 -8.969 1 95.56 111 ASN B O 1
ATOM 2853 N N . ASP B 1 112 ? 9.328 21.047 -9.398 1 95.12 112 ASP B N 1
ATOM 2854 C CA . ASP B 1 112 ? 8.32 21.016 -10.453 1 95.12 112 ASP B CA 1
ATOM 2855 C C . ASP B 1 112 ? 6.988 20.484 -9.93 1 95.12 112 ASP B C 1
ATOM 2857 O O . ASP B 1 112 ? 6.047 20.297 -10.695 1 95.12 112 ASP B O 1
ATOM 2861 N N . ILE B 1 113 ? 6.879 20.344 -8.641 1 97.62 113 ILE B N 1
ATOM 2862 C CA . ILE B 1 113 ? 5.645 19.875 -8.031 1 97.62 113 ILE B CA 1
ATOM 2863 C C . ILE B 1 113 ? 4.797 21.078 -7.598 1 97.62 113 ILE B C 1
ATOM 2865 O O . ILE B 1 113 ? 5.262 21.938 -6.848 1 97.62 113 ILE B O 1
ATOM 2869 N N . ARG B 1 114 ? 3.533 21.141 -8.133 1 98.62 114 ARG B N 1
ATOM 2870 C CA . ARG B 1 114 ? 2.557 22.109 -7.66 1 98.62 114 ARG B CA 1
ATOM 2871 C C . ARG B 1 114 ? 1.89 21.625 -6.371 1 98.62 114 ARG B C 1
ATOM 2873 O O . ARG B 1 114 ? 1.404 20.5 -6.301 1 98.62 114 ARG B O 1
ATOM 2880 N N . ILE B 1 115 ? 1.958 22.453 -5.363 1 98.81 115 ILE B N 1
ATOM 2881 C CA . ILE B 1 115 ? 1.332 22.141 -4.086 1 98.81 115 ILE B CA 1
ATOM 2882 C C . ILE B 1 115 ? 0.103 23.016 -3.881 1 98.81 115 ILE B C 1
ATOM 2884 O O . ILE B 1 115 ? 0.199 24.25 -3.92 1 98.81 115 ILE B O 1
ATOM 2888 N N . LEU B 1 116 ? -1.018 22.438 -3.779 1 98.88 116 LEU B N 1
ATOM 2889 C CA . LEU B 1 116 ? -2.244 23.109 -3.373 1 98.88 116 LEU B CA 1
ATOM 2890 C C . LEU B 1 116 ? -2.658 22.688 -1.969 1 98.88 116 LEU B C 1
ATOM 2892 O O . LEU B 1 116 ? -3.146 21.578 -1.771 1 98.88 116 LEU B O 1
ATOM 2896 N N . ALA B 1 117 ? -2.438 23.562 -1.012 1 98.94 117 ALA B N 1
ATOM 2897 C CA . ALA B 1 117 ? -2.729 23.297 0.395 1 98.94 117 ALA B CA 1
ATOM 2898 C C . ALA B 1 117 ? -4.09 23.859 0.788 1 98.94 117 ALA B C 1
ATOM 2900 O O . ALA B 1 117 ? -4.355 25.047 0.575 1 98.94 117 ALA B O 1
ATOM 2901 N N . LEU B 1 118 ? -4.906 23.031 1.342 1 98.88 118 LEU B N 1
ATOM 2902 C CA . LEU B 1 118 ? -6.281 23.422 1.637 1 98.88 118 LEU B CA 1
ATOM 2903 C C . LEU B 1 118 ? -6.535 23.422 3.141 1 98.88 118 LEU B C 1
ATOM 2905 O O . LEU B 1 118 ? -6.301 22.406 3.814 1 98.88 118 LEU B O 1
ATOM 2909 N N . ASP B 1 119 ? -7.074 24.5 3.611 1 98.81 119 ASP B N 1
ATOM 2910 C CA . ASP B 1 119 ? -7.539 24.625 4.988 1 98.81 119 ASP B CA 1
ATOM 2911 C C . ASP B 1 119 ? -8.93 24.016 5.16 1 98.81 119 ASP B C 1
ATOM 2913 O O . ASP B 1 119 ? -9.938 24.656 4.836 1 98.81 119 ASP B O 1
ATOM 2917 N N . THR B 1 120 ? -8.953 22.859 5.742 1 98.81 120 THR B N 1
ATOM 2918 C CA . THR B 1 120 ? -10.227 22.156 5.898 1 98.81 120 THR B CA 1
ATOM 2919 C C . THR B 1 120 ? -10.766 22.312 7.32 1 98.81 120 THR B C 1
ATOM 2921 O O . THR B 1 120 ? -11.719 21.641 7.707 1 98.81 120 THR B O 1
ATOM 2924 N N . LEU B 1 121 ? -10.156 23.125 8.102 1 98.44 121 LEU B N 1
ATOM 2925 C CA . LEU B 1 121 ? -10.555 23.359 9.484 1 98.44 121 LEU B CA 1
ATOM 2926 C C . LEU B 1 121 ? -11.953 23.969 9.555 1 98.44 121 LEU B C 1
ATOM 2928 O O . LEU B 1 121 ? -12.219 25 8.945 1 98.44 121 LEU B O 1
ATOM 2932 N N . TRP B 1 122 ? -12.828 23.281 10.219 1 97.81 122 TRP B N 1
ATOM 2933 C CA . TRP B 1 122 ? -14.18 23.734 10.531 1 97.81 122 TRP B CA 1
ATOM 2934 C C . TRP B 1 122 ? -14.297 24.109 12.008 1 97.81 122 TRP B C 1
ATOM 2936 O O . TRP B 1 122 ? -14.43 23.234 12.867 1 97.81 122 TRP B O 1
ATOM 2946 N N . ASP B 1 123 ? -14.32 25.438 12.258 1 95.25 123 ASP B N 1
ATOM 2947 C CA . ASP B 1 123 ? -14.25 25.938 13.625 1 95.25 123 ASP B CA 1
ATOM 2948 C C . ASP B 1 123 ? -15.289 25.25 14.508 1 95.25 123 ASP B C 1
ATOM 2950 O O . ASP B 1 123 ? -16.484 25.25 14.18 1 95.25 123 ASP B O 1
ATOM 2954 N N . GLY B 1 124 ? -14.742 24.656 15.57 1 94.75 124 GLY B N 1
ATOM 2955 C CA . GLY B 1 124 ? -15.609 24.062 16.578 1 94.75 124 GLY B CA 1
ATOM 2956 C C . GLY B 1 124 ? -16.062 22.656 16.219 1 94.75 124 GLY B C 1
ATOM 2957 O O . GLY B 1 124 ? -16.844 22.047 16.938 1 94.75 124 GLY B O 1
ATOM 2958 N N . GLN B 1 125 ? -15.609 22.172 15.117 1 97.56 125 GLN B N 1
ATOM 2959 C CA . GLN B 1 125 ? -16.016 20.844 14.672 1 97.56 125 GLN B CA 1
ATOM 2960 C C . GLN B 1 125 ? -14.812 19.906 14.539 1 97.56 125 GLN B C 1
ATOM 2962 O O . GLN B 1 125 ? -13.703 20.359 14.25 1 97.56 125 GLN B O 1
ATOM 2967 N N . ILE B 1 126 ? -15.07 18.672 14.766 1 97.56 126 ILE B N 1
ATOM 2968 C CA . ILE B 1 126 ? -14.062 17.641 14.531 1 97.56 126 ILE B CA 1
ATOM 2969 C C . ILE B 1 126 ? -13.914 17.391 13.039 1 97.56 126 ILE B C 1
ATOM 2971 O O . ILE B 1 126 ? -12.797 17.234 12.531 1 97.56 126 ILE B O 1
ATOM 2975 N N . ALA B 1 127 ? -15.062 17.391 12.297 1 98.44 127 ALA B N 1
ATOM 2976 C CA . ALA B 1 127 ? -15.094 17.172 10.852 1 98.44 127 ALA B CA 1
ATOM 2977 C C . ALA B 1 127 ? -14.602 18.406 10.102 1 98.44 127 ALA B C 1
ATOM 2979 O O . ALA B 1 127 ? -14.406 19.469 10.695 1 98.44 127 ALA B O 1
ATOM 2980 N N . GLY B 1 128 ? -14.266 18.203 8.789 1 98.75 128 GLY B N 1
ATOM 2981 C CA . GLY B 1 128 ? -13.734 19.281 7.973 1 98.75 128 GLY B CA 1
ATOM 2982 C C . GLY B 1 128 ? -14.742 19.844 6.996 1 98.75 128 GLY B C 1
ATOM 2983 O O . GLY B 1 128 ? -15.82 19.281 6.809 1 98.75 128 GLY B O 1
ATOM 2984 N N . ARG B 1 129 ? -14.336 20.953 6.457 1 98.5 129 ARG B N 1
ATOM 2985 C CA . ARG B 1 129 ? -15.188 21.641 5.504 1 98.5 129 ARG B CA 1
ATOM 2986 C C . ARG B 1 129 ? -14.359 22.391 4.469 1 98.5 129 ARG B C 1
ATOM 2988 O O . ARG B 1 129 ? -13.242 22.828 4.762 1 98.5 129 ARG B O 1
ATOM 2995 N N . LEU B 1 130 ? -14.82 22.359 3.295 1 98.56 130 LEU B N 1
ATOM 2996 C CA . LEU B 1 130 ? -14.453 23.312 2.256 1 98.56 130 LEU B CA 1
ATOM 2997 C C . LEU B 1 130 ? -15.672 24.109 1.782 1 98.56 130 LEU B C 1
ATOM 2999 O O . LEU B 1 130 ? -16.547 23.547 1.104 1 98.56 130 LEU B O 1
ATOM 3003 N N . ASP B 1 131 ? -15.75 25.359 2.178 1 97.5 131 ASP B N 1
ATOM 3004 C CA . ASP B 1 131 ? -16.922 26.125 1.753 1 97.5 131 ASP B CA 1
ATOM 3005 C C . ASP B 1 131 ? -16.812 26.516 0.279 1 97.5 131 ASP B C 1
ATOM 3007 O O . ASP B 1 131 ? -15.852 26.141 -0.398 1 97.5 131 ASP B O 1
ATOM 3011 N N . GLN B 1 132 ? -17.828 27.188 -0.195 1 97.62 132 GLN B N 1
ATOM 3012 C CA . GLN B 1 132 ? -17.922 27.484 -1.619 1 97.62 132 GLN B CA 1
ATOM 3013 C C . GLN B 1 132 ? -16.75 28.375 -2.072 1 97.62 132 GLN B C 1
ATOM 3015 O O . GLN B 1 132 ? -16.25 28.219 -3.189 1 97.62 132 GLN B O 1
ATOM 3020 N N . THR B 1 133 ? -16.312 29.281 -1.248 1 96.88 133 THR B N 1
ATOM 3021 C CA . THR B 1 133 ? -15.203 30.156 -1.592 1 96.88 133 THR B CA 1
ATOM 3022 C C . THR B 1 133 ? -13.922 29.359 -1.782 1 96.88 133 THR B C 1
ATOM 3024 O O . THR B 1 133 ? -13.172 29.594 -2.734 1 96.88 133 THR B O 1
ATOM 3027 N N . GLN B 1 134 ? -13.68 28.453 -0.96 1 97.56 134 GLN B N 1
ATOM 3028 C CA . GLN B 1 134 ? -12.492 27.609 -1.038 1 97.56 134 GLN B CA 1
ATOM 3029 C C . GLN B 1 134 ? -12.555 26.688 -2.25 1 97.56 134 GLN B C 1
ATOM 3031 O O . GLN B 1 134 ? -11.539 26.453 -2.908 1 97.56 134 GLN B O 1
ATOM 3036 N N . LEU B 1 135 ? -13.75 26.188 -2.506 1 98.44 135 LEU B N 1
ATOM 3037 C CA . LEU B 1 135 ? -13.922 25.312 -3.654 1 98.44 135 LEU B CA 1
ATOM 3038 C C . LEU B 1 135 ? -13.711 26.062 -4.961 1 98.44 135 LEU B C 1
ATOM 3040 O O . LEU B 1 135 ? -13.148 25.531 -5.914 1 98.44 135 LEU B O 1
ATOM 3044 N N . VAL B 1 136 ? -14.211 27.25 -5.004 1 98.06 136 VAL B N 1
ATOM 3045 C CA . VAL B 1 136 ? -13.992 28.094 -6.176 1 98.06 136 VAL B CA 1
ATOM 3046 C C . VAL B 1 136 ? -12.5 28.359 -6.336 1 98.06 136 VAL B C 1
ATOM 3048 O O . VAL B 1 136 ? -11.961 28.297 -7.445 1 98.06 136 VAL B O 1
ATOM 3051 N N . TRP B 1 137 ? -11.82 28.672 -5.227 1 98.12 137 TRP B N 1
ATOM 3052 C CA . TRP B 1 137 ? -10.375 28.891 -5.238 1 98.12 137 TRP B CA 1
ATOM 3053 C C . TRP B 1 137 ? -9.641 27.688 -5.816 1 98.12 137 TRP B C 1
ATOM 3055 O O . TRP B 1 137 ? -8.781 27.844 -6.688 1 98.12 137 TRP B O 1
ATOM 3065 N N . LEU B 1 138 ? -10.016 26.547 -5.379 1 98.44 138 LEU B N 1
ATOM 3066 C CA . LEU B 1 138 ? -9.391 25.312 -5.852 1 98.44 138 LEU B CA 1
ATOM 3067 C C . LEU B 1 138 ? -9.672 25.109 -7.336 1 98.44 138 LEU B C 1
ATOM 3069 O O . LEU B 1 138 ? -8.766 24.766 -8.102 1 98.44 138 LEU B O 1
ATOM 3073 N N . ALA B 1 139 ? -10.914 25.266 -7.695 1 98.44 139 ALA B N 1
ATOM 3074 C CA . ALA B 1 139 ? -11.312 25.094 -9.094 1 98.44 139 ALA B CA 1
ATOM 3075 C C . ALA B 1 139 ? -10.492 26 -10.008 1 98.44 139 ALA B C 1
ATOM 3077 O O . ALA B 1 139 ? -10.055 25.562 -11.078 1 98.44 139 ALA B O 1
ATOM 3078 N N . GLU B 1 140 ? -10.32 27.219 -9.562 1 98.19 140 GLU B N 1
ATOM 3079 C CA . GLU B 1 140 ? -9.555 28.172 -10.344 1 98.19 140 GLU B CA 1
ATOM 3080 C C . GLU B 1 140 ? -8.102 27.734 -10.5 1 98.19 140 GLU B C 1
ATOM 3082 O O . GLU B 1 140 ? -7.508 27.891 -11.57 1 98.19 140 GLU B O 1
ATOM 3087 N N . ARG B 1 141 ? -7.5 27.25 -9.445 1 97.94 141 ARG B N 1
ATOM 3088 C CA . ARG B 1 141 ? -6.121 26.781 -9.516 1 97.94 141 ARG B CA 1
ATOM 3089 C C . ARG B 1 141 ? -5.996 25.562 -10.414 1 97.94 141 ARG B C 1
ATOM 3091 O O . ARG B 1 141 ? -5.062 25.469 -11.211 1 97.94 141 ARG B O 1
ATOM 3098 N N . LEU B 1 142 ? -6.965 24.672 -10.305 1 97.88 142 LEU B N 1
ATOM 3099 C CA . LEU B 1 142 ? -6.922 23.438 -11.07 1 97.88 142 LEU B CA 1
ATOM 3100 C C . LEU B 1 142 ? -7.172 23.703 -12.547 1 97.88 142 LEU B C 1
ATOM 3102 O O . LEU B 1 142 ? -6.824 22.891 -13.398 1 97.88 142 LEU B O 1
ATOM 3106 N N . ALA B 1 143 ? -7.809 24.75 -12.812 1 97.25 143 ALA B N 1
ATOM 3107 C CA . ALA B 1 143 ? -8.102 25.109 -14.195 1 97.25 143 ALA B CA 1
ATOM 3108 C C . ALA B 1 143 ? -6.844 25.547 -14.93 1 97.25 143 ALA B C 1
ATOM 3110 O O . ALA B 1 143 ? -6.805 25.562 -16.156 1 97.25 143 ALA B O 1
ATOM 3111 N N . VAL B 1 144 ? -5.793 26.062 -14.164 1 96.88 144 VAL B N 1
ATOM 3112 C CA . VAL B 1 144 ? -4.52 26.453 -14.766 1 96.88 144 VAL B CA 1
ATOM 3113 C C . VAL B 1 144 ? -3.748 25.203 -15.195 1 96.88 144 VAL B C 1
ATOM 3115 O O . VAL B 1 144 ? -3.432 24.344 -14.367 1 96.88 144 VAL B O 1
ATOM 3118 N N . PRO B 1 145 ? -3.412 25.125 -16.422 1 94.06 145 PRO B N 1
ATOM 3119 C CA . PRO B 1 145 ? -2.756 23.906 -16.922 1 94.06 145 PRO B CA 1
ATOM 3120 C C . PRO B 1 145 ? -1.419 23.641 -16.234 1 94.06 145 PRO B C 1
ATOM 3122 O O . PRO B 1 145 ? -0.649 24.562 -15.984 1 94.06 145 PRO B O 1
ATOM 3125 N N . HIS B 1 146 ? -1.205 22.484 -15.734 1 95.94 146 HIS B N 1
ATOM 3126 C CA . HIS B 1 146 ? 0.035 21.953 -15.18 1 95.94 146 HIS B CA 1
ATOM 3127 C C . HIS B 1 146 ? 0.176 20.469 -15.477 1 95.94 146 HIS B C 1
ATOM 3129 O O . HIS B 1 146 ? -0.597 19.656 -14.961 1 95.94 146 HIS B O 1
ATOM 3135 N N . HIS B 1 147 ? 1.232 20.125 -16.281 1 93.75 147 HIS B N 1
ATOM 3136 C CA . HIS B 1 147 ? 1.361 18.75 -16.719 1 93.75 147 HIS B CA 1
ATOM 3137 C C . HIS B 1 147 ? 2.205 17.938 -15.75 1 93.75 147 HIS B C 1
ATOM 3139 O O . HIS B 1 147 ? 2.268 16.703 -15.852 1 93.75 147 HIS B O 1
ATOM 3145 N N . GLY B 1 148 ? 2.814 18.656 -14.797 1 95.81 148 GLY B N 1
ATOM 3146 C CA . GLY B 1 148 ? 3.541 17.984 -13.742 1 95.81 148 GLY B CA 1
ATOM 3147 C C . GLY B 1 148 ? 2.65 17.531 -12.594 1 95.81 148 GLY B C 1
ATOM 3148 O O . GLY B 1 148 ? 1.423 17.578 -12.703 1 95.81 148 GLY B O 1
ATOM 3149 N N . LEU B 1 149 ? 3.215 17.047 -11.57 1 97 149 LEU B N 1
ATOM 3150 C CA . LEU B 1 149 ? 2.48 16.531 -10.422 1 97 149 LEU B CA 1
ATOM 3151 C C . LEU B 1 149 ? 1.885 17.672 -9.602 1 97 149 LEU B C 1
ATOM 3153 O O . LEU B 1 149 ? 2.582 18.641 -9.266 1 97 149 LEU B O 1
ATOM 3157 N N . THR B 1 150 ? 0.612 17.609 -9.375 1 98.38 150 THR B N 1
ATOM 3158 C CA . THR B 1 150 ? -0.037 18.438 -8.359 1 98.38 150 THR B CA 1
ATOM 3159 C C . THR B 1 150 ? -0.253 17.625 -7.078 1 98.38 150 THR B C 1
ATOM 3161 O O . THR B 1 150 ? -0.791 16.516 -7.113 1 98.38 150 THR B O 1
ATOM 3164 N N . LEU B 1 151 ? 0.232 18.156 -6.016 1 98.5 151 LEU B N 1
ATOM 3165 C CA . LEU B 1 151 ? 0.023 17.594 -4.688 1 98.5 151 LEU B CA 1
ATOM 3166 C C . LEU B 1 151 ? -0.973 18.438 -3.893 1 98.5 151 LEU B C 1
ATOM 3168 O O . LEU B 1 151 ? -0.755 19.625 -3.68 1 98.5 151 LEU B O 1
ATOM 3172 N N . ILE B 1 152 ? -2.072 17.812 -3.52 1 98.88 152 ILE B N 1
ATOM 3173 C CA . ILE B 1 152 ? -3.016 18.484 -2.637 1 98.88 152 ILE B CA 1
ATOM 3174 C C . ILE B 1 152 ? -2.756 18.078 -1.189 1 98.88 152 ILE B C 1
ATOM 3176 O O . ILE B 1 152 ? -2.686 16.875 -0.881 1 98.88 152 ILE B O 1
ATOM 3180 N N . LEU B 1 153 ? -2.574 19.016 -0.363 1 98.94 153 LEU B N 1
ATOM 3181 C CA . LEU B 1 153 ? -2.486 18.797 1.077 1 98.94 153 LEU B CA 1
ATOM 3182 C C . LEU B 1 153 ? -3.783 19.203 1.77 1 98.94 153 LEU B C 1
ATOM 3184 O O . LEU B 1 153 ? -4.301 20.297 1.527 1 98.94 153 LEU B O 1
ATOM 3188 N N . MET B 1 154 ? -4.309 18.359 2.578 1 98.94 154 MET B N 1
ATOM 3189 C CA . MET B 1 154 ? -5.477 18.641 3.406 1 98.94 154 MET B CA 1
ATOM 3190 C C . MET B 1 154 ? -5.5 17.766 4.645 1 98.94 154 MET B C 1
ATOM 3192 O O . MET B 1 154 ? -4.996 16.641 4.621 1 98.94 154 MET B O 1
ATOM 3196 N N . HIS B 1 155 ? -6.027 18.266 5.66 1 98.94 155 HIS B N 1
ATOM 3197 C CA . HIS B 1 155 ? -6.027 17.5 6.895 1 98.94 155 HIS B CA 1
ATOM 3198 C C . HIS B 1 155 ? -7.117 16.422 6.879 1 98.94 155 HIS B C 1
ATOM 3200 O O . HIS B 1 155 ? -6.848 15.258 7.172 1 98.94 155 HIS B O 1
ATOM 3206 N N . HIS B 1 156 ? -8.336 16.828 6.531 1 98.94 156 HIS B N 1
ATOM 3207 C CA . HIS B 1 156 ? -9.492 15.945 6.512 1 98.94 156 HIS B CA 1
ATOM 3208 C C . HIS B 1 156 ? -9.633 15.25 5.16 1 98.94 156 HIS B C 1
ATOM 3210 O O . HIS B 1 156 ? -9.977 15.891 4.16 1 98.94 156 HIS B O 1
ATOM 3216 N N . PRO B 1 157 ? -9.414 13.938 5.156 1 98.81 157 PRO B N 1
ATOM 3217 C CA . PRO B 1 157 ? -9.516 13.242 3.869 1 98.81 157 PRO B CA 1
ATOM 3218 C C . PRO B 1 157 ? -10.914 13.328 3.26 1 98.81 157 PRO B C 1
ATOM 3220 O O . PRO B 1 157 ? -11.906 13.258 3.982 1 98.81 157 PRO B O 1
ATOM 3223 N N . ALA B 1 158 ? -10.961 13.516 1.939 1 98.31 158 ALA B N 1
ATOM 3224 C CA . ALA B 1 158 ? -12.211 13.43 1.196 1 98.31 158 ALA B CA 1
ATOM 3225 C C . ALA B 1 158 ? -12.453 12.008 0.694 1 98.31 158 ALA B C 1
ATOM 3227 O O . ALA B 1 158 ? -13.547 11.688 0.223 1 98.31 158 ALA B O 1
ATOM 3228 N N . PHE B 1 159 ? -11.398 11.156 0.766 1 97.5 159 PHE B N 1
ATOM 3229 C CA . PHE B 1 159 ? -11.422 9.773 0.311 1 97.5 159 PHE B CA 1
ATOM 3230 C C . PHE B 1 159 ? -11.633 8.82 1.483 1 97.5 159 PHE B C 1
ATOM 3232 O O . PHE B 1 159 ? -11.258 9.133 2.617 1 97.5 159 PHE B O 1
ATOM 3239 N N . PRO B 1 160 ? -12.234 7.688 1.23 1 95.31 160 PRO B N 1
ATOM 3240 C CA . PRO B 1 160 ? -12.633 6.824 2.344 1 95.31 160 PRO B CA 1
ATOM 3241 C C . PRO B 1 160 ? -11.492 5.938 2.836 1 95.31 160 PRO B C 1
ATOM 3243 O O . PRO B 1 160 ? -10.703 5.434 2.031 1 95.31 160 PRO B O 1
ATOM 3246 N N . SER B 1 161 ? -11.375 5.785 4.191 1 95.5 161 SER B N 1
ATOM 3247 C CA . SER B 1 161 ? -10.562 4.758 4.836 1 95.5 161 SER B CA 1
ATOM 3248 C C . SER B 1 161 ? -11.312 3.436 4.93 1 95.5 161 SER B C 1
ATOM 3250 O O . SER B 1 161 ? -10.711 2.391 5.184 1 95.5 161 SER B O 1
ATOM 3252 N N . GLN B 1 162 ? -12.617 3.469 4.785 1 93.94 162 GLN B N 1
ATOM 3253 C CA . GLN B 1 162 ? -13.539 2.348 4.945 1 93.94 162 GLN B CA 1
ATOM 3254 C C . GLN B 1 162 ? -13.703 1.982 6.418 1 93.94 162 GLN B C 1
ATOM 3256 O O . GLN B 1 162 ? -14.188 0.893 6.742 1 93.94 162 GLN B O 1
ATOM 3261 N N . MET B 1 163 ? -13.188 2.766 7.32 1 95.88 163 MET B N 1
ATOM 3262 C CA . MET B 1 163 ? -13.539 2.736 8.734 1 95.88 163 MET B CA 1
ATOM 3263 C C . MET B 1 163 ? -14.633 3.746 9.047 1 95.88 163 MET B C 1
ATOM 3265 O O . MET B 1 163 ? -14.352 4.918 9.297 1 95.88 163 MET B O 1
ATOM 3269 N N . ALA B 1 164 ? -15.867 3.258 9.094 1 94.06 164 ALA B N 1
ATOM 3270 C CA . ALA B 1 164 ? -17.078 4.07 8.984 1 94.06 164 ALA B CA 1
ATOM 3271 C C . ALA B 1 164 ? -17.109 5.152 10.062 1 94.06 164 ALA B C 1
ATOM 3273 O O . ALA B 1 164 ? -17.344 6.324 9.766 1 94.06 164 ALA B O 1
ATOM 3274 N N . PRO B 1 165 ? -16.828 4.809 11.328 1 95.19 165 PRO B N 1
ATOM 3275 C CA . PRO B 1 165 ? -16.891 5.848 12.352 1 95.19 165 PRO B CA 1
ATOM 3276 C C . PRO B 1 165 ? -15.875 6.965 12.133 1 95.19 165 PRO B C 1
ATOM 3278 O O . PRO B 1 165 ? -16.141 8.125 12.461 1 95.19 165 PRO B O 1
ATOM 3281 N N . LEU B 1 166 ? -14.695 6.66 11.594 1 96.38 166 LEU B N 1
ATOM 3282 C CA . LEU B 1 166 ? -13.672 7.664 11.336 1 96.38 166 LEU B CA 1
ATOM 3283 C C . LEU B 1 166 ? -13.984 8.453 10.07 1 96.38 166 LEU B C 1
ATOM 3285 O O . LEU B 1 166 ? -13.789 9.672 10.031 1 96.38 166 LEU B O 1
ATOM 3289 N N . ASP B 1 167 ? -14.484 7.746 9.078 1 96.38 167 ASP B N 1
ATOM 3290 C CA . ASP B 1 167 ? -14.875 8.406 7.836 1 96.38 167 ASP B CA 1
ATOM 3291 C C . ASP B 1 167 ? -15.969 9.438 8.078 1 96.38 167 ASP B C 1
ATOM 3293 O O . ASP B 1 167 ? -16.047 10.453 7.379 1 96.38 167 ASP B O 1
ATOM 3297 N N . ALA B 1 168 ? -16.766 9.211 9.109 1 95.62 168 ALA B N 1
ATOM 3298 C CA . ALA B 1 168 ? -17.875 10.109 9.422 1 95.62 168 ALA B CA 1
ATOM 3299 C C . ALA B 1 168 ? -17.375 11.438 9.977 1 95.62 168 ALA B C 1
ATOM 3301 O O . ALA B 1 168 ? -18.141 12.398 10.078 1 95.62 168 ALA B O 1
ATOM 3302 N N . MET B 1 169 ? -16.078 11.523 10.281 1 97.12 169 MET B N 1
ATOM 3303 C CA . MET B 1 169 ? -15.539 12.727 10.898 1 97.12 169 MET B CA 1
ATOM 3304 C C . MET B 1 169 ? -14.523 13.406 9.984 1 97.12 169 MET B C 1
ATOM 3306 O O . MET B 1 169 ? -13.75 14.258 10.43 1 97.12 169 MET B O 1
ATOM 3310 N N . THR B 1 170 ? -14.438 13.008 8.711 1 98.25 170 TH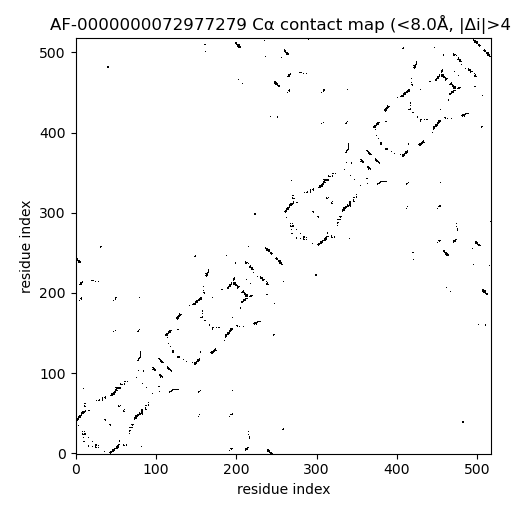R B N 1
ATOM 3311 C CA . THR B 1 170 ? -13.477 13.57 7.762 1 98.25 170 THR B CA 1
ATOM 3312 C C . THR B 1 170 ? -14.062 14.789 7.059 1 98.25 170 THR B C 1
ATOM 3314 O O . THR B 1 170 ? -14.766 15.594 7.676 1 98.25 170 THR B O 1
ATOM 3317 N N . LEU B 1 171 ? -13.695 15.031 5.828 1 98.75 171 LEU B N 1
ATOM 3318 C CA . LEU B 1 171 ? -14.297 16.141 5.098 1 98.75 171 LEU B CA 1
ATOM 3319 C C . LEU B 1 171 ? -15.789 15.906 4.875 1 98.75 171 LEU B C 1
ATOM 3321 O O . LEU B 1 171 ? -16.172 14.953 4.195 1 98.75 171 LEU B O 1
ATOM 3325 N N . GLN B 1 172 ? -16.625 16.734 5.469 1 97.56 172 GLN B N 1
ATOM 3326 C CA . GLN B 1 172 ? -18.078 16.547 5.391 1 97.56 172 GLN B CA 1
ATOM 3327 C C . GLN B 1 172 ? -18.719 17.594 4.484 1 97.56 172 GLN B C 1
ATOM 3329 O O . GLN B 1 172 ? -19.312 17.25 3.459 1 97.56 172 GLN B O 1
ATOM 3334 N N . ASP B 1 173 ? -18.516 18.812 4.855 1 98.12 173 ASP B N 1
ATOM 3335 C CA . ASP B 1 173 ? -19.047 19.891 4.035 1 98.12 173 ASP B CA 1
ATOM 3336 C C . ASP B 1 173 ? -18.141 20.188 2.846 1 98.12 173 ASP B C 1
ATOM 3338 O O . ASP B 1 173 ? -16.922 20.375 3.01 1 98.12 173 ASP B O 1
ATOM 3342 N N . GLY B 1 174 ? -18.719 20.188 1.619 1 98.56 174 GLY B N 1
ATOM 3343 C CA . GLY B 1 174 ? -17.969 20.469 0.409 1 98.56 174 GLY B CA 1
ATOM 3344 C C . GLY B 1 174 ? -17.344 19.234 -0.225 1 98.56 174 GLY B C 1
ATOM 3345 O O . GLY B 1 174 ? -16.703 19.328 -1.275 1 98.56 174 GLY B O 1
ATOM 3346 N N . ARG B 1 175 ? -17.625 18.094 0.403 1 98.31 175 ARG B N 1
ATOM 3347 C CA . ARG B 1 175 ? -16.984 16.859 -0.047 1 98.31 175 ARG B CA 1
ATOM 3348 C C . ARG B 1 175 ? -17.406 16.516 -1.472 1 98.31 175 ARG B C 1
ATOM 3350 O O . ARG B 1 175 ? -16.578 16.156 -2.303 1 98.31 175 ARG B O 1
ATOM 3357 N N . ALA B 1 176 ? -18.672 16.609 -1.757 1 98.12 176 ALA B N 1
ATOM 3358 C CA . ALA B 1 176 ? -19.188 16.25 -3.07 1 98.12 176 ALA B CA 1
ATOM 3359 C C . ALA B 1 176 ? -18.609 17.141 -4.164 1 98.12 176 ALA B C 1
ATOM 3361 O O . ALA B 1 176 ? -18.234 16.656 -5.234 1 98.12 176 ALA B O 1
ATOM 3362 N N . ASP B 1 177 ? -18.547 18.422 -3.9 1 98.56 177 ASP B N 1
ATOM 3363 C CA . ASP B 1 177 ? -17.984 19.359 -4.863 1 98.56 177 ASP B CA 1
ATOM 3364 C C . ASP B 1 177 ? -16.484 19.109 -5.066 1 98.56 177 ASP B C 1
ATOM 3366 O O . ASP B 1 177 ? -15.992 19.156 -6.195 1 98.56 177 ASP B O 1
ATOM 3370 N N . PHE B 1 178 ? -15.82 18.922 -3.998 1 98.75 178 PHE B N 1
ATOM 3371 C CA . PHE B 1 178 ? -14.406 18.578 -4.082 1 98.75 178 PHE B CA 1
ATOM 3372 C C . PHE B 1 178 ? -14.203 17.328 -4.93 1 98.75 178 PHE B C 1
ATOM 3374 O O . PHE B 1 178 ? -13.352 17.312 -5.82 1 98.75 178 PHE B O 1
ATOM 3381 N N . GLU B 1 179 ? -14.969 16.297 -4.633 1 98.12 179 GLU B N 1
ATOM 3382 C CA . GLU B 1 179 ? -14.898 15.039 -5.375 1 98.12 179 GLU B CA 1
ATOM 3383 C C . GLU B 1 179 ? -15.109 15.266 -6.867 1 98.12 179 GLU B C 1
ATOM 3385 O O . GLU B 1 179 ? -14.406 14.68 -7.695 1 98.12 179 GLU B O 1
ATOM 3390 N N . ARG B 1 180 ? -16.062 16.062 -7.23 1 97.75 180 ARG B N 1
ATOM 3391 C CA . ARG B 1 180 ? -16.328 16.375 -8.633 1 97.75 180 ARG B CA 1
ATOM 3392 C C . ARG B 1 180 ? -15.109 17.031 -9.289 1 97.75 180 ARG B C 1
ATOM 3394 O O . ARG B 1 180 ? -14.766 16.703 -10.43 1 97.75 180 ARG B O 1
ATOM 3401 N N . LEU B 1 181 ? -14.438 17.984 -8.547 1 98.06 181 LEU B N 1
ATOM 3402 C CA . LEU B 1 181 ? -13.25 18.641 -9.07 1 98.06 181 LEU B CA 1
ATOM 3403 C C . LEU B 1 181 ? -12.141 17.641 -9.328 1 98.06 181 LEU B C 1
ATOM 3405 O O . LEU B 1 181 ? -11.508 17.656 -10.391 1 98.06 181 LEU B O 1
ATOM 3409 N N . ILE B 1 182 ? -11.969 16.719 -8.375 1 96.44 182 ILE B N 1
ATOM 3410 C CA . ILE B 1 182 ? -10.891 15.734 -8.445 1 96.44 182 ILE B CA 1
ATOM 3411 C C . ILE B 1 182 ? -11.18 14.734 -9.562 1 96.44 182 ILE B C 1
ATOM 3413 O O . ILE B 1 182 ? -10.289 14.391 -10.336 1 96.44 182 ILE B O 1
ATOM 3417 N N . ALA B 1 183 ? -12.414 14.328 -9.664 1 94.38 183 ALA B N 1
ATOM 3418 C CA . ALA B 1 183 ? -12.812 13.328 -10.656 1 94.38 183 ALA B CA 1
ATOM 3419 C C . ALA B 1 183 ? -12.648 13.867 -12.078 1 94.38 183 ALA B C 1
ATOM 3421 O O . ALA B 1 183 ? -12.469 13.102 -13.023 1 94.38 183 ALA B O 1
ATOM 3422 N N . ASN B 1 184 ? -12.656 15.195 -12.234 1 94.69 184 ASN B N 1
ATOM 3423 C CA . ASN B 1 184 ? -12.594 15.812 -13.555 1 94.69 184 ASN B CA 1
ATOM 3424 C C . ASN B 1 184 ? -11.188 16.297 -13.883 1 94.69 184 ASN B C 1
ATOM 3426 O O . ASN B 1 184 ? -10.945 16.828 -14.969 1 94.69 184 ASN B O 1
ATOM 3430 N N . TYR B 1 185 ? -10.312 16.203 -12.938 1 95.25 185 TYR B N 1
ATOM 3431 C CA . TYR B 1 185 ? -8.938 16.641 -13.172 1 95.25 185 TYR B CA 1
ATOM 3432 C C . TYR B 1 185 ? -8.133 15.523 -13.836 1 95.25 185 TYR B C 1
ATOM 3434 O O . TYR B 1 185 ? -7.977 14.438 -13.281 1 95.25 185 TYR B O 1
ATOM 3442 N N . ASN B 1 186 ? -7.543 15.719 -15 1 91.56 186 ASN B N 1
ATOM 3443 C CA . ASN B 1 186 ? -6.996 14.664 -15.844 1 91.56 186 ASN B CA 1
ATOM 3444 C C . ASN B 1 186 ? -5.469 14.672 -15.836 1 91.56 186 ASN B C 1
ATOM 3446 O O . ASN B 1 186 ? -4.836 13.945 -16.594 1 91.56 186 ASN B O 1
ATOM 3450 N N . GLU B 1 187 ? -4.844 15.516 -15.062 1 95.19 187 GLU B N 1
ATOM 3451 C CA . GLU B 1 187 ? -3.391 15.562 -14.914 1 95.19 187 GLU B CA 1
ATOM 3452 C C . GLU B 1 187 ? -2.943 14.844 -13.641 1 95.19 187 GLU B C 1
ATOM 3454 O O . GLU B 1 187 ? -3.768 14.516 -12.789 1 95.19 187 GLU B O 1
ATOM 3459 N N . PRO B 1 188 ? -1.627 14.445 -13.523 1 95.31 188 PRO B N 1
ATOM 3460 C CA . PRO B 1 188 ? -1.15 13.75 -12.32 1 95.31 188 PRO B CA 1
ATOM 3461 C C . PRO B 1 188 ? -1.475 14.5 -11.039 1 95.31 188 PRO B C 1
ATOM 3463 O O . PRO B 1 188 ? -1.175 15.695 -10.922 1 95.31 188 PRO B O 1
ATOM 3466 N N . LEU B 1 189 ? -2.154 13.812 -10.164 1 96.69 189 LEU B N 1
ATOM 3467 C CA . LEU B 1 189 ? -2.615 14.391 -8.906 1 96.69 189 LEU B CA 1
ATOM 3468 C C . LEU B 1 189 ? -2.467 13.391 -7.762 1 96.69 189 LEU B C 1
ATOM 3470 O O . LEU B 1 189 ? -2.707 12.195 -7.945 1 96.69 189 LEU B O 1
ATOM 3474 N N . ARG B 1 190 ? -2.064 13.867 -6.609 1 97.19 190 ARG B N 1
ATOM 3475 C CA . ARG B 1 190 ? -2.018 13.094 -5.375 1 97.19 190 ARG B CA 1
ATOM 3476 C C . ARG B 1 190 ? -2.539 13.906 -4.195 1 97.19 190 ARG B C 1
ATOM 3478 O O . ARG B 1 190 ? -2.375 15.133 -4.16 1 97.19 190 ARG B O 1
ATOM 3485 N N . ILE B 1 191 ? -3.135 13.219 -3.268 1 98.69 191 ILE B N 1
ATOM 3486 C CA . ILE B 1 191 ? -3.695 13.898 -2.104 1 98.69 191 ILE B CA 1
ATOM 3487 C C . ILE B 1 191 ? -3.082 13.32 -0.828 1 98.69 191 ILE B C 1
ATOM 3489 O O . ILE B 1 191 ? -3.094 12.109 -0.617 1 98.69 191 ILE B O 1
ATOM 3493 N N . LEU B 1 192 ? -2.504 14.172 -0.017 1 98.88 192 LEU B N 1
ATOM 3494 C CA . LEU B 1 192 ? -1.94 13.797 1.275 1 98.88 192 LEU B CA 1
ATOM 3495 C C . LEU B 1 192 ? -2.756 14.391 2.418 1 98.88 192 LEU B C 1
ATOM 3497 O O . LEU B 1 192 ? -3.07 15.586 2.404 1 98.88 192 LEU B O 1
ATOM 3501 N N . SER B 1 193 ? -3.146 13.562 3.389 1 98.94 193 SER B N 1
ATOM 3502 C CA . SER B 1 193 ? -4.031 13.977 4.473 1 98.94 193 SER B CA 1
ATOM 3503 C C . SER B 1 193 ? -3.578 13.398 5.809 1 98.94 193 SER B C 1
ATOM 3505 O O . SER B 1 193 ? -2.5 12.805 5.902 1 98.94 193 SER B O 1
ATOM 3507 N N . GLY B 1 194 ? -4.285 13.727 6.891 1 98.75 194 GLY B N 1
ATOM 3508 C CA . GLY B 1 194 ? -4.113 13.211 8.242 1 98.75 194 GLY B CA 1
ATOM 3509 C C . GLY B 1 194 ? -5.426 12.891 8.93 1 98.75 194 GLY B C 1
ATOM 3510 O O . GLY B 1 194 ? -6.289 12.227 8.359 1 98.75 194 GLY B O 1
ATOM 3511 N N . HIS B 1 195 ? -5.582 13.109 10.109 1 98.62 195 HIS B N 1
ATOM 3512 C CA . HIS B 1 195 ? -6.824 13.172 10.875 1 98.62 195 HIS B CA 1
ATOM 3513 C C . HIS B 1 195 ? -7.262 11.781 11.32 1 98.62 195 HIS B C 1
ATOM 3515 O O . HIS B 1 195 ? -7.742 11.609 12.445 1 98.62 195 HIS B O 1
ATOM 3521 N N . ILE B 1 196 ? -6.977 10.805 10.57 1 97.56 196 ILE B N 1
ATOM 3522 C CA . ILE B 1 196 ? -7.488 9.453 10.781 1 97.56 196 ILE B CA 1
ATOM 3523 C C . ILE B 1 196 ? -6.684 8.758 11.883 1 97.56 196 ILE B C 1
ATOM 3525 O O . ILE B 1 196 ? -7.203 7.891 12.586 1 97.56 196 ILE B O 1
ATOM 3529 N N . HIS B 1 197 ? -5.402 9.117 12.094 1 97.5 197 HIS B N 1
ATOM 3530 C CA . HIS B 1 197 ? -4.492 8.57 13.094 1 97.5 197 HIS B CA 1
ATOM 3531 C C . HIS B 1 197 ? -4.234 7.086 12.852 1 97.5 197 HIS B C 1
ATOM 3533 O O . HIS B 1 197 ? -4.059 6.32 13.805 1 97.5 197 HIS B O 1
ATOM 3539 N N . ARG B 1 198 ? -4.32 6.711 11.703 1 96.25 198 ARG B N 1
ATOM 3540 C CA . ARG B 1 198 ? -3.883 5.418 11.188 1 96.25 198 ARG B CA 1
ATOM 3541 C C . ARG B 1 198 ? -3.473 5.523 9.719 1 96.25 198 ARG B C 1
ATOM 3543 O O . ARG B 1 198 ? -4.285 5.891 8.867 1 96.25 198 ARG B O 1
ATOM 3550 N N . PRO B 1 199 ? -2.217 5.273 9.469 1 97.12 199 PRO B N 1
ATOM 3551 C CA . PRO B 1 199 ? -1.75 5.453 8.094 1 97.12 199 PRO B CA 1
ATOM 3552 C C . PRO B 1 199 ? -2.367 4.449 7.125 1 97.12 199 PRO B C 1
ATOM 3554 O O . PRO B 1 199 ? -2.553 3.281 7.473 1 97.12 199 PRO B O 1
ATOM 3557 N N . PHE B 1 200 ? -2.719 4.867 5.953 1 97.25 200 PHE B N 1
ATOM 3558 C CA . PHE B 1 200 ? -3.191 4.02 4.863 1 97.25 200 PHE B CA 1
ATOM 3559 C C . PHE B 1 200 ? -3.025 4.723 3.521 1 97.25 200 PHE B C 1
ATOM 3561 O O . PHE B 1 200 ? -2.688 5.906 3.473 1 97.25 200 PHE B O 1
ATOM 3568 N N . GLN B 1 201 ? -3.145 4 2.486 1 97.19 201 GLN B N 1
ATOM 3569 C CA . GLN B 1 201 ? -3.141 4.523 1.125 1 97.19 201 GLN B CA 1
ATOM 3570 C C . GLN B 1 201 ? -4.387 4.082 0.363 1 97.19 201 GLN B C 1
ATOM 3572 O O . GLN B 1 201 ? -4.988 3.059 0.688 1 97.19 201 GLN B O 1
ATOM 3577 N N . THR B 1 202 ? -4.785 4.922 -0.558 1 95.44 202 THR B N 1
ATOM 3578 C CA . THR B 1 202 ? -5.988 4.602 -1.319 1 95.44 202 THR B CA 1
ATOM 3579 C C . THR B 1 202 ? -5.879 5.125 -2.748 1 95.44 202 THR B C 1
ATOM 3581 O O . THR B 1 202 ? -5.207 6.129 -2.996 1 95.44 202 THR B O 1
ATOM 3584 N N . LEU B 1 203 ? -6.363 4.348 -3.637 1 94.44 203 LEU B N 1
ATOM 3585 C CA . LEU B 1 203 ? -6.77 4.871 -4.938 1 94.44 203 LEU B CA 1
ATOM 3586 C C . LEU B 1 203 ? -8.234 5.301 -4.918 1 94.44 203 LEU B C 1
ATOM 3588 O O . LEU B 1 203 ? -9.109 4.512 -4.562 1 94.44 203 LEU B O 1
ATOM 3592 N N . TRP B 1 204 ? -8.469 6.559 -5.168 1 95.69 204 TRP B N 1
ATOM 3593 C CA . TRP B 1 204 ? -9.797 7.16 -5.117 1 95.69 204 TRP B CA 1
ATOM 3594 C C . TRP B 1 204 ? -10.102 7.91 -6.41 1 95.69 204 TRP B C 1
ATOM 3596 O O . TRP B 1 204 ? -9.555 8.984 -6.652 1 95.69 204 TRP B O 1
ATOM 3606 N N . HIS B 1 205 ? -10.977 7.324 -7.301 1 92.06 205 HIS B N 1
ATOM 3607 C CA . HIS B 1 205 ? -11.25 7.852 -8.633 1 92.06 205 HIS B CA 1
ATOM 3608 C C . HIS B 1 205 ? -9.969 7.945 -9.461 1 92.06 205 HIS B C 1
ATOM 3610 O O . HIS B 1 205 ? -9.758 8.93 -10.172 1 92.06 205 HIS B O 1
ATOM 3616 N N . GLY B 1 206 ? -9.164 6.977 -9.234 1 90.31 206 GLY B N 1
ATOM 3617 C CA . GLY B 1 206 ? -7.93 6.922 -10 1 90.31 206 GLY B CA 1
ATOM 3618 C C . GLY B 1 206 ? -6.832 7.801 -9.422 1 90.31 206 GLY B C 1
ATOM 3619 O O . GLY B 1 206 ? -5.723 7.84 -9.953 1 90.31 206 GLY B O 1
ATOM 3620 N N . VAL B 1 207 ? -7.066 8.477 -8.32 1 94.88 207 VAL B N 1
ATOM 3621 C CA . VAL B 1 207 ? -6.098 9.367 -7.688 1 94.88 207 VAL B CA 1
ATOM 3622 C C . VAL B 1 207 ? -5.48 8.68 -6.473 1 94.88 207 VAL B C 1
ATOM 3624 O O . VAL B 1 207 ? -6.195 8.117 -5.641 1 94.88 207 VAL B O 1
ATOM 3627 N N . PHE B 1 208 ? -4.152 8.719 -6.426 1 95.5 208 PHE B N 1
ATOM 3628 C CA . PHE B 1 208 ? -3.475 8.156 -5.266 1 95.5 208 PHE B CA 1
ATOM 3629 C C . PHE B 1 208 ? -3.562 9.109 -4.074 1 95.5 208 PHE B C 1
ATOM 3631 O O . PHE B 1 208 ? -3.287 10.305 -4.207 1 95.5 208 PHE B O 1
ATOM 3638 N N . CYS B 1 209 ? -3.959 8.57 -2.977 1 97.88 209 CYS B N 1
ATOM 3639 C CA . CYS B 1 209 ? -4.117 9.336 -1.744 1 97.88 209 CYS B CA 1
ATOM 3640 C C . CYS B 1 209 ? -3.475 8.609 -0.568 1 97.88 209 CYS B C 1
ATOM 3642 O O . CYS B 1 209 ? -3.342 7.387 -0.585 1 97.88 209 CYS B O 1
ATOM 3644 N N . ALA B 1 210 ? -3.074 9.398 0.398 1 98.44 210 ALA B N 1
ATOM 3645 C CA . ALA B 1 210 ? -2.461 8.781 1.575 1 98.44 210 ALA B CA 1
ATOM 3646 C C . ALA B 1 210 ? -2.801 9.57 2.84 1 98.44 210 ALA B C 1
ATOM 3648 O O . ALA B 1 210 ? -2.961 10.789 2.797 1 98.44 210 ALA B O 1
ATOM 3649 N N . VAL B 1 211 ? -2.963 8.859 3.883 1 98.62 211 VAL B N 1
ATOM 3650 C CA . VAL B 1 211 ? -2.986 9.398 5.242 1 98.62 211 VAL B CA 1
ATOM 3651 C C . VAL B 1 211 ? -1.758 8.914 6.008 1 98.62 211 VAL B C 1
ATOM 3653 O O . VAL B 1 211 ? -1.478 7.711 6.051 1 98.62 211 VAL B O 1
ATOM 3656 N N . SER B 1 212 ? -0.997 9.852 6.48 1 97.88 212 SER B N 1
ATOM 3657 C CA . SER B 1 212 ? 0.185 9.492 7.258 1 97.88 212 SER B CA 1
ATOM 3658 C C . SER B 1 212 ? -0.183 9.164 8.703 1 97.88 212 SER B C 1
ATOM 3660 O O . SER B 1 212 ? -1.285 9.477 9.156 1 97.88 212 SER B O 1
ATOM 3662 N N . GLY B 1 213 ? 0.721 8.5 9.406 1 95.31 213 GLY B N 1
ATOM 3663 C CA . GLY B 1 213 ? 0.537 8.227 10.828 1 95.31 213 GLY B CA 1
ATOM 3664 C C . GLY B 1 213 ? 0.676 9.461 11.695 1 95.31 213 GLY B C 1
ATOM 3665 O O . GLY B 1 213 ? 1.201 10.484 11.258 1 95.31 213 GLY B O 1
ATOM 3666 N N . GLY B 1 214 ? 0.132 9.391 12.82 1 96.81 214 GLY B N 1
ATOM 3667 C CA . GLY B 1 214 ? 0.295 10.375 13.883 1 96.81 214 GLY B CA 1
ATOM 3668 C C . GLY B 1 214 ? 0.923 9.797 15.141 1 96.81 214 GLY B C 1
ATOM 3669 O O . GLY B 1 214 ? 0.372 8.883 15.75 1 96.81 214 GLY B O 1
ATOM 3670 N N . PRO B 1 215 ? 2.07 10.305 15.461 1 97.81 215 PRO B N 1
ATOM 3671 C CA . PRO B 1 215 ? 2.789 9.727 16.594 1 97.81 215 PRO B CA 1
ATOM 3672 C C . PRO B 1 215 ? 2.082 9.969 17.922 1 97.81 215 PRO B C 1
ATOM 3674 O O . PRO B 1 215 ? 2.455 9.383 18.953 1 97.81 215 PRO B O 1
ATOM 3677 N N . ALA B 1 216 ? 1.069 10.82 17.906 1 98.38 216 ALA B N 1
ATOM 3678 C CA . ALA B 1 216 ? 0.401 11.18 19.156 1 98.38 216 ALA B CA 1
ATOM 3679 C C . ALA B 1 216 ? -0.435 10.016 19.688 1 98.38 216 ALA B C 1
ATOM 3681 O O . ALA B 1 216 ? -0.535 9.82 20.906 1 98.38 216 ALA B O 1
ATOM 3682 N N . PHE B 1 217 ? -1.082 9.359 18.891 1 97.88 217 PHE B N 1
ATOM 3683 C CA . PHE B 1 217 ? -1.832 8.133 19.156 1 97.88 217 PHE B CA 1
ATOM 3684 C C . PHE B 1 217 ? -2.27 7.488 17.844 1 97.88 217 PHE B C 1
ATOM 3686 O O . PHE B 1 217 ? -2.172 8.102 16.781 1 97.88 217 PHE B O 1
ATOM 3693 N N . GLN B 1 218 ? -2.656 6.285 17.828 1 97.44 218 GLN B N 1
ATOM 3694 C CA . GLN B 1 218 ? -3.074 5.551 16.641 1 97.44 218 GLN B CA 1
ATOM 3695 C C . GLN B 1 218 ? -4.367 4.781 16.891 1 97.44 218 GLN B C 1
ATOM 3697 O O . GLN B 1 218 ? -4.555 4.215 17.984 1 97.44 218 GLN B O 1
ATOM 3702 N N . HIS B 1 219 ? -5.27 4.777 15.922 1 97.25 219 HIS B N 1
ATOM 3703 C CA . HIS B 1 219 ? -6.504 4.004 15.992 1 97.25 219 HIS B CA 1
ATOM 3704 C C . HIS B 1 219 ? -6.293 2.58 15.492 1 97.25 219 HIS B C 1
ATOM 3706 O O . HIS B 1 219 ? -5.48 2.346 14.594 1 97.25 219 HIS B O 1
ATOM 3712 N N . ALA B 1 220 ? -7.039 1.659 16.094 1 95.88 220 ALA B N 1
ATOM 3713 C CA . ALA B 1 220 ? -7.043 0.275 15.633 1 95.88 220 ALA B CA 1
ATOM 3714 C C . ALA B 1 220 ? -7.668 0.164 14.242 1 95.88 220 ALA B C 1
ATOM 3716 O O . ALA B 1 220 ? -8.492 0.999 13.859 1 95.88 220 ALA B O 1
ATOM 3717 N N . LEU B 1 221 ? -7.258 -0.802 13.469 1 96.25 221 LEU B N 1
ATOM 3718 C CA . LEU B 1 221 ? -7.875 -1.103 12.188 1 96.25 221 LEU B CA 1
ATOM 3719 C C . LEU B 1 221 ? -9.211 -1.82 12.375 1 96.25 221 LEU B C 1
ATOM 3721 O O . LEU B 1 221 ? -9.25 -2.939 12.891 1 96.25 221 LEU B O 1
ATOM 3725 N N . THR B 1 222 ? -10.273 -1.193 12.062 1 95.44 222 THR B N 1
ATOM 3726 C CA . THR B 1 222 ? -11.609 -1.777 12.102 1 95.44 222 THR B CA 1
ATOM 3727 C C . THR B 1 222 ? -12.344 -1.528 10.781 1 95.44 222 THR B C 1
ATOM 3729 O O . THR B 1 222 ? -12.734 -0.395 10.484 1 95.44 222 THR B O 1
ATOM 3732 N N . LEU B 1 223 ? -12.641 -2.627 10.039 1 95.38 223 LEU B N 1
ATOM 3733 C CA . LEU B 1 223 ? -13.266 -2.471 8.727 1 95.38 223 LEU B CA 1
ATOM 3734 C C . LEU B 1 223 ? -14.711 -2.953 8.75 1 95.38 223 LEU B C 1
ATOM 3736 O O . LEU B 1 223 ? -15.383 -2.951 7.723 1 95.38 223 LEU B O 1
ATOM 3740 N N . ASP B 1 224 ? -15.141 -3.383 9.953 1 93.06 224 ASP B N 1
ATOM 3741 C CA . ASP B 1 224 ? -16.562 -3.686 10.133 1 93.06 224 ASP B CA 1
ATOM 3742 C C . ASP B 1 224 ? -17.406 -2.424 10.008 1 93.06 224 ASP B C 1
ATOM 3744 O O . ASP B 1 224 ? -17.25 -1.482 10.789 1 93.06 224 ASP B O 1
ATOM 3748 N N . PRO B 1 225 ? -18.344 -2.385 9.031 1 88.94 225 PRO B N 1
ATOM 3749 C CA . PRO B 1 225 ? -19.141 -1.172 8.797 1 88.94 225 PRO B CA 1
ATOM 3750 C C . PRO B 1 225 ? -20.016 -0.809 9.992 1 88.94 225 PRO B C 1
ATOM 3752 O O . PRO B 1 225 ? -20.453 0.34 10.117 1 88.94 225 PRO B O 1
ATOM 3755 N N . ASP B 1 226 ? -20.25 -1.77 10.852 1 90.81 226 ASP B N 1
ATOM 3756 C CA . ASP B 1 226 ? -21.156 -1.539 11.977 1 90.81 226 ASP B CA 1
ATOM 3757 C C . ASP B 1 226 ? -20.359 -1.366 13.273 1 90.81 226 ASP B C 1
ATOM 3759 O O . ASP B 1 226 ? -20.953 -1.312 14.359 1 90.81 226 ASP B O 1
ATOM 3763 N N . ALA B 1 227 ? -19.062 -1.309 13.062 1 91.44 227 ALA B N 1
ATOM 3764 C CA . ALA B 1 227 ? -18.219 -1.202 14.258 1 91.44 227 ALA B CA 1
ATOM 3765 C C . ALA B 1 227 ? -18.375 0.17 14.906 1 91.44 227 ALA B C 1
ATOM 3767 O O . ALA B 1 227 ? -18.656 1.158 14.234 1 91.44 227 ALA B O 1
ATOM 3768 N N . ASP B 1 228 ? -18.109 0.257 16.203 1 93.06 228 ASP B N 1
ATOM 3769 C CA . ASP B 1 228 ? -17.953 1.526 16.906 1 93.06 228 ASP B CA 1
ATOM 3770 C C . ASP B 1 228 ? -16.609 2.172 16.562 1 93.06 228 ASP B C 1
ATOM 3772 O O . ASP B 1 228 ? -15.805 1.587 15.836 1 93.06 228 ASP B O 1
ATOM 3776 N N . GLU B 1 229 ? -16.422 3.359 16.953 1 93.06 229 GLU B N 1
ATOM 3777 C CA . GLU B 1 229 ? -15.125 4.012 16.797 1 93.06 229 GLU B CA 1
ATOM 3778 C C . GLU B 1 229 ? -14 3.143 17.344 1 93.06 229 GLU B C 1
ATOM 3780 O O . GLU B 1 229 ? -14.102 2.635 18.469 1 93.06 229 GLU B O 1
ATOM 3785 N N . PRO B 1 230 ? -13.07 2.994 16.578 1 94.69 230 PRO B N 1
ATOM 3786 C CA . PRO B 1 230 ? -12 2.113 17.062 1 94.69 230 PRO B CA 1
ATOM 3787 C C . PRO B 1 230 ? -11.25 2.691 18.25 1 94.69 230 PRO B C 1
ATOM 3789 O O . PRO B 1 230 ? -11.07 3.908 18.344 1 94.69 230 PRO B O 1
ATOM 3792 N N . GLY B 1 231 ? -10.797 1.872 19.141 1 94.62 231 GLY B N 1
ATOM 3793 C CA . GLY B 1 231 ? -9.93 2.287 20.234 1 94.62 231 GLY B CA 1
ATOM 3794 C C . GLY B 1 231 ? -8.516 2.596 19.781 1 94.62 231 GLY B C 1
ATOM 3795 O O . GLY B 1 231 ? -8.195 2.498 18.594 1 94.62 231 GLY B O 1
ATOM 3796 N N . ILE B 1 232 ? -7.695 2.998 20.672 1 95 232 ILE B N 1
ATOM 3797 C CA . ILE B 1 232 ? -6.289 3.293 20.438 1 95 232 ILE B CA 1
ATOM 3798 C C . ILE B 1 232 ? -5.469 2.006 20.516 1 95 232 ILE B C 1
ATOM 3800 O O . ILE B 1 232 ? -5.824 1.085 21.25 1 95 232 ILE B O 1
ATOM 3804 N N . VAL B 1 233 ? -4.43 2.018 19.703 1 94.88 233 VAL B N 1
ATOM 3805 C CA . VAL B 1 233 ? -3.57 0.839 19.703 1 94.88 233 VAL B CA 1
ATOM 3806 C C . VAL B 1 233 ? -2.107 1.267 19.797 1 94.88 233 VAL B C 1
ATOM 3808 O O . VAL B 1 233 ? -1.771 2.422 19.531 1 94.88 233 VAL B O 1
ATOM 3811 N N . ALA B 1 234 ? -1.215 0.284 20.266 1 90.75 234 ALA B N 1
ATOM 3812 C CA . ALA B 1 234 ? 0.231 0.488 20.312 1 90.75 234 ALA B CA 1
ATOM 3813 C C . ALA B 1 234 ? 0.921 -0.172 19.125 1 90.75 234 ALA B C 1
ATOM 3815 O O . ALA B 1 234 ? 1.753 -1.065 19.297 1 90.75 234 ALA B O 1
ATOM 3816 N N . GLU B 1 235 ? 0.567 0.151 17.938 1 92.88 235 GLU B N 1
ATOM 3817 C CA . GLU B 1 235 ? 1.257 -0.283 16.719 1 92.88 235 GLU B CA 1
ATOM 3818 C C . GLU B 1 235 ? 2.48 0.585 16.438 1 92.88 235 GLU B C 1
ATOM 3820 O O . GLU B 1 235 ? 2.586 1.702 16.953 1 92.88 235 GLU B O 1
ATOM 3825 N N . PRO B 1 236 ? 3.492 0.029 15.719 1 92.12 236 PRO B N 1
ATOM 3826 C CA . PRO B 1 236 ? 4.648 0.858 15.375 1 92.12 236 PRO B CA 1
ATOM 3827 C C . PRO B 1 236 ? 4.262 2.125 14.617 1 92.12 236 PRO B C 1
ATOM 3829 O O . PRO B 1 236 ? 3.387 2.088 13.75 1 92.12 236 PRO B O 1
ATOM 3832 N N . TYR B 1 237 ? 4.891 3.156 15.094 1 95.88 237 TYR B N 1
ATOM 3833 C CA . TYR B 1 237 ? 4.648 4.383 14.344 1 95.88 237 TYR B CA 1
ATOM 3834 C C . TYR B 1 237 ? 5.441 4.387 13.039 1 95.88 237 TYR B C 1
ATOM 3836 O O . TYR B 1 237 ? 6.594 3.957 13.008 1 95.88 237 TYR B O 1
ATOM 3844 N N . ALA B 1 238 ? 4.812 4.938 12.078 1 96.62 238 ALA B N 1
ATOM 3845 C CA . ALA B 1 238 ? 5.473 5.09 10.789 1 96.62 238 ALA B CA 1
ATOM 3846 C C . ALA B 1 238 ? 4.977 6.332 10.062 1 96.62 238 ALA B C 1
ATOM 3848 O O . ALA B 1 238 ? 3.85 6.781 10.289 1 96.62 238 ALA B O 1
ATOM 3849 N N . TYR B 1 239 ? 5.797 6.902 9.297 1 98.19 239 TYR B N 1
ATOM 3850 C CA . TYR B 1 239 ? 5.438 7.918 8.312 1 98.19 239 TYR B CA 1
ATOM 3851 C C . TYR B 1 239 ? 5.871 7.5 6.914 1 98.19 239 TYR B C 1
ATOM 3853 O O . TYR B 1 239 ? 6.488 6.445 6.738 1 98.19 239 TYR B O 1
ATOM 3861 N N . PHE B 1 240 ? 5.434 8.266 5.914 1 98.56 240 PHE B N 1
ATOM 3862 C CA . PHE B 1 240 ? 5.695 7.852 4.539 1 98.56 240 PHE B CA 1
ATOM 3863 C C . PHE B 1 240 ? 6.824 8.68 3.934 1 98.56 240 PHE B C 1
ATOM 3865 O O . PHE B 1 240 ? 6.895 9.891 4.141 1 98.56 240 PHE B O 1
ATOM 3872 N N . ILE B 1 241 ? 7.758 8.008 3.236 1 98.62 241 ILE B N 1
ATOM 3873 C CA . ILE B 1 241 ? 8.734 8.641 2.361 1 98.62 241 ILE B CA 1
ATOM 3874 C C . ILE B 1 241 ? 8.352 8.406 0.902 1 98.62 241 ILE B C 1
ATOM 3876 O O . ILE B 1 241 ? 8.203 7.262 0.47 1 98.62 241 ILE B O 1
ATOM 3880 N N . HIS B 1 242 ? 8.117 9.461 0.199 1 98.06 242 HIS B N 1
ATOM 3881 C CA . HIS B 1 242 ? 7.809 9.406 -1.225 1 98.06 242 HIS B CA 1
ATOM 3882 C C . HIS B 1 242 ? 9.039 9.695 -2.07 1 98.06 242 HIS B C 1
ATOM 3884 O O . HIS B 1 242 ? 9.656 10.758 -1.937 1 98.06 242 HIS B O 1
ATOM 3890 N N . ARG B 1 243 ? 9.484 8.789 -2.832 1 97.38 243 ARG B N 1
ATOM 3891 C CA . ARG B 1 243 ? 10.477 9.031 -3.877 1 97.38 243 ARG B CA 1
ATOM 3892 C C . ARG B 1 243 ? 9.805 9.336 -5.211 1 97.38 243 ARG B C 1
ATOM 3894 O O . ARG B 1 243 ? 9.242 8.445 -5.848 1 97.38 243 ARG B O 1
ATOM 3901 N N . ILE B 1 244 ? 9.891 10.484 -5.578 1 96.06 244 ILE B N 1
ATOM 3902 C CA . ILE B 1 244 ? 9.227 10.945 -6.797 1 96.06 244 ILE B CA 1
ATOM 3903 C C . ILE B 1 244 ? 10.242 10.984 -7.945 1 96.06 244 ILE B C 1
ATOM 3905 O O . ILE B 1 244 ? 11.18 11.781 -7.922 1 96.06 244 ILE B O 1
ATOM 3909 N N . THR B 1 245 ? 10.047 10.164 -8.953 1 93.56 245 THR B N 1
ATOM 3910 C CA . THR B 1 245 ? 10.938 10.094 -10.102 1 93.56 245 THR B CA 1
ATOM 3911 C C . THR B 1 245 ? 10.383 10.906 -11.266 1 93.56 245 THR B C 1
ATOM 3913 O O . THR B 1 245 ? 11.141 11.523 -12.023 1 93.56 245 THR B O 1
ATOM 3916 N N . ASP B 1 246 ? 9.102 10.906 -11.414 1 93.19 246 ASP B N 1
ATOM 3917 C CA . ASP B 1 246 ? 8.383 11.789 -12.328 1 93.19 246 ASP B CA 1
ATOM 3918 C C . ASP B 1 246 ? 6.926 11.953 -11.906 1 93.19 246 ASP B C 1
ATOM 3920 O O . ASP B 1 246 ? 6.535 11.508 -10.82 1 93.19 246 ASP B O 1
ATOM 3924 N N . ALA B 1 247 ? 6.121 12.578 -12.734 1 92.5 247 ALA B N 1
ATOM 3925 C CA . ALA B 1 247 ? 4.77 12.977 -12.352 1 92.5 247 ALA B CA 1
ATOM 3926 C C . ALA B 1 247 ? 3.873 11.758 -12.164 1 92.5 247 ALA B C 1
ATOM 3928 O O . ALA B 1 247 ? 2.883 11.812 -11.43 1 92.5 247 ALA B O 1
ATOM 3929 N N . THR B 1 248 ? 4.211 10.648 -12.766 1 91.19 248 THR B N 1
ATOM 3930 C CA . THR B 1 248 ? 3.324 9.492 -12.727 1 91.19 248 THR B CA 1
ATOM 3931 C C . THR B 1 248 ? 4.016 8.305 -12.062 1 91.19 248 THR B C 1
ATOM 3933 O O . THR B 1 248 ? 3.469 7.199 -12.031 1 91.19 248 THR B O 1
ATOM 3936 N N . SER B 1 249 ? 5.219 8.539 -11.57 1 92.62 249 SER B N 1
ATOM 3937 C CA . SER B 1 249 ? 5.992 7.465 -10.961 1 92.62 249 SER B CA 1
ATOM 3938 C C . SER B 1 249 ? 6.539 7.879 -9.602 1 92.62 249 SER B C 1
ATOM 3940 O O . SER B 1 249 ? 7.438 8.719 -9.516 1 92.62 249 SER B O 1
ATOM 3942 N N . VAL B 1 250 ? 5.949 7.316 -8.539 1 94.62 250 VAL B N 1
ATOM 3943 C CA . VAL B 1 250 ? 6.312 7.609 -7.16 1 94.62 250 VAL B CA 1
ATOM 3944 C C . VAL B 1 250 ? 6.344 6.32 -6.348 1 94.62 250 VAL B C 1
ATOM 3946 O O . VAL B 1 250 ? 5.402 5.523 -6.398 1 94.62 250 VAL B O 1
ATOM 3949 N N . SER B 1 251 ? 7.422 6.074 -5.723 1 96.25 251 SER B N 1
ATOM 3950 C CA . SER B 1 251 ? 7.496 4.984 -4.758 1 96.25 251 SER B CA 1
ATOM 3951 C C . SER B 1 251 ? 7.285 5.492 -3.334 1 96.25 251 SER B C 1
ATOM 3953 O O . SER B 1 251 ? 7.836 6.523 -2.949 1 96.25 251 SER B O 1
ATOM 3955 N N . ILE B 1 252 ? 6.418 4.836 -2.586 1 97.5 252 ILE B N 1
ATOM 3956 C CA . ILE B 1 252 ? 6.086 5.227 -1.219 1 97.5 252 ILE B CA 1
ATOM 3957 C C . ILE B 1 252 ? 6.555 4.148 -0.246 1 97.5 252 ILE B C 1
ATOM 3959 O O . ILE B 1 252 ? 6.117 2.998 -0.327 1 97.5 252 ILE B O 1
ATOM 3963 N N . HIS B 1 253 ? 7.441 4.535 0.606 1 97.75 253 HIS B N 1
ATOM 3964 C CA . HIS B 1 253 ? 7.984 3.615 1.6 1 97.75 253 HIS B CA 1
ATOM 3965 C C . HIS B 1 253 ? 7.527 3.99 3.006 1 97.75 253 HIS B C 1
ATOM 3967 O O . HIS B 1 253 ? 7.383 5.176 3.32 1 97.75 253 HIS B O 1
ATOM 3973 N N . THR B 1 254 ? 7.234 2.955 3.785 1 96.75 254 THR B N 1
ATOM 3974 C CA . THR B 1 254 ? 6.914 3.121 5.199 1 96.75 254 THR B CA 1
ATOM 3975 C C . THR B 1 254 ? 8.188 3.238 6.031 1 96.75 254 THR B C 1
ATOM 3977 O O . THR B 1 254 ? 9.047 2.35 5.996 1 96.75 254 THR B O 1
ATOM 3980 N N . ARG B 1 255 ? 8.367 4.363 6.727 1 97 255 ARG B N 1
ATOM 3981 C CA . ARG B 1 255 ? 9.508 4.59 7.605 1 97 255 ARG B CA 1
ATOM 3982 C C . ARG B 1 255 ? 9.102 4.461 9.07 1 97 255 ARG B C 1
ATOM 3984 O O . ARG B 1 255 ? 8.281 5.234 9.562 1 97 255 ARG B O 1
ATOM 3991 N N . TYR B 1 256 ? 9.672 3.473 9.734 1 95.94 256 TYR B N 1
ATOM 3992 C CA . TYR B 1 256 ? 9.352 3.219 11.133 1 95.94 256 TYR B CA 1
ATOM 3993 C C . TYR B 1 256 ? 10.266 4.016 12.055 1 95.94 256 TYR B C 1
ATOM 3995 O O . TYR B 1 256 ? 11.469 4.125 11.805 1 95.94 256 TYR B O 1
ATOM 4003 N N . VAL B 1 257 ? 9.688 4.633 13.031 1 96.75 257 VAL B N 1
ATOM 4004 C CA . VAL B 1 257 ? 10.43 5.348 14.062 1 96.75 257 VAL B CA 1
ATOM 4005 C C . VAL B 1 257 ? 10.047 4.812 15.438 1 96.75 257 VAL B C 1
ATOM 4007 O O . VAL B 1 257 ? 8.867 4.773 15.789 1 96.75 257 VAL B O 1
ATOM 4010 N N . ALA B 1 258 ? 11 4.289 16.188 1 93.56 258 ALA B N 1
ATOM 4011 C CA . ALA B 1 258 ? 10.758 3.904 17.578 1 93.56 258 ALA B CA 1
ATOM 4012 C C . ALA B 1 258 ? 10.492 5.129 18.453 1 93.56 258 ALA B C 1
ATOM 4014 O O . ALA B 1 258 ? 11.359 5.996 18.594 1 93.56 258 ALA B O 1
ATOM 4015 N N . LEU B 1 259 ? 9.312 5.215 19 1 95.38 259 LEU B N 1
ATOM 4016 C CA . LEU B 1 259 ? 8.93 6.391 19.766 1 95.38 259 LEU B CA 1
ATOM 4017 C C . LEU B 1 259 ? 9.25 6.195 21.25 1 95.38 259 LEU B C 1
ATOM 4019 O O . LEU B 1 259 ? 9.211 5.066 21.75 1 95.38 259 LEU B O 1
#